Protein AF-A0A0G1BZ49-F1 (afdb_monomer_lite)

InterPro domains:
  IPR002105 Dockerin type I repeat [PF00404] (382-436)
  IPR002105 Dockerin type I repeat [PF00404] (451-505)
  IPR016134 Dockerin domain [PS51766] (378-446)
  IPR016134 Dockerin domain [PS51766] (446-514)
  IPR018466 Cell wall synthesis protein KRE9/Knh1-like, N-terminal [PF10342] (280-358)
  IPR036366 PGBD superfamily [G3DSA:1.10.101.10] (68-151)
  IPR036439 Dockerin domain superfamily [G3DSA:1.10.1330.10] (380-449)
  IPR036439 Dockerin domain superfamily [G3DSA:1.10.1330.10] (450-514)
  IPR036439 Dockerin domain superfamily [SSF63446] (379-447)
  IPR036439 Dockerin domain superfamily [SSF63446] (446-514)

Sequence (553 aa):
MRNNLAVSIVGFVMLAFVALPNLSSAATVDELQVQISALRAQIKSLQEQLAVAQQGTTQQWCHDFNVNLKIGDFDAVELEDIYALHEALVKEGFSFPSKVTLGGQRSFDEETASAVVGFQQKYKDEILTPLGLKYGTGFMGPSTRAKLNKLYGCGVPVKPTSITVLSPNGGGTWEMNKKYTITWKHNLAGNFEAWIDLLKGGTYYGSIVGGESVRLSNAQNLTSYSWQVGNMKGGVGEGSDYQVRITYRDLNNTAVILTDTSDNYFSIVSTVQPSITVLSPNGGEKWEAGKTHTITWNQNKIDKVTIYLMRMSSLTEDTIAYNSPVSPDSQTGSYAYVVPQNINLADTYKIWIIGYQTGVGQANDWSDASFSISLAPISLALGDVNKNGRVDIGDSLFIAQYVIGQRSLDSSQLIAADVNKDGKVSTNDAKIIAQYDVGKYTSLPVNVKVGDVNKNGRVDIGDSLFIAQYLAGQRTFDAIQEAAADVNNDNQITQADADTIASYLVDKIKELPTPYVVPATTSQNDNTSLTQMASALQSIQDIINKIAESLKR

pLDDT: mean 74.64, std 18.79, range [24.59, 98.62]

Secondary structure (DSSP, 8-state):
-------------------PPPPPS---HHHHHHHHHHHHHHHHHHHHHHHHHT------------S-B-TT-B--TT--HHHHHHHHHHHTT---S-S--STT--B--HHHHHHHHHHHHHTHHHHTGGGT-SS--S-B-HHHHHHHHHHH-TTS------EEEEES-SS-EEETTSEEEEEEEE---SEEEEEEEEEETTEEEEEEEEEEEEEEES--S-EEEEEETT-STT----EEEEEEEEEEEESS-TT-EEEEE-SS-EEEE-S---EEEEEES-SS-EEETTSEEEEEEEEES-SEEEEEEEETTTTEEEEEEEEEE--TT-SEEEEEEE--TTPPPEEEEEEEEEEEETTTEEEEEE-SS-EEEEPPP----TT--SSSS--SHHHHHHHHHHHTTS-PPPHHHHHHH-SS-SSS--HHHHHHHHHHHTTS-SSS-----TT-TT-SSS-SHHHHHHHHHHHTTS----HHHHHHH-TT-SS---HHHHHHHHHHHTTSSSS---------------TTHHHHHHHHHHHHHHHHHHHHHHTT-

Radius of gyration: 52.78 Å; chains: 1; bounding box: 102×51×145 Å

Foldseek 3Di:
DDDDDDDDDPPDPPPPDPDQDDDDPDDDPVSVVVVVVVVVVVVVVVVVVVVVVPPDDPPDAFDQQPDKDDAPDWDDPPRCNLVLLVVLLVQVVQDDDDDDDDPRIRGLHPSLLVSQQVVCVVVVVQQPVVVVHPTRPSICDPSVSVVRCCAGNPPHDHPDWDKAWDPPQDDAEAEAQDKDKTKMATDDGAWKFKWKFKDFLNHTDFTQDPPDTPTDPGDHTMDMDIGRQQPGVVGDEWDFGMKIKMWMADPVDRVDIYMDIRNGTHTYAYPFDKEKAWDPPQAAAEAAAQDKDKTKMFIAQFQFKWKWKAQPVVRDIDTQDDRHGDDNPDRMDMDIGGHHNPDDWDQRIKMKMWTDHRNYGIYIDIRNGTGTYDHDPLPQFQQNLVSPPDQELVSLVVLVCVQVVVDDGDPVSQRSQPFQPLSGRDNLSSVVSHCVRVPVDVDTNNHQDAQPLVPPPDRDLVLLVSLVCVVVVVDDGDSSSQRNQPLQPPSDRDNVSSVLSVCCRVVVDVDRDDHDDPDDDDDDDDPVVVVVVCVVVVVVVVVVVVVVVVVVD

Structure (mmCIF, N/CA/C/O backbone):
data_AF-A0A0G1BZ49-F1
#
_entry.id   AF-A0A0G1BZ49-F1
#
loop_
_atom_site.group_PDB
_atom_site.id
_atom_site.type_symbol
_atom_site.label_atom_id
_atom_site.label_alt_id
_atom_site.label_comp_id
_atom_site.label_asym_id
_atom_site.label_entity_id
_atom_site.label_seq_id
_atom_site.pdbx_PDB_ins_code
_atom_site.Cartn_x
_atom_site.Cartn_y
_atom_site.Cartn_z
_atom_site.occupancy
_atom_site.B_iso_or_equiv
_atom_site.auth_seq_id
_atom_site.auth_comp_id
_atom_site.auth_asym_id
_atom_site.auth_atom_id
_atom_site.pdbx_PDB_model_num
ATOM 1 N N . MET A 1 1 ? 27.491 27.084 -59.840 1.00 32.09 1 MET A N 1
ATOM 2 C CA . MET A 1 1 ? 26.767 27.373 -61.101 1.00 32.09 1 MET A CA 1
ATOM 3 C C . MET A 1 1 ? 25.266 27.372 -60.843 1.00 32.09 1 MET A C 1
ATOM 5 O O . MET A 1 1 ? 24.817 26.716 -59.917 1.00 32.09 1 MET A O 1
ATOM 9 N N . ARG A 1 2 ? 24.539 28.169 -61.632 1.00 26.80 2 ARG A N 1
ATOM 10 C CA . ARG A 1 2 ? 23.088 28.409 -61.616 1.00 26.80 2 ARG A CA 1
ATOM 11 C C . ARG A 1 2 ? 22.229 27.136 -61.614 1.00 26.80 2 ARG A C 1
ATOM 13 O O . ARG A 1 2 ? 22.591 26.157 -62.257 1.00 26.80 2 ARG A O 1
ATOM 20 N N . ASN A 1 3 ? 21.049 27.267 -60.994 1.00 36.97 3 ASN A N 1
ATOM 21 C CA . ASN A 1 3 ? 19.791 26.583 -61.317 1.00 36.97 3 ASN A CA 1
ATOM 22 C C . ASN A 1 3 ? 19.756 26.004 -62.733 1.00 36.97 3 ASN A C 1
ATOM 24 O O . ASN A 1 3 ? 19.965 26.764 -63.679 1.00 36.97 3 ASN A O 1
ATOM 28 N N . ASN A 1 4 ? 19.364 24.732 -62.866 1.00 27.52 4 ASN A N 1
ATOM 29 C CA . ASN A 1 4 ? 18.557 24.279 -63.995 1.00 27.52 4 ASN A CA 1
ATOM 30 C C . ASN A 1 4 ? 17.934 22.887 -63.773 1.00 27.52 4 ASN A C 1
ATOM 32 O O . ASN A 1 4 ? 18.640 21.923 -63.507 1.00 27.52 4 ASN A O 1
ATOM 36 N N . LEU A 1 5 ? 16.610 22.854 -63.984 1.00 26.92 5 LEU A N 1
ATOM 37 C CA . LEU A 1 5 ? 15.718 21.729 -64.309 1.00 26.92 5 LEU A CA 1
ATOM 38 C C . LEU A 1 5 ? 15.567 20.619 -63.248 1.00 26.92 5 LEU A C 1
ATOM 40 O O . LEU A 1 5 ? 16.449 19.801 -63.049 1.00 26.92 5 LEU A O 1
ATOM 44 N N . ALA A 1 6 ? 14.449 20.503 -62.525 1.00 32.19 6 ALA A N 1
ATOM 45 C CA . ALA A 1 6 ? 13.106 20.209 -63.047 1.00 32.19 6 ALA A CA 1
ATOM 46 C C . ALA A 1 6 ? 13.118 19.115 -64.134 1.00 32.19 6 ALA A C 1
ATOM 48 O O . ALA A 1 6 ? 12.837 19.385 -65.298 1.00 32.19 6 ALA A O 1
ATOM 49 N N . VAL A 1 7 ? 13.432 17.874 -63.745 1.00 28.41 7 VAL A N 1
ATOM 50 C CA . VAL A 1 7 ? 13.105 16.673 -64.528 1.00 28.41 7 VAL A CA 1
ATOM 51 C C . VAL A 1 7 ? 12.420 15.654 -63.616 1.00 28.41 7 VAL A C 1
ATOM 53 O O . VAL A 1 7 ? 13.050 14.936 -62.851 1.00 28.41 7 VAL A O 1
ATOM 56 N N . SER A 1 8 ? 11.090 15.685 -63.678 1.00 34.94 8 SER A N 1
ATOM 57 C CA . SER A 1 8 ? 10.154 14.557 -63.636 1.00 34.94 8 SER A CA 1
ATOM 58 C C . SER A 1 8 ? 10.687 13.197 -63.149 1.00 34.94 8 SER A C 1
ATOM 60 O O . SER A 1 8 ? 11.236 12.447 -63.949 1.00 34.94 8 SER A O 1
ATOM 62 N N . ILE A 1 9 ? 10.395 12.825 -61.895 1.00 33.19 9 ILE A N 1
ATOM 63 C CA . ILE A 1 9 ? 10.047 11.441 -61.521 1.00 33.19 9 ILE A CA 1
ATOM 64 C C . ILE A 1 9 ? 8.919 11.511 -60.479 1.00 33.19 9 ILE A C 1
ATOM 66 O O . ILE A 1 9 ? 9.137 11.445 -59.273 1.00 33.19 9 ILE A O 1
ATOM 70 N N . VAL A 1 10 ? 7.680 11.651 -60.960 1.00 36.81 10 VAL A N 1
ATOM 71 C CA . VAL A 1 10 ? 6.505 11.139 -60.239 1.00 36.81 10 VAL A CA 1
ATOM 72 C C . VAL A 1 10 ? 6.606 9.615 -60.333 1.00 36.81 10 VAL A C 1
ATOM 74 O O . VAL A 1 10 ? 6.138 8.998 -61.287 1.00 36.81 10 VAL A O 1
ATOM 77 N N . GLY A 1 11 ? 7.341 9.017 -59.398 1.00 34.72 11 GLY A N 1
ATOM 78 C CA . GLY A 1 11 ? 7.488 7.573 -59.282 1.00 34.72 11 GLY A CA 1
ATOM 79 C C . GLY A 1 11 ? 6.257 7.004 -58.595 1.00 34.72 11 GLY A C 1
ATOM 80 O O . GLY A 1 11 ? 6.110 7.154 -57.389 1.00 34.72 11 GLY A O 1
ATOM 81 N N . PHE A 1 12 ? 5.367 6.413 -59.392 1.00 40.88 12 PHE A N 1
ATOM 82 C CA . PHE A 1 12 ? 4.219 5.588 -59.006 1.00 40.88 12 PHE A CA 1
ATOM 83 C C . PHE A 1 12 ? 4.290 5.030 -57.570 1.00 40.88 12 PHE A C 1
ATOM 85 O O . PHE A 1 12 ? 5.017 4.074 -57.299 1.00 40.88 12 PHE A O 1
ATOM 92 N N . VAL A 1 13 ? 3.455 5.556 -56.669 1.00 42.25 13 VAL A N 1
ATOM 93 C CA . VAL A 1 13 ? 3.042 4.807 -55.477 1.00 42.25 13 VAL A CA 1
ATOM 94 C C . VAL A 1 13 ? 2.156 3.668 -55.983 1.00 42.25 13 VAL A C 1
ATOM 96 O O . VAL A 1 13 ? 0.980 3.865 -56.286 1.00 42.25 13 VAL A O 1
ATOM 99 N N . MET A 1 14 ? 2.736 2.481 -56.159 1.00 45.06 14 MET A N 1
ATOM 100 C CA . MET A 1 14 ? 1.977 1.253 -56.400 1.00 45.06 14 MET A CA 1
ATOM 101 C C . MET A 1 14 ? 1.162 0.949 -55.139 1.00 45.06 14 MET A C 1
ATOM 103 O O . MET A 1 14 ? 1.667 0.374 -54.177 1.00 45.06 14 MET A O 1
ATOM 107 N N . LEU A 1 15 ? -0.108 1.356 -55.139 1.00 45.03 15 LEU A N 1
ATOM 108 C CA . LEU A 1 15 ? -1.107 0.882 -54.186 1.00 45.03 15 LEU A CA 1
ATOM 109 C C . LEU A 1 15 ? -1.311 -0.619 -54.418 1.00 45.03 15 LEU A C 1
ATOM 111 O O . LEU A 1 15 ? -2.111 -1.031 -55.257 1.00 45.03 15 LEU A O 1
ATOM 115 N N . ALA A 1 16 ? -0.579 -1.448 -53.677 1.00 45.66 16 ALA A N 1
ATOM 116 C CA . ALA A 1 16 ? -0.888 -2.864 -53.556 1.00 45.66 16 ALA A CA 1
ATOM 117 C C . ALA A 1 16 ? -2.181 -3.006 -52.733 1.00 45.66 16 ALA A C 1
ATOM 119 O O . ALA A 1 16 ? -2.153 -3.120 -51.509 1.00 45.66 16 ALA A O 1
ATOM 120 N N . PHE A 1 17 ? -3.333 -2.948 -53.403 1.00 48.34 17 PHE A N 1
ATOM 121 C CA . PHE A 1 17 ? -4.604 -3.341 -52.803 1.00 48.34 17 PHE A CA 1
ATOM 122 C C . PHE A 1 17 ? -4.630 -4.865 -52.678 1.00 48.34 17 PHE A C 1
ATOM 124 O O . PHE A 1 17 ? -4.815 -5.578 -53.664 1.00 48.34 17 PHE A O 1
ATOM 131 N N . VAL A 1 18 ? -4.464 -5.374 -51.459 1.00 50.62 18 VAL A N 1
ATOM 132 C CA . VAL A 1 18 ? -4.880 -6.742 -51.143 1.00 50.62 18 VAL A CA 1
ATOM 133 C C . VAL A 1 18 ? -6.407 -6.722 -51.080 1.00 50.62 18 VAL A C 1
ATOM 135 O O . VAL A 1 18 ? -6.984 -6.016 -50.254 1.00 50.62 18 VAL A O 1
ATOM 138 N N . ALA A 1 19 ? -7.071 -7.437 -51.990 1.00 51.75 19 ALA A N 1
ATOM 139 C CA . ALA A 1 19 ? -8.524 -7.561 -51.978 1.00 51.75 19 ALA A CA 1
ATOM 140 C C . ALA A 1 19 ? -8.959 -8.246 -50.674 1.00 51.75 19 ALA A C 1
ATOM 142 O O . ALA A 1 19 ? -8.638 -9.411 -50.441 1.00 51.75 19 ALA A O 1
ATOM 143 N N . LEU A 1 20 ? -9.668 -7.515 -49.811 1.00 54.03 20 LEU A N 1
ATOM 144 C CA . LEU A 1 20 ? -10.273 -8.096 -48.617 1.00 54.03 20 LEU A CA 1
ATOM 145 C C . LEU A 1 20 ? -11.420 -9.024 -49.057 1.00 54.03 20 LEU A C 1
ATOM 147 O O . LEU A 1 20 ? -12.247 -8.608 -49.873 1.00 54.03 20 LEU A O 1
ATOM 151 N N . PRO A 1 21 ? -11.499 -10.269 -48.557 1.00 56.31 21 PRO A N 1
ATOM 152 C CA . PRO A 1 21 ? -12.626 -11.141 -48.863 1.00 56.31 21 PRO A CA 1
ATOM 153 C C . PRO A 1 21 ? -13.927 -10.527 -48.320 1.00 56.31 21 PRO A C 1
ATOM 155 O O . PRO A 1 21 ? -13.982 -10.105 -47.163 1.00 56.31 21 PRO A O 1
ATOM 158 N N . ASN A 1 22 ? -14.969 -10.466 -49.158 1.00 54.47 22 ASN A N 1
ATOM 159 C CA . ASN A 1 22 ? -16.294 -9.983 -48.760 1.00 54.47 22 ASN A CA 1
ATOM 160 C C . ASN A 1 22 ? -16.890 -10.911 -47.692 1.00 54.47 22 ASN A C 1
ATOM 162 O O . ASN A 1 22 ? -17.027 -12.113 -47.919 1.00 54.47 22 ASN A O 1
ATOM 166 N N . LEU A 1 23 ? -17.266 -10.347 -46.544 1.00 50.56 23 LEU A N 1
ATOM 167 C CA . LEU A 1 23 ? -17.908 -11.088 -45.460 1.00 50.56 23 LEU A CA 1
ATOM 168 C C . LEU A 1 23 ? -19.360 -11.405 -45.832 1.00 50.56 23 LEU A C 1
ATOM 170 O O . LEU A 1 23 ? -20.136 -10.505 -46.154 1.00 50.56 23 LEU A O 1
ATOM 174 N N . SER A 1 24 ? -19.747 -12.676 -45.739 1.00 55.09 24 SER A N 1
ATOM 175 C CA . SER A 1 24 ? -21.162 -13.034 -45.608 1.00 55.09 24 SER A CA 1
ATOM 176 C C . SER A 1 24 ? -21.622 -12.770 -44.166 1.00 55.09 24 SER A C 1
ATOM 178 O O . SER A 1 24 ? -20.795 -12.702 -43.258 1.00 55.09 24 SER A O 1
ATOM 180 N N . SER A 1 25 ? -22.927 -12.602 -43.931 1.00 53.06 25 SER A N 1
ATOM 181 C CA . SER A 1 25 ? -23.510 -12.165 -42.645 1.00 53.06 25 SER A CA 1
ATOM 182 C C . SER A 1 25 ? -23.322 -13.118 -41.441 1.00 53.06 25 SER A C 1
ATOM 184 O O . SER A 1 25 ? -24.001 -12.945 -40.433 1.00 53.06 25 SER A O 1
ATOM 186 N N . ALA A 1 26 ? -22.416 -14.098 -41.510 1.00 53.81 26 ALA A N 1
ATOM 187 C CA . ALA A 1 26 ? -22.113 -15.054 -40.443 1.00 53.81 26 ALA A CA 1
ATOM 188 C C . ALA A 1 26 ? -20.597 -15.319 -40.310 1.00 53.81 26 ALA A C 1
ATOM 190 O O . ALA A 1 26 ? -20.156 -16.461 -40.397 1.00 53.81 26 ALA A O 1
ATOM 191 N N . ALA A 1 27 ? -19.793 -14.269 -40.128 1.00 58.50 27 ALA A N 1
ATOM 192 C CA . ALA A 1 27 ? -18.350 -14.412 -39.941 1.00 58.50 27 ALA A CA 1
ATOM 193 C C . ALA A 1 27 ? -17.991 -14.890 -38.523 1.00 58.50 27 ALA A C 1
ATOM 195 O O . ALA A 1 27 ? -18.488 -14.361 -37.526 1.00 58.50 27 ALA A O 1
ATOM 196 N N . THR A 1 28 ? -17.118 -15.889 -38.436 1.00 66.69 28 THR A N 1
ATOM 197 C CA . THR A 1 28 ? -16.601 -16.471 -37.189 1.00 66.69 28 THR A CA 1
ATOM 198 C C . THR A 1 28 ? -15.499 -15.602 -36.562 1.00 66.69 28 THR A C 1
ATOM 200 O O . THR A 1 28 ? -14.910 -14.740 -37.219 1.00 66.69 28 THR A O 1
ATOM 203 N N . VAL A 1 29 ? -15.198 -15.814 -35.272 1.00 61.06 29 VAL A N 1
ATOM 204 C CA . VAL A 1 29 ? -14.139 -15.071 -34.551 1.00 61.06 29 VAL A CA 1
ATOM 205 C C . VAL A 1 29 ? -12.779 -15.213 -35.248 1.00 61.06 29 VAL A C 1
ATOM 207 O O . VAL A 1 29 ? -12.040 -14.234 -35.346 1.00 61.06 29 VAL A O 1
ATOM 210 N N . ASP A 1 30 ? -12.485 -16.390 -35.797 1.00 60.94 30 ASP A N 1
ATOM 211 C CA . ASP A 1 30 ? -11.227 -16.665 -36.496 1.00 60.94 30 ASP A CA 1
ATOM 212 C C . ASP A 1 30 ? -11.128 -15.893 -37.825 1.00 60.94 30 ASP A C 1
ATOM 214 O O . ASP A 1 30 ? -10.076 -15.341 -38.152 1.00 60.94 30 ASP A O 1
ATOM 218 N N . GLU A 1 31 ? -12.234 -15.748 -38.563 1.00 63.69 31 GLU A N 1
ATOM 219 C CA . GLU A 1 31 ? -12.280 -14.960 -39.806 1.00 63.69 31 GLU A CA 1
ATOM 220 C C . GLU A 1 31 ? -12.078 -13.459 -39.546 1.00 63.69 31 GLU A C 1
ATOM 222 O O . GLU A 1 31 ? -11.357 -12.783 -40.291 1.00 63.69 31 GLU A O 1
ATOM 227 N N . LEU A 1 32 ? -12.644 -12.938 -38.452 1.00 59.44 32 LEU A N 1
ATOM 228 C CA . LEU A 1 32 ? -12.421 -11.554 -38.023 1.00 59.44 32 LEU A CA 1
ATOM 229 C C . LEU A 1 32 ? -10.964 -11.319 -37.593 1.00 59.44 32 LEU A C 1
ATOM 231 O O . LEU A 1 32 ? -10.394 -10.272 -37.909 1.00 59.44 32 LEU A O 1
ATOM 235 N N . GLN A 1 33 ? -10.323 -12.288 -36.929 1.00 55.19 33 GLN A N 1
ATOM 236 C CA . GLN A 1 33 ? -8.904 -12.189 -36.567 1.00 55.19 33 GLN A CA 1
ATOM 237 C C . GLN A 1 33 ? -7.985 -12.150 -37.796 1.00 55.19 33 GLN A C 1
ATOM 239 O O . GLN A 1 33 ? -7.043 -11.350 -37.830 1.00 55.19 33 GLN A O 1
ATOM 244 N N . VAL A 1 34 ? -8.282 -12.938 -38.835 1.00 65.88 34 VAL A N 1
ATOM 245 C CA . VAL A 1 34 ? -7.532 -12.907 -40.101 1.00 65.88 34 VAL A CA 1
ATOM 246 C C . VAL A 1 34 ? -7.653 -11.537 -40.774 1.00 65.88 34 VAL A C 1
ATOM 248 O O . VAL A 1 34 ? -6.640 -10.966 -41.184 1.00 65.88 34 VAL A O 1
ATOM 251 N N . GLN A 1 35 ? -8.845 -10.938 -40.817 1.00 58.91 35 GLN A N 1
ATOM 252 C CA . GLN A 1 35 ? -9.017 -9.598 -41.390 1.00 58.91 35 GLN A CA 1
ATOM 253 C C . GLN A 1 35 ? -8.330 -8.497 -40.576 1.00 58.91 35 GLN A C 1
ATOM 255 O O . GLN A 1 35 ? -7.705 -7.610 -41.158 1.00 58.91 35 GLN A O 1
ATOM 260 N N . ILE A 1 36 ? -8.371 -8.570 -39.241 1.00 60.34 36 ILE A N 1
ATOM 261 C CA . ILE A 1 36 ? -7.636 -7.640 -38.371 1.00 60.34 36 ILE A CA 1
ATOM 262 C C . ILE A 1 36 ? -6.129 -7.740 -38.637 1.00 60.34 36 ILE A C 1
ATOM 264 O O . ILE A 1 36 ? -5.447 -6.716 -38.697 1.00 60.34 36 ILE A O 1
ATOM 268 N N . SER A 1 37 ? -5.601 -8.952 -38.836 1.00 53.69 37 SER A N 1
ATOM 269 C CA . SER A 1 37 ? -4.184 -9.150 -39.155 1.00 53.69 37 SER A CA 1
ATOM 270 C C . SER A 1 37 ? -3.798 -8.545 -40.516 1.00 53.69 37 SER A C 1
ATOM 272 O O . SER A 1 37 ? -2.767 -7.876 -40.616 1.00 53.69 37 SER A O 1
ATOM 274 N N . ALA A 1 38 ? -4.663 -8.671 -41.529 1.00 59.44 38 ALA A N 1
ATOM 275 C CA . ALA A 1 38 ? -4.460 -8.083 -42.853 1.00 59.44 38 ALA A CA 1
ATOM 276 C C . ALA A 1 38 ? -4.508 -6.543 -42.825 1.00 59.44 38 ALA A C 1
ATOM 278 O O . ALA A 1 38 ? -3.627 -5.884 -43.377 1.00 59.44 38 ALA A O 1
ATOM 279 N N . LEU A 1 39 ? -5.480 -5.961 -42.114 1.00 57.22 39 LEU A N 1
ATOM 280 C CA . LEU A 1 39 ? -5.584 -4.511 -41.911 1.00 57.22 39 LEU A CA 1
ATOM 281 C C . LEU A 1 39 ? -4.377 -3.950 -41.144 1.00 57.22 39 LEU A C 1
ATOM 283 O O . LEU A 1 39 ? -3.854 -2.898 -41.509 1.00 57.22 39 LEU A O 1
ATOM 287 N N . ARG A 1 40 ? -3.876 -4.663 -40.126 1.00 50.75 40 ARG A N 1
ATOM 288 C CA . ARG A 1 40 ? -2.652 -4.281 -39.395 1.00 50.75 40 ARG A CA 1
ATOM 289 C C . ARG A 1 40 ? -1.416 -4.273 -40.295 1.00 50.75 40 ARG A C 1
ATOM 291 O O . ARG A 1 40 ? -0.624 -3.336 -40.217 1.00 50.75 40 ARG A O 1
ATOM 298 N N . ALA A 1 41 ? -1.266 -5.269 -41.168 1.00 55.06 41 ALA A N 1
ATOM 299 C CA . ALA A 1 41 ? -0.171 -5.306 -42.138 1.00 55.06 41 ALA A CA 1
ATOM 300 C C . ALA A 1 41 ? -0.247 -4.134 -43.135 1.00 55.06 41 ALA A C 1
ATOM 302 O O . ALA A 1 41 ? 0.773 -3.525 -43.460 1.00 55.06 41 ALA A O 1
ATOM 303 N N . GLN A 1 42 ? -1.456 -3.765 -43.566 1.00 56.41 42 GLN A N 1
ATOM 304 C CA . GLN A 1 42 ? -1.673 -2.637 -44.471 1.00 56.41 42 GLN A CA 1
ATOM 305 C C . GLN A 1 42 ? -1.386 -1.283 -43.802 1.00 56.41 42 GLN A C 1
ATOM 307 O O . GLN A 1 42 ? -0.754 -0.423 -44.412 1.00 56.41 42 GLN A O 1
ATOM 312 N N . ILE A 1 43 ? -1.777 -1.107 -42.533 1.00 56.25 43 ILE A N 1
ATOM 313 C CA . ILE A 1 43 ? -1.436 0.085 -41.739 1.00 56.25 43 ILE A CA 1
ATOM 314 C C . ILE A 1 43 ? 0.082 0.210 -41.587 1.00 56.25 43 ILE A C 1
ATOM 316 O O . ILE A 1 43 ? 0.614 1.293 -41.812 1.00 56.25 43 ILE A O 1
ATOM 320 N N . LYS A 1 44 ? 0.786 -0.889 -41.284 1.00 54.66 44 LYS A N 1
ATOM 321 C CA . LYS A 1 44 ? 2.253 -0.900 -41.192 1.00 54.66 44 LYS A CA 1
ATOM 322 C C . LYS A 1 44 ? 2.907 -0.475 -42.512 1.00 54.66 44 LYS A C 1
ATOM 324 O O . LYS A 1 44 ? 3.770 0.395 -42.509 1.00 54.66 44 LYS A O 1
ATOM 329 N N . SER A 1 45 ? 2.442 -1.012 -43.641 1.00 52.09 45 SER A N 1
ATOM 330 C CA . SER A 1 45 ? 2.945 -0.636 -44.969 1.00 52.09 45 SER A CA 1
ATOM 331 C C . SER A 1 45 ? 2.698 0.843 -45.299 1.00 52.09 45 SER A C 1
ATOM 333 O O . SER A 1 45 ? 3.589 1.521 -45.806 1.00 52.09 45 SER A O 1
ATOM 335 N N . LEU A 1 46 ? 1.517 1.376 -44.973 1.00 52.78 46 LEU A N 1
ATOM 336 C CA . LEU A 1 46 ? 1.206 2.796 -45.167 1.00 52.78 46 LEU A CA 1
ATOM 337 C C . LEU A 1 46 ? 2.021 3.702 -44.234 1.00 52.78 46 LEU A C 1
ATOM 339 O O . LEU A 1 46 ? 2.413 4.790 -44.644 1.00 52.78 46 LEU A O 1
ATOM 343 N N . GLN A 1 47 ? 2.314 3.261 -43.009 1.00 48.19 47 GLN A N 1
ATOM 344 C CA . GLN A 1 47 ? 3.190 3.975 -42.076 1.00 48.19 47 GLN A CA 1
ATOM 345 C C . GLN A 1 47 ? 4.645 3.997 -42.563 1.00 48.19 47 GLN A C 1
ATOM 347 O O . GLN A 1 47 ? 5.282 5.045 -42.502 1.00 48.19 47 GLN A O 1
ATOM 352 N N . GLU A 1 48 ? 5.148 2.889 -43.112 1.00 51.72 48 GLU A N 1
ATOM 353 C CA . GLU A 1 48 ? 6.468 2.822 -43.755 1.00 51.72 48 GLU A CA 1
ATOM 354 C C . GLU A 1 48 ? 6.541 3.751 -44.982 1.00 51.72 48 GLU A C 1
ATOM 356 O O . GLU A 1 48 ? 7.507 4.497 -45.139 1.00 51.72 48 GLU A O 1
ATOM 361 N N . GLN A 1 49 ? 5.492 3.793 -45.813 1.00 48.41 49 GLN A N 1
ATOM 362 C CA . GLN A 1 49 ? 5.408 4.714 -46.956 1.00 48.41 49 GLN A CA 1
ATOM 363 C C . GLN A 1 49 ? 5.308 6.185 -46.523 1.00 48.41 49 GLN A C 1
ATOM 365 O O . GLN A 1 49 ? 5.933 7.052 -47.135 1.00 48.41 49 GLN A O 1
ATOM 370 N N . LEU A 1 50 ? 4.566 6.482 -45.452 1.00 44.75 50 LEU A N 1
ATOM 371 C CA . LEU A 1 50 ? 4.441 7.833 -44.904 1.00 44.75 50 LEU A CA 1
ATOM 372 C C . LEU A 1 50 ? 5.756 8.310 -44.264 1.00 44.75 50 LEU A C 1
ATOM 374 O O . LEU A 1 50 ? 6.107 9.478 -44.415 1.00 44.75 50 LEU A O 1
ATOM 378 N N . ALA A 1 51 ? 6.519 7.414 -43.629 1.00 49.38 51 ALA A N 1
ATOM 379 C CA . ALA A 1 51 ? 7.848 7.710 -43.091 1.00 49.38 51 ALA A CA 1
ATOM 380 C C . ALA A 1 51 ? 8.855 8.080 -44.194 1.00 49.38 51 ALA A C 1
ATOM 382 O O . ALA A 1 51 ? 9.691 8.960 -43.995 1.00 49.38 51 ALA A O 1
ATOM 383 N N . VAL A 1 52 ? 8.742 7.462 -45.375 1.00 46.41 52 VAL A N 1
ATOM 384 C CA . VAL A 1 52 ? 9.529 7.831 -46.564 1.00 46.41 52 VAL A CA 1
ATOM 385 C C . VAL A 1 52 ? 9.046 9.161 -47.162 1.00 46.41 52 VAL A C 1
ATOM 387 O O . VAL A 1 52 ? 9.866 9.983 -47.559 1.00 46.41 52 VAL A O 1
ATOM 390 N N . ALA A 1 53 ? 7.733 9.418 -47.181 1.00 39.81 53 ALA A N 1
ATOM 391 C CA . ALA A 1 53 ? 7.148 10.645 -47.738 1.00 39.81 53 ALA A CA 1
ATOM 392 C C . ALA A 1 53 ? 7.347 11.904 -46.864 1.00 39.81 53 ALA A C 1
ATOM 394 O O . ALA A 1 53 ? 7.284 13.020 -47.377 1.00 39.81 53 ALA A O 1
ATOM 395 N N . GLN A 1 54 ? 7.579 11.746 -45.555 1.00 37.34 54 GLN A N 1
ATOM 396 C CA . GLN A 1 54 ? 7.787 12.848 -44.602 1.00 37.34 54 GLN A CA 1
ATOM 397 C C . GLN A 1 54 ? 9.250 13.304 -44.473 1.00 37.34 54 GLN A C 1
ATOM 399 O O . GLN A 1 54 ? 9.521 14.291 -43.786 1.00 37.34 54 GLN A O 1
ATOM 404 N N . GLN A 1 55 ? 10.198 12.647 -45.149 1.00 41.88 55 GLN A N 1
ATOM 405 C CA . GLN A 1 55 ? 11.567 13.150 -45.246 1.00 41.88 55 GLN A CA 1
ATOM 406 C C . GLN A 1 55 ? 11.616 14.326 -46.231 1.00 41.88 55 GLN A C 1
ATOM 408 O O . GLN A 1 55 ? 11.823 14.161 -47.431 1.00 41.88 55 GLN A O 1
ATOM 413 N N . GLY A 1 56 ? 11.419 15.541 -45.713 1.00 37.19 56 GLY A N 1
ATOM 414 C CA . GLY A 1 56 ? 11.800 16.759 -46.421 1.00 37.19 56 GLY A CA 1
ATOM 415 C C . GLY A 1 56 ? 13.276 16.672 -46.811 1.00 37.19 56 GLY A C 1
ATOM 416 O O . GLY A 1 56 ? 14.123 16.359 -45.978 1.00 37.19 56 GLY A O 1
ATOM 417 N N . THR A 1 57 ? 13.583 16.907 -48.084 1.00 34.09 57 THR A N 1
ATOM 418 C CA . THR A 1 57 ? 14.934 16.799 -48.640 1.00 34.09 57 THR A CA 1
ATOM 419 C C . THR A 1 57 ? 15.851 17.879 -48.061 1.00 34.09 57 THR A C 1
ATOM 421 O O . THR A 1 57 ? 16.035 18.941 -48.655 1.00 34.09 57 THR A O 1
ATOM 424 N N . THR A 1 58 ? 16.463 17.618 -46.909 1.00 38.56 58 THR A N 1
ATOM 425 C CA . THR A 1 58 ? 17.760 18.204 -46.577 1.00 38.56 58 THR A CA 1
ATOM 426 C C . THR A 1 58 ? 18.774 17.540 -47.499 1.00 38.56 58 THR A C 1
ATOM 428 O O . THR A 1 58 ? 19.091 16.363 -47.355 1.00 38.56 58 THR A O 1
ATOM 431 N N . GLN A 1 59 ? 19.235 18.263 -48.519 1.00 45.69 59 GLN A N 1
ATOM 432 C CA . GLN A 1 59 ? 20.247 17.741 -49.430 1.00 45.69 59 GLN A CA 1
ATOM 433 C C . GLN A 1 59 ? 21.532 17.490 -48.621 1.00 45.69 59 GLN A C 1
ATOM 435 O O . GLN A 1 59 ? 22.192 18.426 -48.171 1.00 45.69 59 GLN A O 1
ATOM 440 N N . GLN A 1 60 ? 21.822 16.219 -48.343 1.00 62.25 60 GLN A N 1
ATOM 441 C CA . GLN A 1 60 ? 22.974 15.798 -47.555 1.00 62.25 60 GLN A CA 1
ATOM 442 C C . GLN A 1 60 ? 24.273 16.113 -48.306 1.00 62.25 60 GLN A C 1
ATOM 444 O O . GLN A 1 60 ? 24.376 15.855 -49.503 1.00 62.25 60 GLN A O 1
ATOM 449 N N . TRP A 1 61 ? 25.259 16.667 -47.592 1.00 76.50 61 TRP A N 1
ATOM 450 C CA . TRP A 1 61 ? 26.577 16.976 -48.148 1.00 76.50 61 TRP A CA 1
ATOM 451 C C . TRP A 1 61 ? 27.245 15.714 -48.713 1.00 76.50 61 TRP A C 1
ATOM 453 O O . TRP A 1 61 ? 27.292 14.682 -48.037 1.00 76.50 61 TRP A O 1
ATOM 463 N N . CYS A 1 62 ? 27.769 15.824 -49.930 1.00 81.44 62 CYS A N 1
ATOM 464 C CA . CYS A 1 62 ? 28.489 14.778 -50.644 1.00 81.44 62 CYS A CA 1
ATOM 465 C C . CYS A 1 62 ? 29.647 15.395 -51.439 1.00 81.44 62 CYS A C 1
ATOM 467 O O . CYS A 1 62 ? 29.602 16.583 -51.767 1.00 81.44 62 CYS A O 1
ATOM 469 N N . HIS A 1 63 ? 30.662 14.592 -51.763 1.00 84.88 63 HIS A N 1
ATOM 470 C CA . HIS A 1 63 ? 31.782 14.991 -52.616 1.00 84.88 63 HIS A CA 1
ATOM 471 C C . HIS A 1 63 ? 32.420 13.787 -53.313 1.00 84.88 63 HIS A C 1
ATOM 473 O O . HIS A 1 63 ? 32.692 12.770 -52.674 1.00 84.88 63 HIS A O 1
ATOM 479 N N . ASP A 1 64 ? 32.714 13.922 -54.608 1.00 88.81 64 ASP A N 1
ATOM 480 C CA . ASP A 1 64 ? 33.437 12.908 -55.380 1.00 88.81 64 ASP A CA 1
ATOM 481 C C . ASP A 1 64 ? 34.948 13.199 -55.362 1.00 88.81 64 ASP A C 1
ATOM 483 O O . ASP A 1 64 ? 35.477 14.028 -56.103 1.00 88.81 64 ASP A O 1
ATOM 487 N N . PHE A 1 65 ? 35.661 12.473 -54.509 1.00 89.69 65 PHE A N 1
ATOM 488 C CA . PHE A 1 65 ? 37.100 12.552 -54.299 1.00 89.69 65 PHE A CA 1
ATOM 489 C C . PHE A 1 65 ? 37.883 11.935 -55.461 1.00 89.69 65 PHE A C 1
ATOM 491 O O . PHE A 1 65 ? 38.182 10.735 -55.479 1.00 89.69 65 PHE A O 1
ATOM 498 N N . ASN A 1 66 ? 38.255 12.769 -56.428 1.00 88.31 66 ASN A N 1
ATOM 499 C CA . ASN A 1 66 ? 38.949 12.341 -57.647 1.00 88.31 66 ASN A CA 1
ATOM 500 C C . ASN A 1 66 ? 40.454 12.664 -57.651 1.00 88.31 66 ASN A C 1
ATOM 502 O O . ASN A 1 66 ? 41.215 12.094 -58.442 1.00 88.31 66 ASN A O 1
ATOM 506 N N . VAL A 1 67 ? 40.915 13.513 -56.729 1.00 88.62 67 VAL A N 1
ATOM 507 C CA . VAL A 1 67 ? 42.294 14.024 -56.668 1.00 88.62 67 VAL A CA 1
ATOM 508 C C . VAL A 1 67 ? 43.062 13.391 -55.508 1.00 88.62 67 VAL A C 1
ATOM 510 O O . VAL A 1 67 ? 42.505 13.135 -54.446 1.00 88.62 67 VAL A O 1
ATOM 513 N N . ASN A 1 68 ? 44.325 13.018 -55.747 1.00 92.00 68 ASN A N 1
ATOM 514 C CA . ASN A 1 68 ? 45.205 12.516 -54.688 1.00 92.00 68 ASN A CA 1
ATOM 515 C C . ASN A 1 68 ? 45.766 13.711 -53.918 1.00 92.00 68 ASN A C 1
ATOM 517 O O . ASN A 1 68 ? 46.250 14.634 -54.567 1.00 92.00 68 ASN A O 1
ATOM 521 N N . LEU A 1 69 ? 45.765 13.653 -52.585 1.00 90.81 69 LEU A N 1
ATOM 522 C CA . LEU A 1 69 ? 46.249 14.744 -51.732 1.00 90.81 69 LEU A CA 1
ATOM 523 C C . LEU A 1 69 ? 47.373 14.287 -50.794 1.00 90.81 69 LEU A C 1
ATOM 525 O O . LEU A 1 69 ? 47.336 13.171 -50.262 1.00 90.81 69 LEU A O 1
ATOM 529 N N . LYS A 1 70 ? 48.367 15.152 -50.588 1.00 91.50 70 LYS A N 1
ATOM 530 C CA . LYS A 1 70 ? 49.539 14.954 -49.720 1.00 91.50 70 LYS A CA 1
ATOM 531 C C . LYS A 1 70 ? 49.926 16.249 -49.000 1.00 91.50 70 LYS A C 1
ATOM 533 O O . LYS A 1 70 ? 49.488 17.332 -49.371 1.00 91.50 70 LYS A O 1
ATOM 538 N N . ILE A 1 71 ? 50.819 16.126 -48.014 1.00 86.94 71 ILE A N 1
ATOM 539 C CA . ILE A 1 71 ? 51.397 17.277 -47.307 1.00 86.94 71 ILE A CA 1
ATOM 540 C C . ILE A 1 71 ? 51.978 18.284 -48.307 1.00 86.94 71 ILE A C 1
ATOM 542 O O . ILE A 1 71 ? 52.793 17.918 -49.159 1.00 86.94 71 ILE A O 1
ATOM 546 N N . GLY A 1 72 ? 51.565 19.544 -48.165 1.00 82.81 72 GLY A N 1
ATOM 547 C CA . GLY A 1 72 ? 51.988 20.664 -49.004 1.00 82.81 72 GLY A CA 1
ATOM 548 C C . GLY A 1 72 ? 51.058 20.982 -50.177 1.00 82.81 72 GLY A C 1
ATOM 549 O O . GLY A 1 72 ? 51.332 21.939 -50.897 1.00 82.81 72 GLY A O 1
ATOM 550 N N . ASP A 1 73 ? 49.975 20.225 -50.373 1.00 86.62 73 ASP A N 1
ATOM 551 C CA . ASP A 1 73 ? 48.924 20.590 -51.327 1.00 86.62 73 ASP A CA 1
ATOM 552 C C . ASP A 1 73 ? 48.022 21.703 -50.752 1.00 86.62 73 ASP A C 1
ATOM 554 O O . ASP A 1 73 ? 47.814 21.797 -49.538 1.00 86.62 73 ASP A O 1
ATOM 558 N N . PHE A 1 74 ? 47.460 22.539 -51.630 1.00 81.00 74 PHE A N 1
ATOM 559 C CA . PHE A 1 74 ? 46.554 23.642 -51.284 1.00 81.00 74 PHE A CA 1
ATOM 560 C C . PHE A 1 74 ? 45.326 23.627 -52.199 1.00 81.00 74 PHE A C 1
ATOM 562 O O . PHE A 1 74 ? 45.441 23.265 -53.372 1.00 81.00 74 PHE A O 1
ATOM 569 N N . ASP A 1 75 ? 44.170 24.059 -51.687 1.00 74.44 75 ASP A N 1
ATOM 570 C CA . ASP A 1 75 ? 42.960 24.202 -52.504 1.00 74.44 75 ASP A CA 1
ATOM 571 C C . ASP A 1 75 ? 43.204 25.268 -53.592 1.00 74.44 75 ASP A C 1
ATOM 573 O O . ASP A 1 75 ? 43.588 26.413 -53.307 1.00 74.44 75 ASP A O 1
ATOM 577 N N . ALA A 1 76 ? 42.949 24.908 -54.852 1.00 61.38 76 ALA A N 1
ATOM 578 C CA . ALA A 1 76 ? 42.781 25.890 -55.918 1.00 61.38 76 ALA A CA 1
ATOM 579 C C . ALA A 1 76 ? 41.419 26.584 -55.745 1.00 61.38 76 ALA A C 1
ATOM 581 O O . ALA A 1 76 ? 40.481 25.989 -55.226 1.00 61.38 76 ALA A O 1
ATOM 582 N N . VAL A 1 77 ? 41.274 27.825 -56.224 1.00 53.44 77 VAL A N 1
ATOM 583 C CA . VAL A 1 77 ? 40.048 28.643 -56.051 1.00 53.44 77 VAL A CA 1
ATOM 584 C C . VAL A 1 77 ? 38.766 27.942 -56.553 1.00 53.44 77 VAL A C 1
ATOM 586 O O . VAL A 1 77 ? 37.673 28.288 -56.116 1.00 53.44 77 VAL A O 1
ATOM 589 N N . GLU A 1 78 ? 38.889 26.934 -57.424 1.00 55.56 78 GLU A N 1
ATOM 590 C CA . GLU A 1 78 ? 37.768 26.176 -58.004 1.00 55.56 78 GLU A CA 1
ATOM 591 C C . GLU A 1 78 ? 37.675 24.701 -57.558 1.00 55.56 78 GLU A C 1
ATOM 593 O O . GLU A 1 78 ? 36.751 24.004 -57.977 1.00 55.56 78 GLU A O 1
ATOM 598 N N . LEU A 1 79 ? 38.596 24.206 -56.721 1.00 57.88 79 LEU A N 1
ATOM 599 C CA . LEU A 1 79 ? 38.628 22.809 -56.265 1.00 57.88 79 LEU A CA 1
ATOM 600 C C . LEU A 1 79 ? 38.692 22.769 -54.735 1.00 57.88 79 LEU A C 1
ATOM 602 O O . LEU A 1 79 ? 39.723 23.069 -54.144 1.00 57.88 79 LEU A O 1
ATOM 606 N N . GLU A 1 80 ? 37.578 22.399 -54.102 1.00 72.00 80 GLU A N 1
ATOM 607 C CA . GLU A 1 80 ? 37.425 22.310 -52.641 1.00 72.00 80 GLU A CA 1
ATOM 608 C C . GLU A 1 80 ? 37.706 20.886 -52.105 1.00 72.00 80 GLU A C 1
ATOM 610 O O . GLU A 1 80 ? 37.017 20.406 -51.205 1.00 72.00 80 GLU A O 1
ATOM 615 N N . ASP A 1 81 ? 38.692 20.173 -52.665 1.00 81.69 81 ASP A N 1
ATOM 616 C CA . ASP A 1 81 ? 38.993 18.777 -52.297 1.00 81.69 81 ASP A CA 1
ATOM 617 C C . ASP A 1 81 ? 39.554 18.646 -50.869 1.00 81.69 81 ASP A C 1
ATOM 619 O O . ASP A 1 81 ? 39.220 17.689 -50.164 1.00 81.69 81 ASP A O 1
ATOM 623 N N . ILE A 1 82 ? 40.374 19.601 -50.404 1.00 84.56 82 ILE A N 1
ATOM 624 C CA . ILE A 1 82 ? 40.907 19.588 -49.031 1.00 84.56 82 ILE A CA 1
ATOM 625 C C . ILE A 1 82 ? 39.794 19.942 -48.046 1.00 84.56 82 ILE A C 1
ATOM 627 O O . ILE A 1 82 ? 39.655 19.290 -47.012 1.00 84.56 82 ILE A O 1
ATOM 631 N N . TYR A 1 83 ? 38.947 20.917 -48.388 1.00 79.62 83 TYR A N 1
ATOM 632 C CA . TYR A 1 83 ? 37.758 21.231 -47.595 1.00 79.62 83 TYR A CA 1
ATOM 633 C C . TYR A 1 83 ? 36.830 20.020 -47.450 1.00 79.62 83 TYR A C 1
ATOM 635 O O . TYR A 1 83 ? 36.426 19.675 -46.338 1.00 79.62 83 TYR A O 1
ATOM 643 N N . ALA A 1 84 ? 36.536 19.339 -48.557 1.00 82.31 84 ALA A N 1
ATOM 644 C CA . ALA A 1 84 ? 35.713 18.143 -48.546 1.00 82.31 84 ALA A CA 1
ATOM 645 C C . ALA A 1 84 ? 36.344 17.009 -47.732 1.00 82.31 84 ALA A C 1
ATOM 647 O O . ALA A 1 84 ? 35.648 16.287 -47.014 1.00 82.31 84 ALA A O 1
ATOM 648 N N . LEU A 1 85 ? 37.669 16.866 -47.799 1.00 87.00 85 LEU A N 1
ATOM 649 C CA . LEU A 1 85 ? 38.394 15.899 -46.987 1.00 87.00 85 LEU A CA 1
ATOM 650 C C . LEU A 1 85 ? 38.258 16.223 -45.495 1.00 87.00 85 LEU A C 1
ATOM 652 O O . LEU A 1 85 ? 37.982 15.321 -44.707 1.00 87.00 85 LEU A O 1
ATOM 656 N N . HIS A 1 86 ? 38.403 17.489 -45.097 1.00 84.06 86 HIS A N 1
ATOM 657 C CA . HIS A 1 86 ? 38.202 17.910 -43.708 1.00 84.06 86 HIS A CA 1
ATOM 658 C C . HIS A 1 86 ? 36.777 17.621 -43.230 1.00 84.06 86 HIS A C 1
ATOM 660 O O . HIS A 1 86 ? 36.615 17.035 -42.162 1.00 84.06 86 HIS A O 1
ATOM 666 N N . GLU A 1 87 ? 35.755 17.945 -44.025 1.00 78.25 87 GLU A N 1
ATOM 667 C CA . GLU A 1 87 ? 34.353 17.629 -43.707 1.00 78.25 87 GLU A CA 1
ATOM 668 C C . GLU A 1 87 ? 34.129 16.118 -43.527 1.00 78.25 87 GLU A C 1
ATOM 670 O O . GLU A 1 87 ? 33.521 15.687 -42.543 1.00 78.25 87 GLU A O 1
ATOM 675 N N . ALA A 1 88 ? 34.665 15.290 -44.429 1.00 82.25 88 ALA A N 1
ATOM 676 C CA . ALA A 1 88 ? 34.576 13.836 -44.326 1.00 82.25 88 ALA A CA 1
ATOM 677 C C . ALA A 1 88 ? 35.294 13.296 -43.077 1.00 82.25 88 ALA A C 1
ATOM 679 O O . ALA A 1 88 ? 34.752 12.454 -42.366 1.00 82.25 88 ALA A O 1
ATOM 680 N N . LEU A 1 89 ? 36.489 13.798 -42.757 1.00 82.00 89 LEU A N 1
ATOM 681 C CA . LEU A 1 89 ? 37.248 13.366 -41.580 1.00 82.00 89 LEU A CA 1
ATOM 682 C C . LEU A 1 89 ? 36.572 13.795 -40.268 1.00 82.00 89 LEU A C 1
ATOM 684 O O . LEU A 1 89 ? 36.519 13.006 -39.323 1.00 82.00 89 LEU A O 1
ATOM 688 N N . VAL A 1 90 ? 35.973 14.988 -40.217 1.00 75.25 90 VAL A N 1
ATOM 689 C CA . VAL A 1 90 ? 35.149 15.410 -39.072 1.00 75.25 90 VAL A CA 1
ATOM 690 C C . VAL A 1 90 ? 33.960 14.467 -38.876 1.00 75.25 90 VAL A C 1
ATOM 692 O O . VAL A 1 90 ? 33.707 14.032 -37.751 1.00 75.25 90 VAL A O 1
ATOM 695 N N . LYS A 1 91 ? 33.266 14.076 -39.956 1.00 72.12 91 LYS A N 1
ATOM 696 C CA . LYS A 1 91 ? 32.165 13.091 -39.897 1.00 72.12 91 LYS A CA 1
ATOM 697 C C . LYS A 1 91 ? 32.617 11.716 -39.403 1.00 72.12 91 LYS A C 1
ATOM 699 O O . LYS A 1 91 ? 31.837 11.001 -38.777 1.00 72.12 91 LYS A O 1
ATOM 704 N N . GLU A 1 92 ? 33.882 11.371 -39.614 1.00 81.12 92 GLU A N 1
ATOM 705 C CA . GLU A 1 92 ? 34.494 10.140 -39.111 1.00 81.12 92 GLU A CA 1
ATOM 706 C C . GLU A 1 92 ? 34.994 10.218 -37.662 1.00 81.12 92 GLU A C 1
ATOM 708 O O . GLU A 1 92 ? 35.445 9.198 -37.123 1.00 81.12 92 GLU A O 1
ATOM 713 N N . GLY A 1 93 ? 34.860 11.386 -37.022 1.00 72.38 93 GLY A N 1
ATOM 714 C CA . GLY A 1 93 ? 35.196 11.623 -35.620 1.00 72.38 93 GLY A CA 1
ATOM 715 C C . GLY A 1 93 ? 36.587 12.212 -35.378 1.00 72.38 93 GLY A C 1
ATOM 716 O O . GLY A 1 93 ? 37.040 12.196 -34.235 1.00 72.38 93 GLY A O 1
ATOM 717 N N . PHE A 1 94 ? 37.270 12.719 -36.408 1.00 79.00 94 PHE A N 1
ATOM 718 C CA . PHE A 1 94 ? 38.577 13.371 -36.270 1.00 79.00 94 PHE A CA 1
ATOM 719 C C . PHE A 1 94 ? 38.415 14.886 -36.053 1.00 79.00 94 PHE A C 1
ATOM 721 O O . PHE A 1 94 ? 37.588 15.528 -36.694 1.00 79.00 94 PHE A O 1
ATOM 728 N N . SER A 1 95 ? 39.192 15.472 -35.139 1.00 67.31 95 SER A N 1
ATOM 729 C CA . SER A 1 95 ? 39.138 16.903 -34.805 1.00 67.31 95 SER A CA 1
ATOM 730 C C . SER A 1 95 ? 40.400 17.640 -35.248 1.00 67.31 95 SER A C 1
ATOM 732 O O . SER A 1 95 ? 41.496 17.114 -35.067 1.00 67.31 95 SER A O 1
ATOM 734 N N . PHE A 1 96 ? 40.240 18.879 -35.716 1.00 67.00 96 PHE A N 1
ATOM 735 C CA . PHE A 1 96 ? 41.328 19.770 -36.132 1.00 67.00 96 PHE A CA 1
ATOM 736 C C . PHE A 1 96 ? 41.309 21.057 -35.282 1.00 67.00 96 PHE A C 1
ATOM 738 O O . PHE A 1 96 ? 40.236 21.655 -35.132 1.00 67.00 96 PHE A O 1
ATOM 745 N N . PRO A 1 97 ? 42.433 21.509 -34.705 1.00 48.88 97 PRO A N 1
ATOM 746 C CA . PRO A 1 97 ? 42.521 22.795 -34.021 1.00 48.88 97 PRO A CA 1
ATOM 747 C C . PRO A 1 97 ? 42.511 23.959 -35.028 1.00 48.88 97 PRO A C 1
ATOM 749 O O . PRO A 1 97 ? 43.537 24.363 -35.540 1.00 48.88 97 PRO A O 1
ATOM 752 N N . SER A 1 98 ? 41.333 24.544 -35.252 1.00 46.06 98 SER A N 1
ATOM 753 C CA . SER A 1 98 ? 41.106 25.853 -35.890 1.00 46.06 98 SER A CA 1
ATOM 754 C C . SER A 1 98 ? 41.678 26.112 -37.294 1.00 46.06 98 SER A C 1
ATOM 756 O O . SER A 1 98 ? 42.870 26.193 -37.558 1.00 46.06 98 SER A O 1
ATOM 758 N N . LYS A 1 99 ? 40.731 26.423 -38.183 1.00 52.59 99 LYS A N 1
ATOM 759 C CA . LYS A 1 99 ? 40.919 26.962 -39.529 1.00 52.59 99 LYS A CA 1
ATOM 760 C C . LYS A 1 99 ? 41.878 28.169 -39.539 1.00 52.59 99 LYS A C 1
ATOM 762 O O . LYS A 1 99 ? 41.657 29.126 -38.800 1.00 52.59 99 LYS A O 1
ATOM 767 N N . VAL A 1 100 ? 42.781 28.157 -40.526 1.00 49.91 100 VAL A N 1
ATOM 768 C CA . VAL A 1 100 ? 43.597 29.259 -41.086 1.00 49.91 100 VAL A CA 1
ATOM 769 C C . VAL A 1 100 ? 45.032 29.364 -40.565 1.00 49.91 100 VAL A C 1
ATOM 771 O O . VAL A 1 100 ? 45.255 29.825 -39.452 1.00 49.91 100 VAL A O 1
ATOM 774 N N . THR A 1 101 ? 46.011 29.117 -41.448 1.00 48.19 101 THR A N 1
ATOM 775 C CA . THR A 1 101 ? 47.215 29.960 -41.689 1.00 48.19 101 THR A CA 1
ATOM 776 C C . THR A 1 101 ? 48.041 29.343 -42.836 1.00 48.19 101 THR A C 1
ATOM 778 O O . THR A 1 101 ? 48.128 28.133 -42.916 1.00 48.19 101 THR A O 1
ATOM 781 N N . LEU A 1 102 ? 48.650 30.033 -43.808 1.00 38.84 102 LEU A N 1
ATOM 782 C CA . LEU A 1 102 ? 48.990 31.437 -44.056 1.00 38.84 102 LEU A CA 1
ATOM 783 C C . LEU A 1 102 ? 48.302 31.943 -45.344 1.00 38.84 102 LEU A C 1
ATOM 785 O O . LEU A 1 102 ? 48.295 31.252 -46.355 1.00 38.84 102 LEU A O 1
ATOM 789 N N . GLY A 1 103 ? 47.754 33.163 -45.338 1.00 47.34 103 GLY A N 1
ATOM 790 C CA . GLY A 1 103 ? 47.211 33.805 -46.552 1.00 47.34 103 GLY A CA 1
ATOM 791 C C . GLY A 1 103 ? 45.761 33.457 -46.927 1.00 47.34 103 GLY A C 1
ATOM 792 O O . GLY A 1 103 ? 45.286 33.909 -47.962 1.00 47.34 103 GLY A O 1
ATOM 793 N N . GLY A 1 104 ? 45.035 32.701 -46.094 1.00 54.75 104 GLY A N 1
ATOM 794 C CA . GLY A 1 104 ? 43.606 32.407 -46.293 1.00 54.75 104 GLY A CA 1
ATOM 795 C C . GLY A 1 104 ? 43.293 31.205 -47.196 1.00 54.75 104 GLY A C 1
ATOM 796 O O . GLY A 1 104 ? 42.119 30.923 -47.420 1.00 54.75 104 GLY A O 1
ATOM 797 N N . GLN A 1 105 ? 44.305 30.477 -47.679 1.00 60.09 105 GLN A N 1
ATOM 798 C CA . GLN A 1 105 ? 44.122 29.224 -48.423 1.00 60.09 105 GLN A CA 1
ATOM 799 C C . GLN A 1 105 ? 44.103 28.008 -47.484 1.00 60.09 105 GLN A C 1
ATOM 801 O O . GLN A 1 105 ? 44.832 27.965 -46.493 1.00 60.09 105 GLN A O 1
ATOM 806 N N . ARG A 1 106 ? 43.252 27.023 -47.797 1.00 72.75 106 ARG A N 1
ATOM 807 C CA . ARG A 1 106 ? 43.167 25.733 -47.095 1.00 72.75 106 ARG A CA 1
ATOM 808 C C . ARG A 1 106 ? 44.292 24.815 -47.579 1.00 72.75 106 ARG A C 1
ATOM 810 O O . ARG A 1 106 ? 44.474 24.673 -48.787 1.00 72.75 106 ARG A O 1
ATOM 817 N N . SER A 1 107 ? 45.037 24.220 -46.651 1.00 79.50 107 SER A N 1
ATOM 818 C CA . SER A 1 107 ? 46.211 23.385 -46.928 1.00 79.50 107 SER A CA 1
ATOM 819 C C . SER A 1 107 ? 46.060 21.977 -46.373 1.00 79.50 107 SER A C 1
ATOM 821 O O . SER A 1 107 ? 45.445 21.777 -45.327 1.00 79.50 107 SER A O 1
ATOM 823 N N . PHE A 1 108 ? 46.681 21.011 -47.042 1.00 86.69 108 PHE A N 1
ATOM 824 C CA . PHE A 1 108 ? 46.906 19.677 -46.509 1.00 86.69 108 PHE A CA 1
ATOM 825 C C . PHE A 1 108 ? 48.224 19.712 -45.728 1.00 86.69 108 PHE A C 1
ATOM 827 O O . PHE A 1 108 ? 49.314 19.670 -46.301 1.00 86.69 108 PHE A O 1
ATOM 834 N N . ASP A 1 109 ? 48.121 19.845 -44.414 1.00 84.88 109 ASP A N 1
ATOM 835 C CA . ASP A 1 109 ? 49.238 19.944 -43.474 1.00 84.88 109 ASP A CA 1
ATOM 836 C C . ASP A 1 109 ? 49.490 18.620 -42.725 1.00 84.88 109 ASP A C 1
ATOM 838 O O . ASP A 1 109 ? 48.884 17.582 -43.010 1.00 84.88 109 ASP A O 1
ATOM 842 N N . GLU A 1 110 ? 50.429 18.638 -41.778 1.00 86.62 110 GLU A N 1
ATOM 843 C CA . GLU A 1 110 ? 50.783 17.470 -40.962 1.00 86.62 110 GLU A CA 1
ATOM 844 C C . GLU A 1 110 ? 49.607 16.975 -40.103 1.00 86.62 110 GLU A C 1
ATOM 846 O O . GLU A 1 110 ? 49.465 15.771 -39.878 1.00 86.62 110 GLU A O 1
ATOM 851 N N . GLU A 1 111 ? 48.720 17.874 -39.673 1.00 85.38 111 GLU A N 1
ATOM 852 C CA . GLU A 1 111 ? 47.524 17.524 -38.904 1.00 85.38 111 GLU A CA 1
ATOM 853 C C . GLU A 1 111 ? 46.494 16.802 -39.775 1.00 85.38 111 GLU A C 1
ATOM 855 O O . GLU A 1 111 ? 45.968 15.752 -39.393 1.00 85.38 111 GLU A O 1
ATOM 860 N N . THR A 1 112 ? 46.269 17.309 -40.989 1.00 87.19 112 THR A N 1
ATOM 861 C CA . THR A 1 112 ? 45.436 16.655 -42.002 1.00 87.19 112 THR A CA 1
ATOM 862 C C . THR A 1 112 ? 45.989 15.273 -42.339 1.00 87.19 112 THR A C 1
ATOM 864 O O . THR A 1 112 ? 45.242 14.292 -42.348 1.00 87.19 112 THR A O 1
ATOM 867 N N . ALA A 1 113 ? 47.307 15.157 -42.530 1.00 89.94 113 ALA A N 1
ATOM 868 C CA . ALA A 1 113 ? 47.966 13.875 -42.761 1.00 89.94 113 ALA A CA 1
ATOM 869 C C . ALA A 1 113 ? 47.766 12.904 -41.587 1.00 89.94 113 ALA A C 1
ATOM 871 O O . ALA A 1 113 ? 47.458 11.732 -41.803 1.00 89.94 113 ALA A O 1
ATOM 872 N N . SER A 1 114 ? 47.884 13.384 -40.347 1.00 88.56 114 SER A N 1
ATOM 873 C CA . SER A 1 114 ? 47.656 12.589 -39.135 1.00 88.56 114 SER A CA 1
ATOM 874 C C . SER A 1 114 ? 46.213 12.075 -39.043 1.00 88.56 114 SER A C 1
ATOM 876 O O . SER A 1 114 ? 45.981 10.888 -38.797 1.00 88.56 114 SER A O 1
ATOM 878 N N . ALA A 1 115 ? 45.225 12.921 -39.342 1.00 86.69 115 ALA A N 1
ATOM 879 C CA . ALA A 1 115 ? 43.827 12.499 -39.413 1.00 86.69 115 ALA A CA 1
ATOM 880 C C . ALA A 1 115 ? 43.591 11.471 -40.534 1.00 86.69 115 ALA A C 1
ATOM 882 O O . ALA A 1 115 ? 42.870 10.491 -40.335 1.00 86.69 115 ALA A O 1
ATOM 883 N N . VAL A 1 116 ? 44.259 11.623 -41.685 1.00 92.00 116 VAL A N 1
ATOM 884 C CA . VAL A 1 116 ? 44.238 10.621 -42.761 1.00 92.00 116 VAL A CA 1
ATOM 885 C C . VAL A 1 116 ? 44.868 9.301 -42.304 1.00 92.00 116 VAL A C 1
ATOM 887 O O . VAL A 1 116 ? 44.307 8.248 -42.604 1.00 92.00 116 VAL A O 1
ATOM 890 N N . VAL A 1 117 ? 45.961 9.310 -41.528 1.00 93.50 117 VAL A N 1
ATOM 891 C CA . VAL A 1 117 ? 46.515 8.086 -40.908 1.00 93.50 117 VAL A CA 1
ATOM 892 C C . VAL A 1 117 ? 45.464 7.415 -40.023 1.00 93.50 117 VAL A C 1
ATOM 894 O O . VAL A 1 117 ? 45.239 6.209 -40.151 1.00 93.50 117 VAL A O 1
ATOM 897 N N . GLY A 1 118 ? 44.784 8.183 -39.167 1.00 87.31 118 GLY A N 1
ATOM 898 C CA . GLY A 1 118 ? 43.706 7.682 -38.312 1.00 87.31 118 GLY A CA 1
ATOM 899 C C . GLY A 1 118 ? 42.564 7.049 -39.111 1.00 87.31 118 GLY A C 1
ATOM 900 O O . GLY A 1 118 ? 42.133 5.934 -38.810 1.00 87.31 118 GLY A O 1
ATOM 901 N N . PHE A 1 119 ? 42.120 7.709 -40.181 1.00 91.12 119 PHE A N 1
ATOM 902 C CA . PHE A 1 119 ? 41.091 7.196 -41.087 1.00 91.12 119 PHE A CA 1
ATOM 903 C C . PHE A 1 119 ? 41.531 5.907 -41.796 1.00 91.12 119 PHE A C 1
ATOM 905 O O . PHE A 1 119 ? 40.787 4.926 -41.841 1.00 91.12 119 PHE A O 1
ATOM 912 N N . GLN A 1 120 ? 42.761 5.866 -42.308 1.00 94.81 120 GLN A N 1
ATOM 913 C CA . GLN A 1 120 ? 43.321 4.679 -42.955 1.00 94.81 120 GLN A CA 1
ATOM 914 C C . GLN A 1 120 ? 43.437 3.500 -41.991 1.00 94.81 120 GLN A C 1
ATOM 916 O O . GLN A 1 120 ? 43.172 2.363 -42.375 1.00 94.81 120 GLN A O 1
ATOM 921 N N . GLN A 1 121 ? 43.788 3.767 -40.734 1.00 92.00 121 GLN A N 1
ATOM 922 C CA . GLN A 1 121 ? 43.853 2.751 -39.693 1.00 92.00 121 GLN A CA 1
ATOM 923 C C . GLN A 1 121 ? 42.456 2.242 -39.303 1.00 92.00 121 GLN A C 1
ATOM 925 O O . GLN A 1 121 ? 42.287 1.040 -39.099 1.00 92.00 121 GLN A O 1
ATOM 930 N N . LYS A 1 122 ? 41.448 3.128 -39.257 1.00 87.25 122 LYS A N 1
ATOM 931 C CA . LYS A 1 122 ? 40.035 2.781 -39.017 1.00 87.25 122 LYS A CA 1
ATOM 932 C C . LYS A 1 122 ? 39.479 1.850 -40.099 1.00 87.25 122 LYS A C 1
ATOM 934 O O . LYS A 1 122 ? 38.738 0.924 -39.784 1.00 87.25 122 LYS A O 1
ATOM 939 N N . TYR A 1 123 ? 39.875 2.057 -41.355 1.00 89.56 123 TYR A N 1
ATOM 940 C CA . TYR A 1 123 ? 39.455 1.252 -42.510 1.00 89.56 123 TYR A CA 1
ATOM 941 C C . TYR A 1 123 ? 40.592 0.402 -43.089 1.00 89.56 123 TYR A C 1
ATOM 943 O O . TYR A 1 123 ? 40.683 0.209 -44.305 1.00 89.56 123 TYR A O 1
ATOM 951 N N . LYS A 1 124 ? 41.461 -0.119 -42.213 1.00 89.12 124 LYS A N 1
ATOM 952 C CA . LYS A 1 124 ? 42.682 -0.850 -42.581 1.00 89.12 124 LYS A CA 1
ATOM 953 C C . LYS A 1 124 ? 42.434 -1.957 -43.605 1.00 89.12 124 LYS A C 1
ATOM 955 O O . LYS A 1 124 ? 43.194 -2.063 -44.564 1.00 89.12 124 LYS A O 1
ATOM 960 N N . ASP A 1 125 ? 41.375 -2.741 -43.433 1.00 86.81 125 ASP A N 1
ATOM 961 C CA . ASP A 1 125 ? 41.088 -3.894 -44.295 1.00 86.81 125 ASP A CA 1
ATOM 962 C C . ASP A 1 125 ? 40.720 -3.501 -45.728 1.00 86.81 125 ASP A C 1
ATOM 964 O O . ASP A 1 125 ? 41.015 -4.238 -46.665 1.00 86.81 125 ASP A O 1
ATOM 968 N N . GLU A 1 126 ? 40.121 -2.324 -45.912 1.00 89.25 126 GLU A N 1
ATOM 969 C CA . GLU A 1 126 ? 39.710 -1.818 -47.224 1.00 89.25 126 GLU A CA 1
ATOM 970 C C . GLU A 1 126 ? 40.777 -0.914 -47.863 1.00 89.25 126 GLU A C 1
ATOM 972 O O . GLU A 1 126 ? 40.826 -0.811 -49.087 1.00 89.25 126 GLU A O 1
ATOM 977 N N . ILE A 1 127 ? 41.634 -0.263 -47.064 1.00 91.94 127 ILE A N 1
ATOM 978 C CA . ILE A 1 127 ? 42.605 0.725 -47.564 1.00 91.94 127 ILE A CA 1
ATOM 979 C C . ILE A 1 127 ? 44.048 0.205 -47.563 1.00 91.94 127 ILE A C 1
ATOM 981 O O . ILE A 1 127 ? 44.761 0.387 -48.549 1.00 91.94 127 ILE A O 1
ATOM 985 N N . LEU A 1 128 ? 44.498 -0.404 -46.463 1.00 88.69 128 LEU A N 1
ATOM 986 C CA . LEU A 1 128 ? 45.911 -0.714 -46.216 1.00 88.69 128 LEU A CA 1
ATOM 987 C C . LEU A 1 128 ? 46.259 -2.168 -46.542 1.00 88.69 128 LEU A C 1
ATOM 989 O O . LEU A 1 128 ? 47.243 -2.423 -47.236 1.00 88.69 128 LEU A O 1
ATOM 993 N N . THR A 1 129 ? 45.434 -3.114 -46.087 1.00 88.56 129 THR A N 1
ATOM 994 C CA . THR A 1 129 ? 45.638 -4.556 -46.288 1.00 88.56 129 THR A CA 1
ATOM 995 C C . THR A 1 129 ? 45.771 -4.939 -47.771 1.00 88.56 129 THR A C 1
ATOM 997 O O . THR A 1 129 ? 46.715 -5.664 -48.089 1.00 88.56 129 THR A O 1
ATOM 1000 N N . PRO A 1 130 ? 44.947 -4.416 -48.709 1.00 92.00 130 PRO A N 1
ATOM 1001 C CA . PRO A 1 130 ? 45.078 -4.740 -50.134 1.00 92.00 130 PRO A CA 1
ATOM 1002 C C . PRO A 1 130 ? 46.387 -4.245 -50.761 1.00 92.00 130 PRO A C 1
ATOM 1004 O O . PRO A 1 130 ? 46.813 -4.759 -51.791 1.00 92.00 130 PRO A O 1
ATOM 1007 N N . LEU A 1 131 ? 47.026 -3.249 -50.144 1.00 89.94 131 LEU A N 1
ATOM 1008 C CA . LEU A 1 131 ? 48.293 -2.671 -50.590 1.00 89.94 131 LEU A CA 1
ATOM 1009 C C . LEU A 1 131 ? 49.506 -3.240 -49.834 1.00 89.94 131 LEU A C 1
ATOM 1011 O O . LEU A 1 131 ? 50.626 -2.787 -50.054 1.00 89.94 131 LEU A O 1
ATOM 1015 N N . GLY A 1 132 ? 49.303 -4.193 -48.915 1.00 91.81 132 GLY A N 1
ATOM 1016 C CA . GLY A 1 132 ? 50.370 -4.729 -48.063 1.00 91.81 132 GLY A CA 1
ATOM 1017 C C . GLY A 1 132 ? 50.932 -3.718 -47.055 1.00 91.81 132 GLY A C 1
ATOM 1018 O O . GLY A 1 132 ? 52.025 -3.915 -46.525 1.00 91.81 132 GLY A O 1
ATOM 1019 N N . LEU A 1 133 ? 50.210 -2.628 -46.780 1.00 92.06 133 LEU A N 1
ATOM 1020 C CA . LEU A 1 133 ? 50.652 -1.579 -45.866 1.00 92.06 133 LEU A CA 1
ATOM 1021 C C . LEU A 1 133 ? 50.276 -1.926 -44.424 1.00 92.06 133 LEU A C 1
ATOM 1023 O O . LEU A 1 133 ? 49.140 -2.287 -44.117 1.00 92.06 133 LEU A O 1
ATOM 1027 N N . LYS A 1 134 ? 51.244 -1.799 -43.514 1.00 90.56 134 LYS A N 1
ATOM 1028 C CA . LYS A 1 134 ? 51.041 -2.114 -42.092 1.00 90.56 134 LYS A CA 1
ATOM 1029 C C . LYS A 1 134 ? 50.435 -0.951 -41.300 1.00 90.56 134 LYS A C 1
ATOM 1031 O O . LYS A 1 134 ? 49.717 -1.200 -40.332 1.00 90.56 134 LYS A O 1
ATOM 1036 N N . TYR A 1 135 ? 50.718 0.279 -41.722 1.00 92.75 135 TYR A N 1
ATOM 1037 C CA . TYR A 1 135 ? 50.334 1.522 -41.055 1.00 92.75 135 TYR A CA 1
ATOM 1038 C C . TYR A 1 135 ? 49.801 2.530 -42.074 1.00 92.75 135 TYR A C 1
ATOM 1040 O O . TYR A 1 135 ? 50.137 2.447 -43.259 1.00 92.75 135 TYR A O 1
ATOM 1048 N N . GLY A 1 136 ? 48.976 3.471 -41.608 1.00 91.19 136 GLY A N 1
ATOM 1049 C CA . GLY A 1 136 ? 48.520 4.594 -42.424 1.00 91.19 136 GLY A CA 1
ATOM 1050 C C . GLY A 1 136 ? 49.694 5.426 -42.944 1.00 91.19 136 GLY A C 1
ATOM 1051 O O . GLY A 1 136 ? 50.700 5.602 -42.262 1.00 91.19 136 GLY A O 1
ATOM 1052 N N . THR A 1 137 ? 49.565 5.916 -44.171 1.00 93.69 137 THR A N 1
ATOM 1053 C CA . THR A 1 137 ? 50.586 6.692 -44.882 1.00 93.69 137 THR A CA 1
ATOM 1054 C C . THR A 1 137 ? 50.389 8.197 -44.742 1.00 93.69 137 THR A C 1
ATOM 1056 O O . THR A 1 137 ? 51.281 8.953 -45.110 1.00 93.69 137 THR A O 1
ATOM 1059 N N . GLY A 1 138 ? 49.208 8.640 -44.292 1.00 90.62 138 GLY A N 1
ATOM 1060 C CA . GLY A 1 138 ? 48.835 10.058 -44.273 1.00 90.62 138 GLY A CA 1
ATOM 1061 C C . GLY A 1 138 ? 48.646 10.654 -45.669 1.00 90.62 138 GLY A C 1
ATOM 1062 O O . GLY A 1 138 ? 48.408 11.847 -45.807 1.00 90.62 138 GLY A O 1
ATOM 1063 N N . PHE A 1 139 ? 48.726 9.818 -46.708 1.00 93.50 139 PHE A N 1
ATOM 1064 C CA . PHE A 1 139 ? 48.521 10.177 -48.102 1.00 93.50 139 PHE A CA 1
ATOM 1065 C C . PHE A 1 139 ? 47.120 9.762 -48.550 1.00 93.50 139 PHE A C 1
ATOM 1067 O O . PHE A 1 139 ? 46.734 8.589 -48.450 1.00 93.50 139 PHE A O 1
ATOM 1074 N N . MET A 1 140 ? 46.363 10.700 -49.112 1.00 93.50 140 MET A N 1
ATOM 1075 C CA . MET A 1 140 ? 45.072 10.412 -49.721 1.00 93.50 140 MET A CA 1
ATOM 1076 C C . MET A 1 140 ? 45.269 9.873 -51.140 1.00 93.50 140 MET A C 1
ATOM 1078 O O . MET A 1 140 ? 45.086 10.570 -52.133 1.00 93.50 140 MET A O 1
ATOM 1082 N N . GLY A 1 141 ? 45.674 8.607 -51.220 1.00 90.50 141 GLY A N 1
ATOM 1083 C CA . GLY A 1 141 ? 45.850 7.881 -52.475 1.00 90.50 141 GLY A CA 1
ATOM 1084 C C . GLY A 1 141 ? 44.571 7.213 -52.999 1.00 90.50 141 GLY A C 1
ATOM 1085 O O . GLY A 1 141 ? 43.512 7.302 -52.369 1.00 90.50 141 GLY A O 1
ATOM 1086 N N . PRO A 1 142 ? 44.663 6.450 -54.108 1.00 91.88 142 PRO A N 1
ATOM 1087 C CA . PRO A 1 142 ? 43.517 5.803 -54.749 1.00 91.88 142 PRO A CA 1
ATOM 1088 C C . PRO A 1 142 ? 42.649 4.954 -53.811 1.00 91.88 142 PRO A C 1
ATOM 1090 O O . PRO A 1 142 ? 41.429 5.078 -53.861 1.00 91.88 142 PRO A O 1
ATOM 1093 N N . SER A 1 143 ? 43.245 4.156 -52.917 1.00 89.44 143 SER A N 1
ATOM 1094 C CA . SER A 1 143 ? 42.487 3.330 -51.962 1.00 89.44 143 SER A CA 1
ATOM 1095 C C . SER A 1 143 ? 41.770 4.163 -50.894 1.00 89.44 143 SER A C 1
ATOM 1097 O O . SER A 1 143 ? 40.621 3.875 -50.560 1.00 89.44 143 SER A O 1
ATOM 1099 N N . THR A 1 144 ? 42.398 5.238 -50.401 1.00 94.75 144 THR A N 1
ATOM 1100 C CA . THR A 1 144 ? 41.759 6.181 -49.467 1.00 94.75 144 THR A CA 1
ATOM 1101 C C . THR A 1 144 ? 40.571 6.873 -50.136 1.00 94.75 144 THR A C 1
ATOM 1103 O O . THR A 1 144 ? 39.484 6.913 -49.565 1.00 94.75 144 THR A O 1
ATOM 1106 N N . ARG A 1 145 ? 40.742 7.346 -51.379 1.00 93.62 145 ARG A N 1
ATOM 1107 C CA . ARG A 1 145 ? 39.666 7.959 -52.176 1.00 93.62 145 ARG A CA 1
ATOM 1108 C C . ARG A 1 145 ? 38.537 6.989 -52.468 1.00 93.62 145 ARG A C 1
ATOM 1110 O O . ARG A 1 145 ? 37.385 7.360 -52.322 1.00 93.62 145 ARG A O 1
ATOM 1117 N N . ALA A 1 146 ? 38.844 5.748 -52.840 1.00 88.50 146 ALA A N 1
ATOM 1118 C CA . ALA A 1 146 ? 37.826 4.733 -53.091 1.00 88.50 146 ALA A CA 1
ATOM 1119 C C . ALA A 1 146 ? 36.948 4.515 -51.852 1.00 88.50 146 ALA A C 1
ATOM 1121 O O . ALA A 1 146 ? 35.725 4.437 -51.964 1.00 88.50 146 ALA A O 1
ATOM 1122 N N . LYS A 1 147 ? 37.556 4.487 -50.659 1.00 90.31 147 LYS A N 1
ATOM 1123 C CA . LYS A 1 147 ? 36.805 4.394 -49.408 1.00 90.31 147 LYS A CA 1
ATOM 1124 C C . LYS A 1 147 ? 36.006 5.664 -49.108 1.00 90.31 147 LYS A C 1
ATOM 1126 O O . LYS A 1 147 ? 34.840 5.545 -48.747 1.00 90.31 147 LYS A O 1
ATOM 1131 N N . LEU A 1 148 ? 36.591 6.849 -49.286 1.00 88.31 148 LEU A N 1
ATOM 1132 C CA . LEU A 1 148 ? 35.894 8.126 -49.099 1.00 88.31 148 LEU A CA 1
ATOM 1133 C C . LEU A 1 148 ? 34.712 8.276 -50.062 1.00 88.31 148 LEU A C 1
ATOM 1135 O O . LEU A 1 148 ? 33.618 8.578 -49.613 1.00 88.31 148 LEU A O 1
ATOM 1139 N N . ASN A 1 149 ? 34.876 7.948 -51.343 1.00 87.88 149 ASN A N 1
ATOM 1140 C CA . ASN A 1 149 ? 33.795 7.936 -52.331 1.00 87.88 149 ASN A CA 1
ATOM 1141 C C . ASN A 1 149 ? 32.721 6.911 -51.992 1.00 87.88 149 ASN A C 1
ATOM 1143 O O . ASN A 1 149 ? 31.547 7.203 -52.153 1.00 87.88 149 ASN A O 1
ATOM 1147 N N . LYS A 1 150 ? 33.087 5.738 -51.462 1.00 85.00 150 LYS A N 1
ATOM 1148 C CA . LYS A 1 150 ? 32.119 4.742 -50.976 1.00 85.00 150 LYS A CA 1
ATOM 1149 C C . LYS A 1 150 ? 31.308 5.234 -49.768 1.00 85.00 150 LYS A C 1
ATOM 1151 O O . LYS A 1 150 ? 30.241 4.687 -49.516 1.00 85.00 150 LYS A O 1
ATOM 1156 N N . LEU A 1 151 ? 31.809 6.202 -49.003 1.00 78.94 151 LEU A N 1
ATOM 1157 C CA . LEU A 1 151 ? 31.127 6.751 -47.826 1.00 78.94 151 LEU A CA 1
ATOM 1158 C C . LEU A 1 151 ? 30.384 8.064 -48.119 1.00 78.94 151 LEU A C 1
ATOM 1160 O O . LEU A 1 151 ? 29.301 8.278 -47.583 1.00 78.94 151 LEU A O 1
ATOM 1164 N N . TYR A 1 152 ? 30.962 8.921 -48.959 1.00 85.50 152 TYR A N 1
ATOM 1165 C CA . TYR A 1 152 ? 30.586 10.327 -49.123 1.00 85.50 152 TYR A CA 1
ATOM 1166 C C . TYR A 1 152 ? 30.462 10.775 -50.589 1.00 85.50 152 TYR A C 1
ATOM 1168 O O . TYR A 1 152 ? 30.176 11.945 -50.829 1.00 85.50 152 TYR A O 1
ATOM 1176 N N . GLY A 1 153 ? 30.650 9.876 -51.561 1.00 85.19 153 GLY A N 1
ATOM 1177 C CA . GLY A 1 153 ? 30.474 10.180 -52.983 1.00 85.19 153 GLY A CA 1
ATOM 1178 C C . GLY A 1 153 ? 29.031 10.560 -53.310 1.00 85.19 153 GLY A C 1
ATOM 1179 O O . GLY A 1 153 ? 28.088 9.980 -52.766 1.00 85.19 153 GLY A O 1
ATOM 1180 N N . CYS A 1 154 ? 28.839 11.505 -54.229 1.00 80.88 154 CYS A N 1
ATOM 1181 C CA . CYS A 1 154 ? 27.522 12.058 -54.563 1.00 80.88 154 CYS A CA 1
ATOM 1182 C C . CYS A 1 154 ? 26.572 11.059 -55.245 1.00 80.88 154 CYS A C 1
ATOM 1184 O O . CYS A 1 154 ? 25.373 11.316 -55.336 1.00 80.88 154 CYS A O 1
ATOM 1186 N N . GLY A 1 155 ? 27.087 9.907 -55.687 1.00 70.62 155 GLY A N 1
ATOM 1187 C CA . GLY A 1 155 ? 26.305 8.796 -56.239 1.00 70.62 155 GLY A CA 1
ATOM 1188 C C . GLY A 1 155 ? 26.032 7.640 -55.269 1.00 70.62 155 GLY A C 1
ATOM 1189 O O . GLY A 1 155 ? 25.433 6.646 -55.681 1.00 70.62 155 GLY A O 1
ATOM 1190 N N . VAL A 1 156 ? 26.484 7.713 -54.011 1.00 65.06 156 VAL A N 1
ATOM 1191 C CA . VAL A 1 156 ? 26.286 6.620 -53.049 1.00 65.06 156 VAL A CA 1
ATOM 1192 C C . VAL A 1 156 ? 24.938 6.764 -52.338 1.00 65.06 156 VAL A C 1
ATOM 1194 O O . VAL A 1 156 ? 24.669 7.816 -51.758 1.00 65.06 156 VAL A O 1
ATOM 1197 N N . PRO A 1 157 ? 24.097 5.710 -52.307 1.00 56.44 157 PRO A N 1
ATOM 1198 C CA . PRO A 1 157 ? 22.913 5.693 -51.460 1.00 56.44 157 PRO A CA 1
ATOM 1199 C C . PRO A 1 157 ? 23.345 5.834 -50.002 1.00 56.44 157 PRO A C 1
ATOM 1201 O O . PRO A 1 157 ? 24.038 4.967 -49.463 1.00 56.44 157 PRO A O 1
ATOM 1204 N N . VAL A 1 158 ? 22.958 6.934 -49.360 1.00 54.19 158 VAL A N 1
ATOM 1205 C CA . VAL A 1 158 ? 23.277 7.156 -47.952 1.00 54.19 158 VAL A CA 1
ATOM 1206 C C . VAL A 1 158 ? 22.670 6.017 -47.139 1.00 54.19 158 VAL A C 1
ATOM 1208 O O . VAL A 1 158 ? 21.474 5.744 -47.244 1.00 54.19 158 VAL A O 1
ATOM 1211 N N . LYS A 1 159 ? 23.480 5.349 -46.309 1.00 56.97 159 LYS A N 1
ATOM 1212 C CA . LYS A 1 159 ? 22.948 4.404 -45.325 1.00 56.97 159 LYS A CA 1
ATOM 1213 C C . LYS A 1 159 ? 22.046 5.192 -44.363 1.00 56.97 159 LYS A C 1
ATOM 1215 O O . LYS A 1 159 ? 22.582 6.033 -43.638 1.00 56.97 159 LYS A O 1
ATOM 1220 N N . PRO A 1 160 ? 20.726 4.935 -44.322 1.00 64.12 160 PRO A N 1
ATOM 1221 C CA . PRO A 1 160 ? 19.824 5.702 -43.478 1.00 64.12 160 PRO A CA 1
ATOM 1222 C C . PRO A 1 160 ? 20.238 5.574 -42.011 1.00 64.12 160 PRO A C 1
ATOM 1224 O O . PRO A 1 160 ? 20.724 4.526 -41.562 1.00 64.12 160 PRO A O 1
ATOM 1227 N N . THR A 1 161 ? 20.088 6.662 -41.265 1.00 72.31 161 THR A N 1
ATOM 1228 C CA . THR A 1 161 ? 20.230 6.630 -39.814 1.00 72.31 161 THR A CA 1
ATOM 1229 C C . THR A 1 161 ? 19.123 5.756 -39.228 1.00 72.31 161 THR A C 1
ATOM 1231 O O . THR A 1 161 ? 17.980 5.768 -39.675 1.00 72.31 161 THR A O 1
ATOM 1234 N N . SER A 1 162 ? 19.490 4.929 -38.260 1.00 76.00 162 SER A N 1
ATOM 1235 C CA . SER A 1 162 ? 18.646 3.880 -37.706 1.00 76.00 162 SER A CA 1
ATOM 1236 C C . SER A 1 162 ? 18.985 3.655 -36.243 1.00 76.00 162 SER A C 1
ATOM 1238 O O . SER A 1 162 ? 20.133 3.820 -35.807 1.00 76.00 162 SER A O 1
ATOM 1240 N N . ILE A 1 163 ? 17.960 3.250 -35.509 1.00 85.69 163 ILE A N 1
ATOM 1241 C CA . ILE A 1 163 ? 18.036 2.742 -34.152 1.00 85.69 163 ILE A CA 1
ATOM 1242 C C . ILE A 1 163 ? 17.193 1.472 -34.072 1.00 85.69 163 ILE A C 1
ATOM 1244 O O . ILE A 1 163 ? 16.174 1.365 -34.745 1.00 85.69 163 ILE A O 1
ATOM 1248 N N . THR A 1 164 ? 17.654 0.503 -33.286 1.00 86.88 164 THR A N 1
ATOM 1249 C CA . THR A 1 164 ? 16.960 -0.765 -33.064 1.00 86.88 164 THR A CA 1
ATOM 1250 C C . THR A 1 164 ? 17.137 -1.212 -31.620 1.00 86.88 164 THR A C 1
ATOM 1252 O O . THR A 1 164 ? 18.267 -1.436 -31.179 1.00 86.88 164 THR A O 1
ATOM 1255 N N . VAL A 1 165 ? 16.043 -1.355 -30.885 1.00 90.50 165 VAL A N 1
ATOM 1256 C CA . VAL A 1 165 ? 15.981 -1.957 -29.557 1.00 90.50 165 VAL A CA 1
ATOM 1257 C C . VAL A 1 165 ? 16.222 -3.457 -29.694 1.00 90.50 165 VAL A C 1
ATOM 1259 O O . VAL A 1 165 ? 15.640 -4.130 -30.535 1.00 90.50 165 VAL A O 1
ATOM 1262 N N . LEU A 1 166 ? 17.136 -3.985 -28.885 1.00 89.62 166 LEU A N 1
ATOM 1263 C CA . LEU A 1 166 ? 17.526 -5.397 -28.891 1.00 89.62 166 LEU A CA 1
ATOM 1264 C C . LEU A 1 166 ? 17.047 -6.129 -27.636 1.00 89.62 166 LEU A C 1
ATOM 1266 O O . LEU A 1 166 ? 16.791 -7.329 -27.685 1.00 89.62 166 LEU A O 1
ATOM 1270 N N . SER A 1 167 ? 16.945 -5.426 -26.507 1.00 90.50 167 SER A N 1
ATOM 1271 C CA . SER A 1 167 ? 16.387 -5.952 -25.263 1.00 90.50 167 SER A CA 1
ATOM 1272 C C . SER A 1 167 ? 15.725 -4.826 -24.460 1.00 90.50 167 SER A C 1
ATOM 1274 O O . SER A 1 167 ? 16.352 -3.780 -24.289 1.00 90.50 167 SER A O 1
ATOM 1276 N N . PRO A 1 168 ? 14.505 -5.024 -23.931 1.00 93.56 168 PRO A N 1
ATOM 1277 C CA . PRO A 1 168 ? 13.648 -6.175 -24.203 1.00 93.56 168 PRO A CA 1
ATOM 1278 C C . PRO A 1 168 ? 13.184 -6.136 -25.667 1.00 93.56 168 PRO A C 1
ATOM 1280 O O . PRO A 1 168 ? 12.998 -5.056 -26.212 1.00 93.56 168 PRO A O 1
ATOM 1283 N N . ASN A 1 169 ? 13.001 -7.295 -26.306 1.00 86.94 169 ASN A N 1
ATOM 1284 C CA . ASN A 1 169 ? 12.424 -7.372 -27.659 1.00 86.94 169 ASN A CA 1
ATOM 1285 C C . ASN A 1 169 ? 11.215 -8.319 -27.745 1.00 86.94 169 ASN A C 1
ATOM 1287 O O . ASN A 1 169 ? 10.853 -8.812 -28.813 1.00 86.94 169 ASN A O 1
ATOM 1291 N N . GLY A 1 170 ? 10.591 -8.587 -26.593 1.00 78.94 170 GLY A N 1
ATOM 1292 C CA . GLY A 1 170 ? 9.403 -9.428 -26.495 1.00 78.94 170 GLY A CA 1
ATOM 1293 C C . GLY A 1 170 ? 9.543 -10.680 -25.644 1.00 78.94 170 GLY A C 1
ATOM 1294 O O . GLY A 1 170 ? 10.632 -11.233 -25.510 1.00 78.94 170 GLY A O 1
ATOM 1295 N N . GLY A 1 171 ? 8.416 -11.134 -25.089 1.00 73.19 171 GLY A N 1
ATOM 1296 C CA . GLY A 1 171 ? 8.234 -12.461 -24.481 1.00 73.19 171 GLY A CA 1
ATOM 1297 C C . GLY A 1 171 ? 8.981 -12.711 -23.167 1.00 73.19 171 GLY A C 1
ATOM 1298 O O . GLY A 1 171 ? 8.787 -13.751 -22.545 1.00 73.19 171 GLY A O 1
ATOM 1299 N N . GLY A 1 172 ? 9.828 -11.775 -22.735 1.00 87.06 172 GLY A N 1
ATOM 1300 C CA . GLY A 1 172 ? 10.536 -11.843 -21.463 1.00 87.06 172 GLY A CA 1
ATOM 1301 C C . GLY A 1 172 ? 9.642 -11.501 -20.275 1.00 87.06 172 GLY A C 1
ATOM 1302 O O . GLY A 1 172 ? 8.680 -10.744 -20.396 1.00 87.06 172 GLY A O 1
ATOM 1303 N N . THR A 1 173 ? 10.007 -12.026 -19.109 1.00 92.12 173 THR A N 1
ATOM 1304 C CA . THR A 1 173 ? 9.402 -11.669 -17.825 1.00 92.12 173 THR A CA 1
ATOM 1305 C C . THR A 1 173 ? 10.446 -10.994 -16.957 1.00 92.12 173 THR A C 1
ATOM 1307 O O . THR A 1 173 ? 11.512 -11.556 -16.694 1.00 92.12 173 THR A O 1
ATOM 1310 N N . TRP A 1 174 ? 10.158 -9.763 -16.557 1.00 92.50 174 TRP A N 1
ATOM 1311 C CA . TRP A 1 174 ? 11.004 -8.950 -15.702 1.00 92.50 174 TRP A CA 1
ATOM 1312 C C . TRP A 1 174 ? 10.391 -8.870 -14.313 1.00 92.50 174 TRP A C 1
ATOM 1314 O O . TRP A 1 174 ? 9.222 -8.540 -14.141 1.00 92.50 174 TRP A O 1
ATOM 1324 N N . GLU A 1 175 ? 11.184 -9.198 -13.307 1.00 89.38 175 GLU A N 1
ATOM 1325 C CA . GLU A 1 175 ? 10.751 -9.135 -11.920 1.00 89.38 175 GLU A CA 1
ATOM 1326 C C . GLU A 1 175 ? 10.952 -7.726 -11.361 1.00 89.38 175 GLU A C 1
ATOM 1328 O O . GLU A 1 175 ? 12.011 -7.115 -11.549 1.00 89.38 175 GLU A O 1
ATOM 1333 N N . MET A 1 176 ? 9.966 -7.223 -10.621 1.00 86.19 176 MET A N 1
ATOM 1334 C CA . MET A 1 176 ? 10.113 -5.970 -9.885 1.00 86.19 176 MET A CA 1
ATOM 1335 C C . MET A 1 176 ? 11.337 -5.986 -8.962 1.00 86.19 176 MET A C 1
ATOM 1337 O O . MET A 1 176 ? 11.712 -7.011 -8.394 1.00 86.19 176 MET A O 1
ATOM 1341 N N . ASN A 1 177 ? 11.958 -4.818 -8.797 1.00 80.25 177 ASN A N 1
ATOM 1342 C CA . ASN A 1 177 ? 13.160 -4.557 -8.000 1.00 80.25 177 ASN A CA 1
ATOM 1343 C C . ASN A 1 177 ? 14.441 -5.275 -8.447 1.00 80.25 177 ASN A C 1
ATOM 1345 O O . ASN A 1 177 ? 15.513 -4.969 -7.910 1.00 8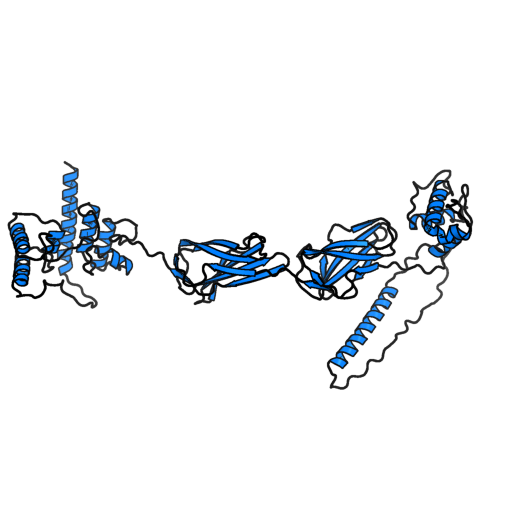0.25 177 ASN A O 1
ATOM 1349 N N . LYS A 1 178 ? 14.383 -6.164 -9.444 1.00 87.44 178 LYS A N 1
ATOM 1350 C CA . LYS A 1 178 ? 15.577 -6.728 -10.076 1.00 87.44 178 LYS A CA 1
ATOM 1351 C C . LYS A 1 178 ? 16.126 -5.802 -11.155 1.00 87.44 178 LYS A C 1
ATOM 1353 O O . LYS A 1 178 ? 15.422 -4.964 -11.719 1.00 87.44 178 LYS A O 1
ATOM 1358 N N . LYS A 1 179 ? 17.429 -5.937 -11.407 1.00 91.44 179 LYS A N 1
ATOM 1359 C CA . LYS A 1 179 ? 18.137 -5.177 -12.438 1.00 91.44 179 LYS A CA 1
ATOM 1360 C C . LYS A 1 179 ? 18.114 -5.946 -13.752 1.00 91.44 179 LYS A C 1
ATOM 1362 O O . LYS A 1 179 ? 18.590 -7.077 -13.799 1.00 91.44 179 LYS A O 1
ATOM 1367 N N . TYR A 1 180 ? 17.620 -5.304 -14.800 1.00 93.00 180 TYR A N 1
ATOM 1368 C CA . TYR A 1 180 ? 17.646 -5.807 -16.168 1.00 93.00 180 TYR A CA 1
ATOM 1369 C C . TYR A 1 180 ? 18.353 -4.812 -17.079 1.00 93.00 180 TYR A C 1
ATOM 1371 O O . TYR A 1 180 ? 18.355 -3.605 -16.837 1.00 93.00 180 TYR A O 1
ATOM 1379 N N . THR A 1 181 ? 18.979 -5.325 -18.133 1.00 92.81 181 THR A N 1
ATOM 1380 C CA . THR A 1 181 ? 19.697 -4.499 -19.101 1.00 92.81 181 THR A CA 1
ATOM 1381 C C . THR A 1 181 ? 18.833 -4.261 -20.332 1.00 92.81 181 THR A C 1
ATOM 1383 O O . THR A 1 181 ? 18.456 -5.197 -21.039 1.00 92.81 181 THR A O 1
ATOM 1386 N N . ILE A 1 182 ? 18.557 -2.987 -20.592 1.00 92.44 182 ILE A N 1
ATOM 1387 C CA . ILE A 1 182 ? 17.987 -2.496 -21.842 1.00 92.44 182 ILE A CA 1
ATOM 1388 C C . ILE A 1 182 ? 19.147 -2.321 -22.819 1.00 92.44 182 ILE A C 1
ATOM 1390 O O . ILE A 1 182 ? 20.132 -1.676 -22.467 1.00 92.44 182 ILE A O 1
ATOM 1394 N N . THR A 1 183 ? 19.066 -2.887 -24.020 1.00 90.25 183 THR A N 1
ATOM 1395 C CA . THR A 1 183 ? 20.116 -2.785 -25.043 1.00 90.25 183 THR A CA 1
ATOM 1396 C C . THR A 1 183 ? 19.533 -2.375 -26.382 1.00 90.25 183 THR A C 1
ATOM 1398 O O . THR A 1 183 ? 18.424 -2.769 -26.736 1.00 90.25 183 THR A O 1
ATOM 1401 N N . TRP A 1 184 ? 20.277 -1.575 -27.138 1.00 87.94 184 TRP A N 1
ATOM 1402 C CA . TRP A 1 184 ? 19.875 -1.123 -28.466 1.00 87.94 184 TRP A CA 1
ATOM 1403 C C . TRP A 1 184 ? 21.102 -0.828 -29.335 1.00 87.94 184 TRP A C 1
ATOM 1405 O O . TRP A 1 184 ? 22.213 -0.640 -28.842 1.00 87.94 184 TRP A O 1
ATOM 1415 N N . LYS A 1 185 ? 20.923 -0.811 -30.654 1.00 85.81 185 LYS A N 1
ATOM 1416 C CA . LYS A 1 185 ? 21.960 -0.529 -31.652 1.00 85.81 185 LYS A CA 1
ATOM 1417 C C . LYS A 1 185 ? 21.582 0.712 -32.451 1.00 85.81 185 LYS A C 1
ATOM 1419 O O . LYS A 1 185 ? 20.415 0.901 -32.762 1.00 85.81 185 LYS A O 1
ATOM 1424 N N . HIS A 1 186 ? 22.570 1.523 -32.824 1.00 81.19 186 HIS A N 1
ATOM 1425 C CA . HIS A 1 186 ? 22.376 2.680 -33.697 1.00 81.19 186 HIS A CA 1
ATOM 1426 C C . HIS A 1 186 ? 23.592 2.907 -34.611 1.00 81.19 186 HIS A C 1
ATOM 1428 O O . HIS A 1 186 ? 24.687 2.416 -34.322 1.00 81.19 186 HIS A O 1
ATOM 1434 N N . ASN A 1 187 ? 23.403 3.644 -35.713 1.00 74.88 187 ASN A N 1
ATOM 1435 C CA . ASN A 1 187 ? 24.476 4.045 -36.642 1.00 74.88 187 ASN A CA 1
ATOM 1436 C C . ASN A 1 187 ? 24.683 5.569 -36.729 1.00 74.88 187 ASN A C 1
ATOM 1438 O O . ASN A 1 187 ? 25.042 6.098 -37.781 1.00 74.88 187 ASN A O 1
ATOM 1442 N N . LEU A 1 188 ? 24.471 6.274 -35.619 1.00 71.19 188 LEU A N 1
ATOM 1443 C CA . LEU A 1 188 ? 24.540 7.741 -35.528 1.00 71.19 188 LEU A CA 1
ATOM 1444 C C . LEU A 1 188 ? 25.970 8.253 -35.284 1.00 71.19 188 LEU A C 1
ATOM 1446 O O . LEU A 1 188 ? 26.710 7.656 -34.502 1.00 71.19 188 LEU A O 1
ATOM 1450 N N . ALA A 1 189 ? 26.360 9.348 -35.943 1.00 65.69 189 ALA A N 1
ATOM 1451 C CA . ALA A 1 189 ? 27.678 9.987 -35.820 1.00 65.69 189 ALA A CA 1
ATOM 1452 C C . ALA A 1 189 ? 27.542 11.413 -35.257 1.00 65.69 189 ALA A C 1
ATOM 1454 O O . ALA A 1 189 ? 26.778 12.197 -35.810 1.00 65.69 189 ALA A O 1
ATOM 1455 N N . GLY A 1 190 ? 28.244 11.746 -34.165 1.00 63.22 190 GLY A N 1
ATOM 1456 C CA . GLY A 1 190 ? 28.081 13.010 -33.432 1.00 63.22 190 GLY A CA 1
ATOM 1457 C C . GLY A 1 190 ? 27.690 12.848 -31.953 1.00 63.22 190 GLY A C 1
ATOM 1458 O O . GLY A 1 190 ? 27.750 11.756 -31.386 1.00 63.22 190 GLY A O 1
ATOM 1459 N N . ASN A 1 191 ? 27.291 13.962 -31.326 1.00 68.38 191 ASN A N 1
ATOM 1460 C CA . ASN A 1 191 ? 26.796 14.003 -29.947 1.00 68.38 191 ASN A CA 1
ATOM 1461 C C . ASN A 1 191 ? 25.271 13.885 -29.926 1.00 68.38 191 ASN A C 1
ATOM 1463 O O . ASN A 1 191 ? 24.572 14.700 -30.531 1.00 68.38 191 ASN A O 1
ATOM 1467 N N . PHE A 1 192 ? 24.766 12.911 -29.174 1.00 72.56 192 PHE A N 1
ATOM 1468 C CA . PHE A 1 192 ? 23.337 12.631 -29.085 1.00 72.56 192 PHE A CA 1
ATOM 1469 C C . PHE A 1 192 ? 22.883 12.467 -27.643 1.00 72.56 192 PHE A C 1
ATOM 1471 O O . PHE A 1 192 ? 23.663 12.123 -26.750 1.00 72.56 192 PHE A O 1
ATOM 1478 N N . GLU A 1 193 ? 21.582 12.657 -27.458 1.00 78.75 193 GLU A N 1
ATOM 1479 C CA . GLU A 1 193 ? 20.878 12.360 -26.220 1.00 78.75 193 GLU A CA 1
ATOM 1480 C C . GLU A 1 193 ? 19.786 11.320 -26.480 1.00 78.75 193 GLU A C 1
ATOM 1482 O O . GLU A 1 193 ? 19.059 11.402 -27.477 1.00 78.75 193 GLU A O 1
ATOM 1487 N N . ALA A 1 194 ? 19.702 10.335 -25.582 1.00 82.62 194 ALA A N 1
ATOM 1488 C CA . ALA A 1 194 ? 18.697 9.282 -25.618 1.00 82.62 194 ALA A CA 1
ATOM 1489 C C . ALA A 1 194 ? 17.749 9.371 -24.412 1.00 82.62 194 ALA A C 1
ATOM 1491 O O . ALA A 1 194 ? 18.198 9.524 -23.272 1.00 82.62 194 ALA A O 1
ATOM 1492 N N . TRP A 1 195 ? 16.451 9.204 -24.675 1.00 88.00 195 TRP A N 1
ATOM 1493 C CA . TRP A 1 195 ? 15.405 8.973 -23.675 1.00 88.00 195 TRP A CA 1
ATOM 1494 C C . TRP A 1 195 ? 14.964 7.517 -23.704 1.00 88.00 195 TRP A C 1
ATOM 1496 O O . TRP A 1 195 ? 14.850 6.918 -24.778 1.00 88.00 195 TRP A O 1
ATOM 1506 N N . ILE A 1 196 ? 14.679 6.982 -22.518 1.00 91.06 196 ILE A N 1
ATOM 1507 C CA . ILE A 1 196 ? 14.150 5.633 -22.330 1.00 91.06 196 ILE A CA 1
ATOM 1508 C C . ILE A 1 196 ? 12.781 5.754 -21.671 1.00 91.06 196 ILE A C 1
ATOM 1510 O O . ILE A 1 196 ? 12.668 6.147 -20.505 1.00 91.06 196 ILE A O 1
ATOM 1514 N N . ASP A 1 197 ? 11.750 5.399 -22.427 1.00 93.06 197 ASP A N 1
ATOM 1515 C CA . ASP A 1 197 ? 10.364 5.417 -21.979 1.00 93.06 197 ASP A CA 1
ATOM 1516 C C . ASP A 1 197 ? 9.831 3.995 -21.819 1.00 93.06 197 ASP A C 1
ATOM 1518 O O . ASP A 1 197 ? 10.119 3.106 -22.625 1.00 93.06 197 ASP A O 1
ATOM 1522 N N . LEU A 1 198 ? 8.990 3.811 -20.806 1.00 94.75 198 LEU A N 1
ATOM 1523 C CA . LEU A 1 198 ? 8.143 2.641 -20.656 1.00 94.75 198 LEU A CA 1
ATOM 1524 C C . LEU A 1 198 ? 6.774 2.930 -21.279 1.00 94.75 198 LEU A C 1
ATOM 1526 O O . LEU A 1 198 ? 6.180 3.989 -21.049 1.00 94.75 198 LEU A O 1
ATOM 1530 N N . LEU A 1 199 ? 6.266 1.981 -22.058 1.00 94.50 199 LEU A N 1
ATOM 1531 C CA . LEU A 1 199 ? 4.929 2.000 -22.640 1.00 94.50 199 LEU A CA 1
ATOM 1532 C C . LEU A 1 199 ? 4.108 0.853 -22.058 1.00 94.50 199 LEU A C 1
ATOM 1534 O O . LEU A 1 199 ? 4.663 -0.205 -21.780 1.00 94.50 199 LEU A O 1
ATOM 1538 N N . LYS A 1 200 ? 2.796 1.055 -21.919 1.00 93.81 200 LYS A N 1
ATOM 1539 C CA . LYS A 1 200 ? 1.817 0.035 -21.523 1.00 93.81 200 LYS A CA 1
ATOM 1540 C C . LYS A 1 200 ? 0.674 0.017 -22.532 1.00 93.81 200 LYS A C 1
ATOM 1542 O O . LYS A 1 200 ? 0.127 1.075 -22.850 1.00 93.81 200 LYS A O 1
ATOM 1547 N N . GLY A 1 201 ? 0.377 -1.143 -23.112 1.00 90.00 201 GLY A N 1
ATOM 1548 C CA . GLY A 1 201 ? -0.613 -1.271 -24.186 1.00 90.00 201 GLY A CA 1
ATOM 1549 C C . GLY A 1 201 ? -0.292 -0.388 -25.401 1.00 90.00 201 GLY A C 1
ATOM 1550 O O . GLY A 1 201 ? -1.194 0.122 -26.058 1.00 90.00 201 GLY A O 1
ATOM 1551 N N . GLY A 1 202 ? 0.997 -0.126 -25.654 1.00 87.31 202 GLY A N 1
ATOM 1552 C CA . GLY A 1 202 ? 1.466 0.774 -26.716 1.00 87.31 202 GLY A CA 1
ATOM 1553 C C . GLY A 1 202 ? 1.307 2.276 -26.432 1.00 87.31 202 GLY A C 1
ATOM 1554 O O . GLY A 1 202 ? 1.656 3.094 -27.280 1.00 87.31 202 GLY A O 1
ATOM 1555 N N . THR A 1 203 ? 0.821 2.668 -25.252 1.00 90.06 203 THR A N 1
ATOM 1556 C CA . THR A 1 203 ? 0.711 4.078 -24.838 1.00 90.06 203 THR A CA 1
ATOM 1557 C C . THR A 1 203 ? 1.840 4.437 -23.877 1.00 90.06 203 THR A C 1
ATOM 1559 O O . THR A 1 203 ? 2.295 3.592 -23.111 1.00 90.06 203 THR A O 1
ATOM 1562 N N . TYR A 1 204 ? 2.304 5.689 -23.898 1.00 91.44 204 TYR A N 1
ATOM 1563 C CA . TYR A 1 204 ? 3.297 6.182 -22.940 1.00 91.44 204 TYR A CA 1
ATOM 1564 C C . TYR A 1 204 ? 2.826 5.967 -21.495 1.00 91.44 204 TYR A C 1
ATOM 1566 O O . TYR A 1 204 ? 1.771 6.467 -21.110 1.00 91.44 204 TYR A O 1
ATOM 1574 N N . TYR A 1 205 ? 3.614 5.229 -20.711 1.00 91.62 205 TYR A N 1
ATOM 1575 C CA . TYR A 1 205 ? 3.335 4.946 -19.304 1.00 91.62 205 TYR A CA 1
ATOM 1576 C C . TYR A 1 205 ? 4.162 5.853 -18.388 1.00 91.62 205 TYR A C 1
ATOM 1578 O O . TYR A 1 205 ? 3.640 6.442 -17.445 1.00 91.62 205 TYR A O 1
ATOM 1586 N N . GLY A 1 206 ? 5.452 6.011 -18.685 1.00 89.38 206 GLY A N 1
ATOM 1587 C CA . GLY A 1 206 ? 6.321 6.906 -17.934 1.00 89.38 206 GLY A CA 1
ATOM 1588 C C . GLY A 1 206 ? 7.773 6.821 -18.381 1.00 89.38 206 GLY A C 1
ATOM 1589 O O . GLY A 1 206 ? 8.166 5.920 -19.117 1.00 89.38 206 GLY A O 1
ATOM 1590 N N . SER A 1 207 ? 8.582 7.7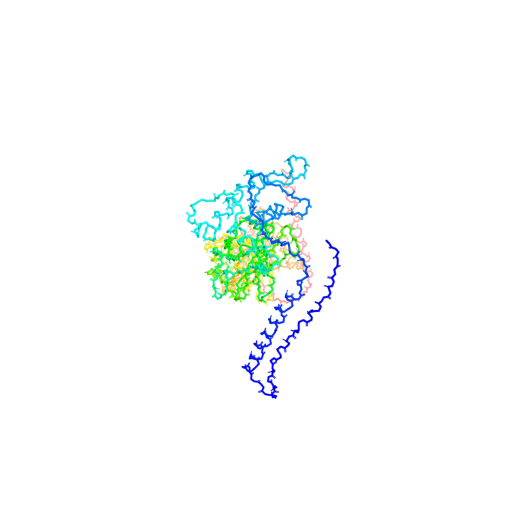72 -17.927 1.00 89.38 207 SER A N 1
ATOM 1591 C CA . SER A 1 207 ? 10.005 7.814 -18.254 1.00 89.38 207 SER A CA 1
ATOM 1592 C C . SER A 1 207 ? 10.807 6.953 -17.279 1.00 89.38 207 SER A C 1
ATOM 1594 O O . SER A 1 207 ? 10.719 7.151 -16.065 1.00 89.38 207 SER A O 1
ATOM 1596 N N . ILE A 1 208 ? 11.582 6.004 -17.811 1.00 89.75 208 ILE A N 1
ATOM 1597 C CA . ILE A 1 208 ? 12.564 5.226 -17.039 1.00 89.75 208 ILE A CA 1
ATOM 1598 C C . ILE A 1 208 ? 13.778 6.110 -16.735 1.00 89.75 208 ILE A C 1
ATOM 1600 O O . ILE A 1 208 ? 14.307 6.084 -15.627 1.00 89.75 208 ILE A O 1
ATOM 1604 N N . VAL A 1 209 ? 14.180 6.936 -17.706 1.00 85.69 209 VAL A N 1
ATOM 1605 C CA . VAL A 1 209 ? 15.254 7.925 -17.574 1.00 85.69 209 VAL A CA 1
ATOM 1606 C C . VAL A 1 209 ? 14.728 9.295 -17.996 1.00 85.69 209 VAL A C 1
ATOM 1608 O O . VAL A 1 209 ? 14.613 9.581 -19.189 1.00 85.69 209 VAL A O 1
ATOM 1611 N N . GLY A 1 210 ? 14.404 10.139 -17.011 1.00 61.53 210 GLY A N 1
ATOM 1612 C CA . GLY A 1 210 ? 13.877 11.487 -17.225 1.00 61.53 210 GLY A CA 1
ATOM 1613 C C . GLY A 1 210 ? 14.816 12.564 -16.684 1.00 61.53 210 GLY A C 1
ATOM 1614 O O . GLY A 1 210 ? 15.163 12.544 -15.509 1.00 61.53 210 GLY A O 1
ATOM 1615 N N . GLY A 1 211 ? 15.204 13.525 -17.524 1.00 54.72 211 GLY A N 1
ATOM 1616 C CA . GLY A 1 211 ? 15.981 14.710 -17.124 1.00 54.72 211 GLY A CA 1
ATOM 1617 C C . GLY A 1 211 ? 17.505 14.538 -17.106 1.00 54.72 211 GLY A C 1
ATOM 1618 O O . GLY A 1 211 ? 18.212 15.519 -17.309 1.00 54.72 211 GLY A O 1
ATOM 1619 N N . GLU A 1 212 ? 18.015 13.316 -16.965 1.00 54.56 212 GLU A N 1
ATOM 1620 C CA . GLU A 1 212 ? 19.421 12.979 -17.214 1.00 54.56 212 GLU A CA 1
ATOM 1621 C C . GLU A 1 212 ? 19.513 12.205 -18.530 1.00 54.56 212 GLU A C 1
ATOM 1623 O O . GLU A 1 212 ? 19.441 10.980 -18.558 1.00 54.56 212 GLU A O 1
ATOM 1628 N N . SER A 1 213 ? 19.601 12.921 -19.652 1.00 62.72 213 SER A N 1
ATOM 1629 C CA . SER A 1 213 ? 19.840 12.300 -20.954 1.00 62.72 213 SER A CA 1
ATOM 1630 C C . SER A 1 213 ? 21.086 11.414 -20.888 1.00 62.72 213 SER A C 1
ATOM 1632 O O . SER A 1 213 ? 22.140 11.864 -20.427 1.00 62.72 213 SER A O 1
ATOM 1634 N N . VAL A 1 214 ? 21.008 10.175 -21.388 1.00 65.19 214 VAL A N 1
ATOM 1635 C CA . VAL A 1 214 ? 22.222 9.368 -21.562 1.00 65.19 214 VAL A CA 1
ATOM 1636 C C . VAL A 1 214 ? 23.038 10.040 -22.661 1.00 65.19 214 VAL A C 1
ATOM 1638 O O . VAL A 1 214 ? 22.711 9.938 -23.844 1.00 65.19 214 VAL A O 1
ATOM 1641 N N . ARG A 1 215 ? 24.069 10.788 -22.259 1.00 64.38 215 ARG A N 1
ATOM 1642 C CA . ARG A 1 215 ? 25.011 11.416 -23.183 1.00 64.38 215 ARG A CA 1
ATOM 1643 C C . ARG A 1 215 ? 25.928 10.345 -23.734 1.00 64.38 215 ARG A C 1
ATOM 1645 O O . ARG A 1 215 ? 26.753 9.787 -23.014 1.00 64.38 215 ARG A O 1
ATOM 1652 N N . LEU A 1 216 ? 25.768 10.067 -25.018 1.00 61.44 216 LEU A N 1
ATOM 1653 C CA . LEU A 1 216 ? 26.583 9.098 -25.730 1.00 61.44 216 LEU A CA 1
ATOM 1654 C C . LEU A 1 216 ? 27.568 9.869 -26.602 1.00 61.44 216 LEU A C 1
ATOM 1656 O O . LEU A 1 216 ? 27.162 10.612 -27.495 1.00 61.44 216 LEU A O 1
ATOM 1660 N N . SER A 1 217 ? 28.862 9.714 -26.328 1.00 52.38 217 SER A N 1
ATOM 1661 C CA . SER A 1 217 ? 29.925 10.253 -27.172 1.00 52.38 217 SER A CA 1
ATOM 1662 C C . SER A 1 217 ? 30.394 9.189 -28.168 1.00 52.38 217 SER A C 1
ATOM 1664 O O . SER A 1 217 ? 30.805 8.102 -27.779 1.00 52.38 217 SER A O 1
ATOM 1666 N N . ASN A 1 218 ? 30.292 9.512 -29.461 1.00 52.00 218 ASN A N 1
ATOM 1667 C CA . ASN A 1 218 ? 31.009 8.966 -30.628 1.00 52.00 218 ASN A CA 1
ATOM 1668 C C . ASN A 1 218 ? 31.449 7.482 -30.677 1.00 52.00 218 ASN A C 1
ATOM 1670 O O . ASN A 1 218 ? 32.402 7.146 -31.381 1.00 52.00 218 ASN A O 1
ATOM 1674 N N . ALA A 1 219 ? 30.718 6.559 -30.057 1.00 46.44 219 ALA A N 1
ATOM 1675 C CA . ALA A 1 219 ? 30.862 5.132 -30.314 1.00 46.44 219 ALA A CA 1
ATOM 1676 C C . ALA A 1 219 ? 29.673 4.645 -31.147 1.00 46.44 219 ALA A C 1
ATOM 1678 O O . ALA A 1 219 ? 28.558 4.489 -30.659 1.00 46.44 219 ALA A O 1
ATOM 1679 N N . GLN A 1 220 ? 29.913 4.407 -32.436 1.00 55.12 220 GLN A N 1
ATOM 1680 C CA . GLN A 1 220 ? 29.056 3.521 -33.219 1.00 55.12 220 GLN A CA 1
ATOM 1681 C C . GLN A 1 220 ? 29.059 2.139 -32.552 1.00 55.12 220 GLN A C 1
ATOM 1683 O O . GLN A 1 220 ? 30.123 1.665 -32.145 1.00 55.12 220 GLN A O 1
ATOM 1688 N N . ASN A 1 221 ? 27.903 1.470 -32.573 1.00 68.94 221 ASN A N 1
ATOM 1689 C CA . ASN A 1 221 ? 27.633 0.122 -32.057 1.00 68.94 221 ASN A CA 1
ATOM 1690 C C . ASN A 1 221 ? 27.182 0.035 -30.588 1.00 68.94 221 ASN A C 1
ATOM 1692 O O . ASN A 1 221 ? 27.694 0.715 -29.714 1.00 68.94 221 ASN A O 1
ATOM 1696 N N . LEU A 1 222 ? 26.200 -0.857 -30.397 1.00 73.44 222 LEU A N 1
ATOM 1697 C CA . LEU A 1 222 ? 25.608 -1.396 -29.167 1.00 73.44 222 LEU A CA 1
ATOM 1698 C C . LEU A 1 222 ? 25.716 -0.535 -27.894 1.00 73.44 222 LEU A C 1
ATOM 1700 O O . LEU A 1 222 ? 26.755 -0.470 -27.245 1.00 73.44 222 LEU A O 1
ATOM 1704 N N . THR A 1 223 ? 24.583 0.016 -27.472 1.00 81.69 223 THR A N 1
ATOM 1705 C CA . THR A 1 223 ? 24.422 0.763 -26.222 1.00 81.69 223 THR A CA 1
ATOM 1706 C C . THR A 1 223 ? 23.555 -0.021 -25.241 1.00 81.69 223 THR A C 1
ATOM 1708 O O . THR A 1 223 ? 22.725 -0.842 -25.641 1.00 81.69 223 THR A O 1
ATOM 1711 N N . SER A 1 224 ? 23.743 0.227 -23.944 1.00 86.75 224 SER A N 1
ATOM 1712 C CA . SER A 1 224 ? 22.969 -0.422 -22.891 1.00 86.75 224 SER A CA 1
ATOM 1713 C C . SER A 1 224 ? 22.682 0.487 -21.700 1.00 86.75 224 SER A C 1
ATOM 1715 O O . SER A 1 224 ? 23.511 1.328 -21.357 1.00 86.75 224 SER A O 1
ATOM 1717 N N . TYR A 1 225 ? 21.570 0.239 -21.010 1.00 89.00 225 TYR A N 1
ATOM 1718 C CA . TYR A 1 225 ? 21.201 0.862 -19.742 1.00 89.00 225 TYR A CA 1
ATOM 1719 C C . TYR A 1 225 ? 20.742 -0.200 -18.735 1.00 89.00 225 TYR A C 1
ATOM 1721 O O . TYR A 1 225 ? 19.962 -1.088 -19.075 1.00 89.00 225 TYR A O 1
ATOM 1729 N N . SER A 1 226 ? 21.226 -0.122 -17.494 1.00 91.81 226 SER A N 1
ATOM 1730 C CA . SER A 1 226 ? 20.821 -1.030 -16.415 1.00 91.81 226 SER A CA 1
ATOM 1731 C C . SER A 1 226 ? 19.670 -0.416 -15.630 1.00 91.81 226 SER A C 1
ATOM 1733 O O . SER A 1 226 ? 19.862 0.555 -14.900 1.00 91.81 226 SER A O 1
ATOM 1735 N N . TRP A 1 227 ? 18.475 -0.981 -15.781 1.00 91.69 227 TRP A N 1
ATOM 1736 C CA . TRP A 1 227 ? 17.272 -0.524 -15.101 1.00 91.69 227 TRP A CA 1
ATOM 1737 C C . TRP A 1 227 ? 16.928 -1.441 -13.932 1.00 91.69 227 TRP A C 1
ATOM 1739 O O . TRP A 1 227 ? 16.801 -2.653 -14.099 1.00 91.69 227 TRP A O 1
ATOM 1749 N N . GLN A 1 228 ? 16.740 -0.858 -12.748 1.00 91.00 228 GLN A N 1
ATOM 1750 C CA . GLN A 1 228 ? 16.080 -1.539 -11.640 1.00 91.00 228 GLN A CA 1
ATOM 1751 C C . GLN A 1 228 ? 14.566 -1.377 -11.797 1.00 91.00 228 GLN A C 1
ATOM 1753 O O . GLN A 1 228 ? 14.040 -0.283 -11.592 1.00 91.00 228 GLN A O 1
ATOM 1758 N N . VAL A 1 229 ? 13.875 -2.454 -12.172 1.00 89.31 229 VAL A N 1
ATOM 1759 C CA . VAL A 1 229 ? 12.431 -2.444 -12.466 1.00 89.31 229 VAL A CA 1
ATOM 1760 C C . VAL A 1 229 ? 11.667 -1.915 -11.255 1.00 89.31 229 VAL A C 1
ATOM 1762 O O . VAL A 1 229 ? 11.905 -2.369 -10.140 1.00 89.31 229 VAL A O 1
ATOM 1765 N N . GLY A 1 230 ? 10.774 -0.943 -11.448 1.00 84.75 230 GLY A N 1
ATOM 1766 C CA . GLY A 1 230 ? 10.109 -0.238 -10.339 1.00 84.75 230 GLY A CA 1
ATOM 1767 C C . GLY A 1 230 ? 10.689 1.147 -10.053 1.00 84.75 230 GLY A C 1
ATOM 1768 O O . GLY A 1 230 ? 9.944 2.053 -9.682 1.00 84.75 230 GLY A O 1
ATOM 1769 N N . ASN A 1 231 ? 11.992 1.350 -10.284 1.00 86.31 231 ASN A N 1
ATOM 1770 C CA . ASN A 1 231 ? 12.653 2.630 -10.045 1.00 86.31 231 ASN A CA 1
ATOM 1771 C C . ASN A 1 231 ? 12.401 3.599 -11.211 1.00 86.31 231 ASN A C 1
ATOM 1773 O O . ASN A 1 231 ? 13.201 3.710 -12.139 1.00 86.31 231 ASN A O 1
ATOM 1777 N N . MET A 1 232 ? 11.242 4.248 -11.185 1.00 85.62 232 MET A N 1
ATOM 1778 C CA . MET A 1 232 ? 10.841 5.310 -12.104 1.00 85.62 232 MET A CA 1
ATOM 1779 C C . MET A 1 232 ? 9.828 6.232 -11.418 1.00 85.62 232 MET A C 1
ATOM 1781 O O . MET A 1 232 ? 9.155 5.838 -10.460 1.00 85.62 232 MET A O 1
ATOM 1785 N N . LYS A 1 233 ? 9.679 7.468 -11.905 1.00 75.56 233 LYS A N 1
ATOM 1786 C CA . LYS A 1 233 ? 8.693 8.409 -11.355 1.00 75.56 233 LYS A CA 1
ATOM 1787 C C . LYS A 1 233 ? 7.277 7.848 -11.534 1.00 75.56 233 LYS A C 1
ATOM 1789 O O . LYS A 1 233 ? 6.867 7.573 -12.655 1.00 75.56 233 LYS A O 1
ATOM 1794 N N . GLY A 1 234 ? 6.538 7.719 -10.432 1.00 74.75 234 GLY A N 1
ATOM 1795 C CA . GLY A 1 234 ? 5.193 7.127 -10.417 1.00 74.75 234 GLY A CA 1
ATOM 1796 C C . GLY A 1 234 ? 5.164 5.602 -10.248 1.00 74.75 234 GLY A C 1
ATOM 1797 O O . GLY A 1 234 ? 4.084 5.053 -10.058 1.00 74.75 234 GLY A O 1
ATOM 1798 N N . GLY A 1 235 ? 6.325 4.933 -10.246 1.00 80.94 235 GLY A N 1
ATOM 1799 C CA . GLY A 1 235 ? 6.432 3.478 -10.119 1.00 80.94 235 GLY A CA 1
ATOM 1800 C C . GLY A 1 235 ? 5.860 2.714 -11.318 1.00 80.94 235 GLY A C 1
ATOM 1801 O O . GLY A 1 235 ? 5.357 3.296 -12.277 1.00 80.94 235 GLY A O 1
ATOM 1802 N N . VAL A 1 236 ? 5.934 1.384 -11.267 1.00 85.06 236 VAL A N 1
ATOM 1803 C CA . VAL A 1 236 ? 5.317 0.491 -12.257 1.00 85.06 236 VAL A CA 1
ATOM 1804 C C . VAL A 1 236 ? 4.658 -0.686 -11.544 1.00 85.06 236 VAL A C 1
ATOM 1806 O O . VAL A 1 236 ? 5.220 -1.203 -10.588 1.00 85.06 236 VAL A O 1
ATOM 1809 N N . GLY A 1 237 ? 3.453 -1.061 -11.974 1.00 83.06 237 GLY A N 1
ATOM 1810 C CA . GLY A 1 237 ? 2.739 -2.234 -11.464 1.00 83.06 237 GLY A CA 1
ATOM 1811 C C . GLY A 1 237 ? 2.922 -3.468 -12.348 1.00 83.06 237 GLY A C 1
ATOM 1812 O O . GLY A 1 237 ? 3.633 -3.437 -13.351 1.00 83.06 237 GLY A O 1
ATOM 1813 N N . GLU A 1 238 ? 2.242 -4.556 -11.995 1.00 87.81 238 GLU A N 1
ATOM 1814 C CA . GLU A 1 238 ? 2.223 -5.763 -12.824 1.00 87.81 238 GLU A CA 1
ATOM 1815 C C . GLU A 1 238 ? 1.488 -5.541 -14.156 1.00 87.81 238 GLU A C 1
ATOM 1817 O O . GLU A 1 238 ? 0.583 -4.704 -14.297 1.00 87.81 238 GLU A O 1
ATOM 1822 N N . GLY A 1 239 ? 1.891 -6.308 -15.164 1.00 89.69 239 GLY A N 1
ATOM 1823 C CA . GLY A 1 239 ? 1.279 -6.272 -16.487 1.00 89.69 239 GLY A CA 1
ATOM 1824 C C . GLY A 1 239 ? 2.068 -7.081 -17.502 1.00 89.69 239 GLY A C 1
ATOM 1825 O O . GLY A 1 239 ? 3.254 -7.340 -17.320 1.00 89.69 239 GLY A O 1
ATOM 1826 N N . SER A 1 240 ? 1.401 -7.495 -18.572 1.00 92.00 240 SER A N 1
ATOM 1827 C CA . SER A 1 240 ? 1.978 -8.301 -19.655 1.00 92.00 240 SER A CA 1
ATOM 1828 C C . SER A 1 240 ? 2.153 -7.527 -20.962 1.00 92.00 240 SER A C 1
ATOM 1830 O O . SER A 1 240 ? 2.579 -8.099 -21.960 1.00 92.00 240 SER A O 1
ATOM 1832 N N . ASP A 1 241 ? 1.817 -6.241 -20.957 1.00 94.06 241 ASP A N 1
ATOM 1833 C CA . ASP A 1 241 ? 1.672 -5.372 -22.119 1.00 94.06 241 ASP A CA 1
ATOM 1834 C C . ASP A 1 241 ? 2.682 -4.213 -22.110 1.00 94.06 241 ASP A C 1
ATOM 1836 O O . ASP A 1 241 ? 2.401 -3.127 -22.626 1.00 94.06 241 ASP A O 1
ATOM 1840 N N . TYR A 1 242 ? 3.867 -4.436 -21.530 1.00 95.56 242 TYR A N 1
ATOM 1841 C CA . TYR A 1 242 ? 4.923 -3.430 -21.461 1.00 95.56 242 TYR A CA 1
ATOM 1842 C C . TYR A 1 242 ? 5.841 -3.458 -22.687 1.00 95.56 242 TYR A C 1
ATOM 1844 O O . TYR A 1 242 ? 6.194 -4.521 -23.189 1.00 95.56 242 TYR A O 1
ATOM 1852 N N . GLN A 1 243 ? 6.261 -2.281 -23.152 1.00 95.62 243 GLN A N 1
ATOM 1853 C CA . GLN A 1 243 ? 7.289 -2.090 -24.184 1.00 95.62 243 GLN A CA 1
ATOM 1854 C C . GLN A 1 243 ? 8.284 -1.020 -23.736 1.00 95.62 243 GLN A C 1
ATOM 1856 O O . GLN A 1 243 ? 7.938 -0.126 -22.964 1.00 95.62 243 GLN A O 1
ATOM 1861 N N . VAL A 1 244 ? 9.514 -1.090 -24.243 1.00 94.75 244 VAL A N 1
ATOM 1862 C CA . VAL A 1 244 ? 10.506 -0.021 -24.076 1.00 94.75 244 VAL A CA 1
ATOM 1863 C C . VAL A 1 244 ? 10.627 0.733 -25.389 1.00 94.75 244 VAL A C 1
ATOM 1865 O O . VAL A 1 244 ? 10.820 0.120 -26.438 1.00 94.75 244 VAL A O 1
ATOM 1868 N N . ARG A 1 245 ? 10.550 2.062 -25.325 1.00 93.00 245 ARG A N 1
ATOM 1869 C CA . ARG A 1 245 ? 10.831 2.944 -26.458 1.00 93.00 245 ARG A CA 1
ATOM 1870 C C . ARG A 1 245 ? 12.084 3.745 -26.185 1.00 93.00 245 ARG A C 1
ATOM 1872 O O . ARG A 1 245 ? 12.206 4.391 -25.144 1.00 93.00 245 ARG A O 1
ATOM 1879 N N . ILE A 1 246 ? 12.975 3.741 -27.164 1.00 90.62 246 ILE A N 1
ATOM 1880 C CA . ILE A 1 246 ? 14.153 4.589 -27.175 1.00 90.62 246 ILE A CA 1
ATOM 1881 C C . ILE A 1 246 ? 13.898 5.730 -28.148 1.00 90.62 246 ILE A C 1
ATOM 1883 O O . ILE A 1 246 ? 13.475 5.517 -29.285 1.00 90.62 246 ILE A O 1
ATOM 1887 N N . THR A 1 247 ? 14.145 6.953 -27.694 1.00 87.62 247 THR A N 1
ATOM 1888 C CA . THR A 1 247 ? 14.080 8.148 -28.539 1.00 87.62 247 THR A CA 1
ATOM 1889 C C . THR A 1 247 ? 15.443 8.809 -28.544 1.00 87.62 247 THR A C 1
ATOM 1891 O O . THR A 1 247 ? 15.983 9.098 -27.484 1.00 87.62 247 THR A O 1
ATOM 1894 N N . TYR A 1 248 ? 15.989 9.059 -29.726 1.00 82.00 248 TYR A N 1
ATOM 1895 C CA . TYR A 1 248 ? 17.220 9.808 -29.935 1.00 82.00 248 TYR A CA 1
ATOM 1896 C C . TYR A 1 248 ? 16.915 11.186 -30.487 1.00 82.00 248 TYR A C 1
ATOM 1898 O O . TYR A 1 248 ? 16.089 11.329 -31.389 1.00 82.00 248 TYR A O 1
ATOM 1906 N N . ARG A 1 249 ? 17.657 12.179 -30.005 1.00 78.56 249 ARG A N 1
ATOM 1907 C CA . ARG A 1 249 ? 17.734 13.505 -30.614 1.00 78.56 249 ARG A CA 1
ATOM 1908 C C . ARG A 1 249 ? 19.181 13.822 -30.948 1.00 78.56 249 ARG A C 1
ATOM 1910 O O . ARG A 1 249 ? 20.066 13.700 -30.100 1.00 78.56 249 ARG A O 1
ATOM 1917 N N . ASP A 1 250 ? 19.393 14.258 -32.180 1.00 72.44 250 ASP A N 1
ATOM 1918 C CA . ASP A 1 250 ? 20.651 14.865 -32.596 1.00 72.44 250 ASP A CA 1
ATOM 1919 C C . ASP A 1 250 ? 20.743 16.291 -32.039 1.00 72.44 250 ASP A C 1
ATOM 1921 O O . ASP A 1 250 ? 19.862 17.123 -32.269 1.00 72.44 250 ASP A O 1
ATOM 1925 N N . LEU A 1 251 ? 21.794 16.570 -31.265 1.00 69.62 251 LEU A N 1
ATOM 1926 C CA . LEU A 1 251 ? 22.019 17.899 -30.694 1.00 69.62 251 LEU A CA 1
ATOM 1927 C C . LEU A 1 251 ? 22.545 18.900 -31.732 1.00 69.62 251 LEU A C 1
ATOM 1929 O O . LEU A 1 251 ? 22.350 20.102 -31.565 1.00 69.62 251 LEU A O 1
ATOM 1933 N N . ASN A 1 252 ? 23.173 18.419 -32.806 1.00 66.44 252 ASN A N 1
ATOM 1934 C CA . ASN A 1 252 ? 23.656 19.245 -33.911 1.00 66.44 252 ASN A CA 1
ATOM 1935 C C . ASN A 1 252 ? 22.560 19.494 -34.957 1.00 66.44 252 ASN A C 1
ATOM 1937 O O . ASN A 1 252 ? 22.617 20.483 -35.686 1.00 66.44 252 ASN A O 1
ATOM 1941 N N . ASN A 1 253 ? 21.556 18.615 -35.024 1.00 65.12 253 ASN A N 1
ATOM 1942 C CA . ASN A 1 253 ? 20.386 18.770 -35.881 1.00 65.12 253 ASN A CA 1
ATOM 1943 C C . ASN A 1 253 ? 19.104 18.342 -35.154 1.00 65.12 253 ASN A C 1
ATOM 1945 O O . ASN A 1 253 ? 18.591 17.239 -35.336 1.00 65.12 253 ASN A O 1
ATOM 1949 N N . THR A 1 254 ? 18.544 19.254 -34.363 1.00 62.28 254 THR A N 1
ATOM 1950 C CA . THR A 1 254 ? 17.389 18.993 -33.488 1.00 62.28 254 THR A CA 1
ATOM 1951 C C . THR A 1 254 ? 16.102 18.588 -34.214 1.00 62.28 254 THR A C 1
ATOM 1953 O O . THR A 1 254 ? 15.156 18.160 -33.550 1.00 62.28 254 THR A O 1
ATOM 1956 N N . ALA A 1 255 ? 16.057 18.693 -35.548 1.00 59.69 255 ALA A N 1
ATOM 1957 C CA . ALA A 1 255 ? 14.963 18.196 -36.378 1.00 59.69 255 ALA A CA 1
ATOM 1958 C C . ALA A 1 255 ? 14.990 16.666 -36.560 1.00 59.69 255 ALA A C 1
ATOM 1960 O O . ALA A 1 255 ? 13.959 16.072 -36.870 1.00 59.69 255 ALA A O 1
ATOM 1961 N N . VAL A 1 256 ? 16.142 16.014 -36.357 1.00 61.47 256 VAL A N 1
ATOM 1962 C CA . VAL A 1 256 ? 16.264 14.554 -36.440 1.00 61.47 256 VAL A CA 1
ATOM 1963 C C . VAL A 1 256 ? 15.920 13.948 -35.084 1.00 61.47 256 VAL A C 1
ATOM 1965 O O . VAL A 1 256 ? 16.710 13.985 -34.137 1.00 61.47 256 VAL A O 1
ATOM 1968 N N . ILE A 1 257 ? 14.722 13.368 -35.013 1.00 72.06 257 ILE A N 1
ATOM 1969 C CA . ILE A 1 257 ? 14.274 12.539 -33.898 1.00 72.06 257 ILE A CA 1
ATOM 1970 C C . ILE A 1 257 ? 14.083 11.127 -34.434 1.00 72.06 257 ILE A C 1
ATOM 1972 O O . ILE A 1 257 ? 13.245 10.895 -35.302 1.00 72.06 257 ILE A O 1
ATOM 1976 N N . LEU A 1 258 ? 14.873 10.188 -33.924 1.00 80.88 258 LEU A N 1
ATOM 1977 C CA . LEU A 1 258 ? 14.727 8.775 -34.251 1.00 80.88 258 LEU A CA 1
ATOM 1978 C C . LEU A 1 258 ? 14.094 8.073 -33.069 1.00 80.88 258 LEU A C 1
ATOM 1980 O O . LEU A 1 258 ? 14.485 8.298 -31.926 1.00 80.88 258 LEU A O 1
ATOM 1984 N N . THR A 1 259 ? 13.131 7.210 -33.340 1.00 86.94 259 THR A N 1
ATOM 1985 C CA . THR A 1 259 ? 12.507 6.402 -32.307 1.00 86.94 259 THR A CA 1
ATOM 1986 C C . THR A 1 259 ? 12.455 4.963 -32.758 1.00 86.94 259 THR A C 1
ATOM 1988 O O . THR A 1 259 ? 12.236 4.686 -33.935 1.00 86.94 259 THR A O 1
ATOM 1991 N N . ASP A 1 260 ? 12.671 4.068 -31.810 1.00 90.44 260 ASP A N 1
ATOM 1992 C CA . ASP A 1 260 ? 12.385 2.660 -31.989 1.00 90.44 260 ASP A CA 1
ATOM 1993 C C . ASP A 1 260 ? 11.788 2.094 -30.704 1.00 90.44 260 ASP A C 1
ATOM 1995 O O . ASP A 1 260 ? 12.059 2.580 -29.601 1.00 90.44 260 ASP A O 1
ATOM 1999 N N . THR A 1 261 ? 10.915 1.108 -30.860 1.00 91.75 261 THR A N 1
ATOM 2000 C CA . THR A 1 261 ? 10.191 0.471 -29.761 1.00 91.75 261 THR A CA 1
ATOM 2001 C C . THR A 1 261 ? 10.410 -1.024 -29.854 1.00 91.75 261 THR A C 1
ATOM 2003 O O . THR A 1 261 ? 10.343 -1.575 -30.944 1.00 91.75 261 THR A O 1
ATOM 2006 N N . SER A 1 262 ? 10.621 -1.679 -28.714 1.00 93.50 262 SER A N 1
ATOM 2007 C CA . SER A 1 262 ? 10.728 -3.137 -28.632 1.00 93.50 262 SER A CA 1
ATOM 2008 C C . SER A 1 262 ? 9.607 -3.841 -29.408 1.00 93.50 262 SER A C 1
ATOM 2010 O O . SER A 1 262 ? 8.433 -3.505 -29.215 1.00 93.50 262 SER A O 1
ATOM 2012 N N . ASP A 1 263 ? 9.956 -4.851 -30.205 1.00 87.31 263 ASP A N 1
ATOM 2013 C CA . ASP A 1 263 ? 9.073 -5.463 -31.207 1.00 87.31 263 ASP A CA 1
ATOM 2014 C C . ASP A 1 263 ? 7.798 -6.078 -30.618 1.00 87.31 263 ASP A C 1
ATOM 2016 O O . ASP A 1 263 ? 6.730 -6.009 -31.227 1.00 87.31 263 ASP A O 1
ATOM 2020 N N . ASN A 1 264 ? 7.888 -6.677 -29.427 1.00 88.94 264 ASN A N 1
ATOM 2021 C CA . ASN A 1 264 ? 6.734 -7.242 -28.729 1.00 88.94 264 ASN A CA 1
ATOM 2022 C C . ASN A 1 264 ? 6.703 -6.833 -27.257 1.00 88.94 264 ASN A C 1
ATOM 2024 O O . ASN A 1 264 ? 7.678 -6.321 -26.701 1.00 88.94 264 ASN A O 1
ATOM 2028 N N . TYR A 1 265 ? 5.574 -7.133 -26.617 1.00 92.56 265 TYR A N 1
ATOM 2029 C CA . TYR A 1 265 ? 5.392 -6.928 -25.191 1.00 92.56 265 TYR A CA 1
ATOM 2030 C C . TYR A 1 265 ? 6.277 -7.853 -24.346 1.00 92.56 265 TYR A C 1
ATOM 2032 O O . TYR A 1 265 ? 6.522 -9.010 -24.702 1.00 92.56 265 TYR A O 1
ATOM 2040 N N . PHE A 1 266 ? 6.724 -7.341 -23.204 1.00 94.56 266 PHE A N 1
ATOM 2041 C CA . PHE A 1 266 ? 7.279 -8.114 -22.097 1.00 94.56 266 PHE A CA 1
ATOM 2042 C C . PHE A 1 266 ? 6.377 -7.960 -20.868 1.00 94.56 266 PHE A C 1
ATOM 2044 O O . PHE A 1 266 ? 5.584 -7.018 -20.777 1.00 94.56 266 PHE A O 1
ATOM 2051 N N . SER A 1 267 ? 6.487 -8.891 -19.921 1.00 93.81 267 SER A N 1
ATOM 2052 C CA . SER A 1 267 ? 5.743 -8.824 -18.668 1.00 93.81 267 SER A CA 1
ATOM 2053 C C . SER A 1 267 ? 6.596 -8.297 -17.525 1.00 93.81 267 SER A C 1
ATOM 2055 O O . SER A 1 267 ? 7.782 -8.605 -17.425 1.00 93.81 267 SER A O 1
ATOM 2057 N N . ILE A 1 268 ? 5.975 -7.517 -16.647 1.00 92.12 268 ILE A N 1
ATOM 2058 C CA . ILE A 1 268 ? 6.504 -7.178 -15.332 1.00 92.12 268 ILE A CA 1
ATOM 2059 C C . ILE A 1 268 ? 5.674 -7.939 -14.306 1.00 92.12 268 ILE A C 1
ATOM 2061 O O . ILE A 1 268 ? 4.449 -7.809 -14.275 1.00 92.12 268 ILE A O 1
ATOM 2065 N N . VAL A 1 269 ? 6.349 -8.737 -13.485 1.00 88.06 269 VAL A N 1
ATOM 2066 C CA . VAL A 1 269 ? 5.739 -9.529 -12.410 1.00 88.06 269 VAL A CA 1
ATOM 2067 C C . VAL A 1 269 ? 6.379 -9.175 -11.077 1.00 88.06 269 VAL A C 1
ATOM 2069 O O . VAL A 1 269 ? 7.559 -8.816 -11.019 1.00 88.06 269 VAL A O 1
ATOM 2072 N N . SER A 1 270 ? 5.633 -9.308 -9.988 1.00 77.00 270 SER A N 1
ATOM 2073 C CA . SER A 1 270 ? 6.218 -9.366 -8.658 1.00 77.00 270 SER A CA 1
ATOM 2074 C C . SER A 1 270 ? 6.478 -10.818 -8.269 1.00 77.00 270 SER A C 1
ATOM 2076 O O . SER A 1 270 ? 5.610 -11.677 -8.386 1.00 77.00 270 SER A O 1
ATOM 2078 N N . THR A 1 271 ? 7.668 -11.104 -7.745 1.00 70.00 271 THR A N 1
ATOM 2079 C CA . THR A 1 271 ? 7.934 -12.342 -6.988 1.00 70.00 271 THR A CA 1
ATOM 2080 C C . THR A 1 271 ? 7.751 -12.145 -5.485 1.00 70.00 271 THR A C 1
ATOM 2082 O O . THR A 1 271 ? 7.853 -13.092 -4.708 1.00 70.00 271 THR A O 1
ATOM 2085 N N . VAL A 1 272 ? 7.453 -10.913 -5.065 1.00 68.94 272 VAL A N 1
ATOM 2086 C CA . VAL A 1 272 ? 7.201 -10.540 -3.678 1.00 68.94 272 VAL A CA 1
ATOM 2087 C C . VAL A 1 272 ? 5.705 -10.304 -3.517 1.00 68.94 272 VAL A C 1
ATOM 2089 O O . VAL A 1 272 ? 5.183 -9.282 -3.962 1.00 68.94 272 VAL A O 1
ATOM 2092 N N . GLN A 1 273 ? 5.012 -11.251 -2.887 1.00 76.06 273 GLN A N 1
ATOM 2093 C CA . GLN A 1 273 ? 3.607 -11.085 -2.537 1.00 76.06 273 GLN A CA 1
ATOM 2094 C C . GLN A 1 273 ? 3.511 -10.454 -1.139 1.00 76.06 273 GLN A C 1
ATOM 2096 O O . GLN A 1 273 ? 3.940 -11.090 -0.166 1.00 76.06 273 GLN A O 1
ATOM 2101 N N . PRO A 1 274 ? 2.999 -9.212 -1.013 1.00 89.50 274 PRO A N 1
ATOM 2102 C CA . PRO A 1 274 ? 2.720 -8.647 0.295 1.00 89.50 274 PRO A CA 1
ATOM 2103 C C . PRO A 1 274 ? 1.661 -9.500 0.997 1.00 89.50 274 PRO A C 1
ATOM 2105 O O . PRO A 1 274 ? 0.733 -10.000 0.359 1.00 89.50 274 PRO A O 1
ATOM 2108 N N . SER A 1 275 ? 1.787 -9.667 2.308 1.00 93.12 275 SER A N 1
ATOM 2109 C CA . SER A 1 275 ? 0.747 -10.302 3.118 1.00 93.12 275 SER A CA 1
ATOM 2110 C C . SER A 1 275 ? 0.585 -9.577 4.442 1.00 93.12 275 SER A C 1
ATOM 2112 O O . SER A 1 275 ? 1.515 -8.932 4.933 1.00 93.12 275 SER A O 1
ATOM 2114 N N . ILE A 1 276 ? -0.617 -9.666 5.000 1.00 97.44 276 ILE A N 1
ATOM 2115 C CA . ILE A 1 276 ? -0.949 -9.132 6.312 1.00 97.44 276 ILE A CA 1
ATOM 2116 C C . ILE A 1 276 ? -1.978 -10.050 6.974 1.00 97.44 276 ILE A C 1
ATOM 2118 O O . ILE A 1 276 ? -2.802 -10.637 6.275 1.00 97.44 276 ILE A O 1
ATOM 2122 N N . THR A 1 277 ? -1.895 -10.220 8.293 1.00 98.00 277 THR A N 1
ATOM 2123 C CA . THR A 1 277 ? -2.857 -11.012 9.074 1.00 98.00 277 THR A CA 1
ATOM 2124 C C . THR A 1 277 ? -3.087 -10.363 10.429 1.00 98.00 277 THR A C 1
ATOM 2126 O O . THR A 1 277 ? -2.136 -10.222 11.199 1.00 98.00 277 THR A O 1
ATOM 2129 N N . VAL A 1 278 ? -4.320 -9.967 10.729 1.00 98.44 278 VAL A N 1
ATOM 2130 C CA . VAL A 1 278 ? -4.714 -9.365 12.004 1.00 98.44 278 VAL A CA 1
ATOM 2131 C C . VAL A 1 278 ? -4.592 -10.409 13.115 1.00 98.44 278 VAL A C 1
ATOM 2133 O O . VAL A 1 278 ? -5.047 -11.539 12.984 1.00 98.44 278 VAL A O 1
ATOM 2136 N N . LEU A 1 279 ? -3.938 -10.040 14.218 1.00 98.00 279 LEU A N 1
ATOM 2137 C CA . LEU A 1 279 ? -3.744 -10.912 15.383 1.00 98.00 279 LEU A CA 1
ATOM 2138 C C . LEU A 1 279 ? -4.545 -10.453 16.597 1.00 98.00 279 LEU A C 1
ATOM 2140 O O . LEU A 1 279 ? -5.006 -11.283 17.376 1.00 98.00 279 LEU A O 1
ATOM 2144 N N . SER A 1 280 ? -4.688 -9.141 16.787 1.00 97.06 280 SER A N 1
ATOM 2145 C CA . SER A 1 280 ? -5.561 -8.583 17.816 1.00 97.06 280 SER A CA 1
ATOM 2146 C C . SER A 1 280 ? -6.020 -7.173 17.427 1.00 97.06 280 SER A C 1
ATOM 2148 O O . SER A 1 280 ? -5.205 -6.399 16.919 1.00 97.06 280 SER A O 1
ATOM 2150 N N . PRO A 1 281 ? -7.295 -6.818 17.659 1.00 97.94 281 PRO A N 1
ATOM 2151 C CA . PRO A 1 281 ? -8.359 -7.715 18.093 1.00 97.94 281 PRO A CA 1
ATOM 2152 C C . PRO A 1 281 ? -8.710 -8.701 16.968 1.00 97.94 281 PRO A C 1
ATOM 2154 O O . PRO A 1 281 ? -8.754 -8.312 15.802 1.00 97.94 281 PRO A O 1
ATOM 2157 N N . ASN A 1 282 ? -8.929 -9.969 17.313 1.00 97.19 282 ASN A N 1
ATOM 2158 C CA . ASN A 1 282 ? -9.272 -11.023 16.355 1.00 97.19 282 ASN A CA 1
ATOM 2159 C C . ASN A 1 282 ? -10.600 -11.733 16.678 1.00 97.19 282 ASN A C 1
ATOM 2161 O O . ASN A 1 282 ? -11.074 -12.560 15.902 1.00 97.19 282 ASN A O 1
ATOM 2165 N N . GLY A 1 283 ? -11.249 -11.388 17.792 1.00 92.06 283 GLY A N 1
ATOM 2166 C CA . GLY A 1 283 ? -12.554 -11.915 18.160 1.00 92.06 283 GLY A CA 1
ATOM 2167 C C . GLY A 1 283 ? -12.797 -11.958 19.664 1.00 92.06 283 GLY A C 1
ATOM 2168 O O . GLY A 1 283 ? -12.035 -12.560 20.416 1.00 92.06 283 GLY A O 1
ATOM 2169 N N . GLY A 1 284 ? -13.930 -11.403 20.101 1.00 89.50 284 GLY A N 1
ATOM 2170 C CA . GLY A 1 284 ? -14.407 -11.508 21.482 1.00 89.50 284 GLY A CA 1
ATOM 2171 C C . GLY A 1 284 ? -13.699 -10.605 22.496 1.00 89.50 284 GLY A C 1
ATOM 2172 O O . GLY A 1 284 ? -14.090 -10.602 23.667 1.00 89.50 284 GLY A O 1
ATOM 2173 N N . GLU A 1 285 ? -12.703 -9.814 22.087 1.00 97.00 285 GLU A N 1
ATOM 2174 C CA . GLU A 1 285 ? -12.075 -8.834 22.967 1.00 97.00 285 GLU A CA 1
ATOM 2175 C C . GLU A 1 285 ? -13.089 -7.799 23.479 1.00 97.00 285 GLU A C 1
ATOM 2177 O O . GLU A 1 285 ? -14.107 -7.482 22.851 1.00 97.00 285 GLU A O 1
ATOM 2182 N N . LYS A 1 286 ? -12.804 -7.266 24.667 1.00 93.62 286 LYS A N 1
ATOM 2183 C CA . LYS A 1 286 ? -13.602 -6.224 25.311 1.00 93.62 286 LYS A CA 1
ATOM 2184 C C . LYS A 1 286 ? -12.737 -4.993 25.473 1.00 93.62 286 LYS A C 1
ATOM 2186 O O . LYS A 1 286 ? -11.848 -4.957 26.320 1.00 93.62 286 LYS A O 1
ATOM 2191 N N . TRP A 1 287 ? -12.970 -4.019 24.615 1.00 94.94 287 TRP A N 1
ATOM 2192 C CA . TRP A 1 287 ? -12.318 -2.728 24.667 1.00 94.94 287 TRP A CA 1
ATOM 2193 C C . TRP A 1 287 ? -13.196 -1.720 25.390 1.00 94.94 287 TRP A C 1
ATOM 2195 O O . TRP A 1 287 ? -14.423 -1.802 25.407 1.00 94.94 287 TRP A O 1
ATOM 2205 N N . GLU A 1 288 ? -12.528 -0.745 25.982 1.00 88.00 288 GLU A N 1
ATOM 2206 C CA . GLU A 1 288 ? -13.148 0.297 26.786 1.00 88.00 288 GLU A CA 1
ATOM 2207 C C . GLU A 1 288 ? -12.979 1.645 26.091 1.00 88.00 288 GLU A C 1
ATOM 2209 O O . GLU A 1 288 ? -11.867 2.014 25.699 1.00 88.00 288 GLU A O 1
ATOM 2214 N N . ALA A 1 289 ? -14.073 2.396 25.968 1.00 84.62 289 ALA A N 1
ATOM 2215 C CA . ALA A 1 289 ? -14.035 3.766 25.474 1.00 84.62 289 ALA A CA 1
ATOM 2216 C C . ALA A 1 289 ? -13.103 4.638 26.338 1.00 84.62 289 ALA A C 1
ATOM 2218 O O . ALA A 1 289 ? -13.105 4.559 27.568 1.00 84.62 289 ALA A O 1
ATOM 2219 N N . GLY A 1 290 ? -12.288 5.474 25.695 1.00 82.31 290 GLY A N 1
ATOM 2220 C CA . GLY A 1 290 ? -11.297 6.327 26.355 1.00 82.31 290 GLY A CA 1
ATOM 2221 C C . GLY A 1 290 ? -10.000 5.625 26.773 1.00 82.31 290 GLY A C 1
ATOM 2222 O O . GLY A 1 290 ? -9.120 6.291 27.321 1.00 82.31 290 GLY A O 1
ATOM 2223 N N . LYS A 1 291 ? -9.852 4.313 26.542 1.00 88.81 291 LYS A N 1
ATOM 2224 C CA . LYS A 1 291 ? -8.610 3.574 26.820 1.00 88.81 291 LYS A CA 1
ATOM 2225 C C . LYS A 1 291 ? -7.790 3.350 25.556 1.00 88.81 291 LYS A C 1
ATOM 2227 O O . LYS A 1 291 ? -8.319 3.291 24.447 1.00 88.81 291 LYS A O 1
ATOM 2232 N N . THR A 1 292 ? -6.485 3.190 25.751 1.00 95.62 292 THR A N 1
ATOM 2233 C CA . THR A 1 292 ? -5.569 2.764 24.694 1.00 95.62 292 THR A CA 1
ATOM 2234 C C . THR A 1 292 ? -5.544 1.246 24.621 1.00 95.62 292 THR A C 1
ATOM 2236 O O . THR A 1 292 ? -5.231 0.588 25.612 1.00 95.62 292 THR A O 1
ATOM 2239 N N . HIS A 1 293 ? -5.818 0.705 23.441 1.00 95.31 293 HIS A N 1
ATOM 2240 C CA . HIS A 1 293 ? -5.676 -0.711 23.114 1.00 95.31 293 HIS A CA 1
ATOM 2241 C C . HIS A 1 293 ? -4.656 -0.878 21.992 1.00 95.31 293 HIS A C 1
ATOM 2243 O O . HIS A 1 293 ? -4.413 0.043 21.216 1.00 95.31 293 HIS A O 1
ATOM 2249 N N . THR A 1 294 ? -4.014 -2.041 21.923 1.00 98.00 294 THR A N 1
ATOM 2250 C CA . THR A 1 294 ? -2.992 -2.308 20.902 1.00 98.00 294 THR A CA 1
ATOM 2251 C C . THR A 1 294 ? -3.576 -3.188 19.809 1.00 98.00 294 THR A C 1
ATOM 2253 O O . THR A 1 294 ? -4.093 -4.262 20.100 1.00 98.00 294 THR A O 1
ATOM 2256 N N . ILE A 1 295 ? -3.465 -2.737 18.564 1.00 98.62 295 ILE A N 1
ATOM 2257 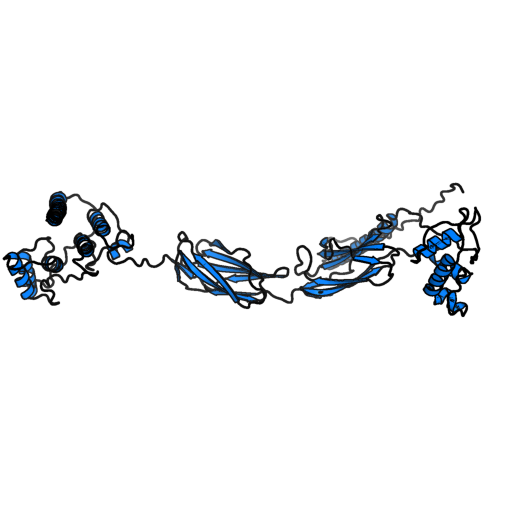C CA . ILE A 1 295 ? -3.778 -3.513 17.364 1.00 98.62 295 ILE A CA 1
ATOM 2258 C C . ILE A 1 295 ? -2.486 -4.169 16.895 1.00 98.62 295 ILE A C 1
ATOM 2260 O O . ILE A 1 295 ? -1.487 -3.473 16.739 1.00 98.62 295 ILE A O 1
ATOM 2264 N N . THR A 1 296 ? -2.486 -5.479 16.667 1.00 98.44 296 THR A N 1
ATOM 2265 C CA . THR A 1 296 ? -1.302 -6.233 16.231 1.00 98.44 296 THR A CA 1
ATOM 2266 C C . THR A 1 296 ? -1.603 -7.085 15.009 1.00 98.44 296 THR A C 1
ATOM 2268 O O . THR A 1 296 ? -2.729 -7.544 14.813 1.00 98.44 296 THR A O 1
ATOM 2271 N N . TRP A 1 297 ? -0.587 -7.296 14.174 1.00 98.56 297 TRP A N 1
ATOM 2272 C CA . TRP A 1 297 ? -0.693 -8.105 12.961 1.00 98.56 297 TRP A CA 1
ATOM 2273 C C . TRP A 1 297 ? 0.647 -8.754 12.590 1.00 98.56 297 TRP A C 1
ATOM 2275 O O . TRP A 1 297 ? 1.718 -8.258 12.949 1.00 98.56 297 TRP A O 1
ATOM 2285 N N . ASN A 1 298 ? 0.584 -9.845 11.829 1.00 98.12 298 ASN A N 1
ATOM 2286 C CA . ASN A 1 298 ? 1.707 -10.355 11.042 1.00 98.12 298 ASN A CA 1
ATOM 2287 C C . ASN A 1 298 ? 1.742 -9.647 9.686 1.00 98.12 298 ASN A C 1
ATOM 2289 O O . ASN A 1 298 ? 0.697 -9.287 9.149 1.00 98.12 298 ASN A O 1
ATOM 2293 N N . GLN A 1 299 ? 2.929 -9.463 9.118 1.00 96.94 299 GLN A N 1
ATOM 2294 C CA . GLN A 1 299 ? 3.114 -8.843 7.807 1.00 96.94 299 GLN A CA 1
ATOM 2295 C C . GLN A 1 299 ? 4.310 -9.434 7.059 1.00 96.94 299 GLN A C 1
ATOM 2297 O O . GLN A 1 299 ? 5.275 -9.901 7.659 1.00 96.94 299 GLN A O 1
ATOM 2302 N N . ASN A 1 300 ? 4.271 -9.356 5.733 1.00 93.25 300 ASN A N 1
ATOM 2303 C CA . ASN A 1 300 ? 5.406 -9.641 4.867 1.00 93.25 300 ASN A CA 1
ATOM 2304 C C . ASN A 1 300 ? 5.522 -8.538 3.824 1.00 93.25 300 ASN A C 1
ATOM 2306 O O . ASN A 1 300 ? 4.586 -8.344 3.049 1.00 93.25 300 ASN A O 1
ATOM 2310 N N . LYS A 1 301 ? 6.677 -7.862 3.788 1.00 90.31 301 LYS A N 1
ATOM 2311 C CA . LYS A 1 301 ? 7.008 -6.855 2.769 1.00 90.31 301 LYS A CA 1
ATOM 2312 C C . LYS A 1 301 ? 5.889 -5.820 2.623 1.00 90.31 301 LYS A C 1
ATOM 2314 O O . LYS A 1 301 ? 5.281 -5.711 1.566 1.00 90.31 301 LYS A O 1
ATOM 2319 N N . ILE A 1 302 ? 5.614 -5.124 3.729 1.00 94.19 302 ILE A N 1
ATOM 2320 C CA . ILE A 1 302 ? 4.674 -4.002 3.851 1.00 94.19 302 ILE A CA 1
ATOM 2321 C C . ILE A 1 302 ? 5.455 -2.797 4.378 1.00 94.19 302 ILE A C 1
ATOM 2323 O O . ILE A 1 302 ? 6.102 -2.912 5.415 1.00 94.19 302 ILE A O 1
ATOM 2327 N N . ASP A 1 303 ? 5.385 -1.648 3.705 1.00 94.31 303 ASP A N 1
ATOM 2328 C CA . ASP A 1 303 ? 6.036 -0.404 4.143 1.00 94.31 303 ASP A CA 1
ATOM 2329 C C . ASP A 1 303 ? 5.067 0.642 4.715 1.00 94.31 303 ASP A C 1
ATOM 2331 O O . ASP A 1 303 ? 5.496 1.561 5.419 1.00 94.31 303 ASP A O 1
ATOM 2335 N N . LYS A 1 304 ? 3.758 0.498 4.470 1.00 96.44 304 LYS A N 1
ATOM 2336 C CA . LYS A 1 304 ? 2.706 1.358 5.038 1.00 96.44 304 LYS A CA 1
ATOM 2337 C C . LYS A 1 304 ? 1.448 0.563 5.351 1.00 96.44 304 LYS A C 1
ATOM 2339 O O . LYS A 1 304 ? 1.134 -0.387 4.642 1.00 96.44 304 LYS A O 1
ATOM 2344 N N . VAL A 1 305 ? 0.685 0.998 6.347 1.00 98.19 305 VAL A N 1
ATOM 2345 C CA . VAL A 1 305 ? -0.631 0.438 6.679 1.00 98.19 305 VAL A CA 1
ATOM 2346 C C . VAL A 1 305 ? -1.699 1.521 6.804 1.00 98.19 305 VAL A C 1
ATOM 2348 O O . VAL A 1 305 ? -1.441 2.624 7.291 1.00 98.19 305 VAL A O 1
ATOM 2351 N N . THR A 1 306 ? -2.918 1.181 6.409 1.00 98.44 306 THR A N 1
ATOM 2352 C CA . THR A 1 306 ? -4.140 1.911 6.749 1.00 98.44 306 THR A CA 1
ATOM 2353 C C . THR A 1 306 ? -5.014 0.987 7.590 1.00 98.44 306 THR A C 1
ATOM 2355 O O . THR A 1 306 ? -5.195 -0.176 7.236 1.00 98.44 306 THR A O 1
ATOM 2358 N N . ILE A 1 307 ? -5.507 1.488 8.720 1.00 98.56 307 ILE A N 1
ATOM 2359 C CA . ILE A 1 307 ? -6.259 0.719 9.715 1.00 98.56 307 ILE A CA 1
ATOM 2360 C C . ILE A 1 307 ? -7.633 1.361 9.869 1.00 98.56 307 ILE A C 1
ATOM 2362 O O . ILE A 1 307 ? -7.729 2.562 10.136 1.00 98.56 307 ILE A O 1
ATOM 2366 N N . TYR A 1 308 ? -8.674 0.547 9.758 1.00 98.44 308 TYR A N 1
ATOM 2367 C CA . TYR A 1 308 ? -10.065 0.943 9.913 1.00 98.44 308 TYR A CA 1
ATOM 2368 C C . TYR A 1 308 ? -10.721 0.208 11.074 1.00 98.44 308 TYR A C 1
ATOM 2370 O O . TYR A 1 308 ? -10.464 -0.975 11.318 1.00 98.44 308 TYR A O 1
ATOM 2378 N N . LEU A 1 309 ? -11.610 0.921 11.756 1.00 98.00 309 LEU A N 1
ATOM 2379 C CA . LEU A 1 309 ? -12.571 0.369 12.691 1.00 98.00 309 LEU A CA 1
ATOM 2380 C C . LEU A 1 309 ? -13.935 0.311 12.008 1.00 98.00 309 LEU A C 1
ATOM 2382 O O . LEU A 1 309 ? -14.493 1.337 11.628 1.00 98.00 309 LEU A O 1
ATOM 2386 N N . MET A 1 310 ? -14.478 -0.892 11.869 1.00 97.56 310 MET A N 1
ATOM 2387 C CA . MET A 1 310 ? -15.738 -1.136 11.174 1.00 97.56 310 MET A CA 1
ATOM 2388 C C . MET A 1 310 ? -16.816 -1.548 12.164 1.00 97.56 310 MET A C 1
ATOM 2390 O O . MET A 1 310 ? -16.665 -2.541 12.878 1.00 97.56 310 MET A O 1
ATOM 2394 N N . ARG A 1 311 ? -17.934 -0.819 12.192 1.00 94.81 311 ARG A N 1
ATOM 2395 C CA . ARG A 1 311 ? -19.113 -1.201 12.978 1.00 94.81 311 ARG A CA 1
ATOM 2396 C C . ARG A 1 311 ? -20.064 -2.007 12.101 1.00 94.81 311 ARG A C 1
ATOM 2398 O O . ARG A 1 311 ? -20.819 -1.445 11.312 1.00 94.81 311 ARG A O 1
ATOM 2405 N N . MET A 1 312 ? -20.061 -3.328 12.258 1.00 91.69 312 MET A N 1
ATOM 2406 C CA . MET A 1 312 ? -20.771 -4.233 11.343 1.00 91.69 312 MET A CA 1
ATOM 2407 C C . MET A 1 312 ? -22.300 -4.106 11.401 1.00 91.69 312 MET A C 1
ATOM 2409 O O . MET A 1 312 ? -22.964 -4.348 10.400 1.00 91.69 312 MET A O 1
ATOM 2413 N N . SER A 1 313 ? -22.867 -3.692 12.538 1.00 86.75 313 SER A N 1
ATOM 2414 C CA . SER A 1 313 ? -24.317 -3.486 12.688 1.00 86.75 313 SER A CA 1
ATOM 2415 C C . SER A 1 313 ? -24.867 -2.327 11.846 1.00 86.75 313 SER A C 1
ATOM 2417 O O . SER A 1 313 ? -26.023 -2.376 11.433 1.00 86.75 313 SER A O 1
ATOM 2419 N N . SER A 1 314 ? -24.056 -1.299 11.578 1.00 87.69 314 SER A N 1
ATOM 2420 C CA . SER A 1 314 ? -24.434 -0.113 10.792 1.00 87.69 314 SER A CA 1
ATOM 2421 C C . SER A 1 314 ? -23.632 0.067 9.505 1.00 87.69 314 SER A C 1
ATOM 2423 O O . SER A 1 314 ? -23.889 1.018 8.772 1.00 87.69 314 SER A O 1
ATOM 2425 N N . LEU A 1 315 ? -22.667 -0.820 9.239 1.00 90.81 315 LEU A N 1
ATOM 2426 C CA . LEU A 1 315 ? -21.715 -0.733 8.127 1.00 90.81 315 LEU A CA 1
ATOM 2427 C C . LEU A 1 315 ? -21.022 0.639 8.043 1.00 90.81 315 LEU A C 1
ATOM 2429 O O . LEU A 1 315 ? -20.807 1.172 6.958 1.00 90.81 315 LEU A O 1
ATOM 2433 N N . THR A 1 316 ? -20.694 1.219 9.200 1.00 88.44 316 THR A N 1
ATOM 2434 C CA . THR A 1 316 ? -19.970 2.493 9.288 1.00 88.44 316 THR A CA 1
ATOM 2435 C C . THR A 1 316 ? -18.481 2.246 9.501 1.00 88.44 316 THR A C 1
ATOM 2437 O O . THR A 1 316 ? -18.108 1.339 10.250 1.00 88.44 316 THR A O 1
ATOM 2440 N N . GLU A 1 317 ? -17.656 3.078 8.870 1.00 93.44 317 GLU A N 1
ATOM 2441 C CA . GLU A 1 317 ? -16.193 3.020 8.894 1.00 93.44 317 GLU A CA 1
ATOM 2442 C C . GLU A 1 317 ? -15.621 4.242 9.614 1.00 93.44 317 GLU A C 1
ATOM 2444 O O . GLU A 1 317 ? -15.994 5.370 9.293 1.00 93.44 317 GLU A O 1
ATOM 2449 N N . ASP A 1 318 ? -14.673 4.011 10.523 1.00 94.06 318 ASP A N 1
ATOM 2450 C CA . ASP A 1 318 ? -13.816 5.043 11.100 1.00 94.06 318 ASP A CA 1
ATOM 2451 C C . ASP A 1 318 ? -12.344 4.737 10.782 1.00 94.06 318 ASP A C 1
ATOM 2453 O O . ASP A 1 318 ? -11.834 3.651 11.067 1.00 94.06 318 ASP A O 1
ATOM 2457 N N . THR A 1 319 ? -11.623 5.709 10.223 1.00 97.62 319 THR A N 1
ATOM 2458 C CA . THR A 1 319 ? -10.182 5.570 9.959 1.00 97.62 319 THR A CA 1
ATOM 2459 C C . THR A 1 319 ? -9.386 5.753 11.252 1.00 97.62 319 THR A C 1
ATOM 2461 O O . THR A 1 319 ? -9.352 6.848 11.813 1.00 97.62 319 THR A O 1
ATOM 2464 N N . ILE A 1 320 ? -8.694 4.703 11.703 1.00 97.88 320 ILE A N 1
ATOM 2465 C CA . ILE A 1 320 ? -7.802 4.737 12.874 1.00 97.88 320 ILE A CA 1
ATOM 2466 C C . ILE A 1 320 ? -6.430 5.314 12.506 1.00 97.88 320 ILE A C 1
ATOM 2468 O O . ILE A 1 320 ? -5.854 6.110 13.251 1.00 97.88 320 ILE A O 1
ATOM 2472 N N . ALA A 1 321 ? -5.889 4.879 11.370 1.00 97.75 321 ALA A N 1
ATOM 2473 C CA . ALA A 1 321 ? -4.583 5.286 10.870 1.00 97.75 321 ALA A CA 1
ATOM 2474 C C . ALA A 1 321 ? -4.594 5.264 9.343 1.00 97.75 321 ALA A C 1
ATOM 2476 O O . ALA A 1 321 ? -5.147 4.341 8.752 1.00 97.75 321 ALA A O 1
ATOM 2477 N N . TYR A 1 322 ? -3.956 6.243 8.702 1.00 97.50 322 TYR A N 1
ATOM 2478 C CA . TYR A 1 322 ? -3.905 6.348 7.244 1.00 97.50 322 TYR A CA 1
ATOM 2479 C C . TYR A 1 322 ? -2.463 6.436 6.752 1.00 97.50 322 TYR A C 1
ATOM 2481 O O . TYR A 1 322 ? -1.736 7.343 7.159 1.00 97.50 322 TYR A O 1
ATOM 2489 N N . ASN A 1 323 ? -2.057 5.512 5.871 1.00 95.31 323 ASN A N 1
ATOM 2490 C CA . ASN A 1 323 ? -0.699 5.430 5.316 1.00 95.31 323 ASN A CA 1
ATOM 2491 C C . ASN A 1 323 ? 0.415 5.514 6.380 1.00 95.31 323 ASN A C 1
ATOM 2493 O O . ASN A 1 323 ? 1.464 6.124 6.153 1.00 95.31 323 ASN A O 1
ATOM 2497 N N . SER A 1 324 ? 0.188 4.906 7.546 1.00 96.69 324 SER A N 1
ATOM 2498 C CA . SER A 1 324 ? 1.151 4.888 8.645 1.00 96.69 324 SER A CA 1
ATOM 2499 C C . SER A 1 324 ? 2.360 4.026 8.265 1.00 96.69 324 SER A C 1
ATOM 2501 O O . SER A 1 324 ? 2.162 2.882 7.849 1.00 96.69 324 SER A O 1
ATOM 2503 N N . PRO A 1 325 ? 3.599 4.532 8.367 1.00 96.62 325 PRO A N 1
ATOM 2504 C CA . PRO A 1 325 ? 4.786 3.792 7.957 1.00 96.62 325 PRO A CA 1
ATOM 2505 C C . PRO A 1 325 ? 5.073 2.611 8.894 1.00 96.62 325 PRO A C 1
ATOM 2507 O O . PRO A 1 325 ? 4.980 2.731 10.115 1.00 96.62 325 PRO A O 1
ATOM 2510 N N . VAL A 1 326 ? 5.488 1.485 8.317 1.00 96.25 326 VAL A N 1
ATOM 2511 C CA . VAL A 1 326 ? 5.956 0.284 9.027 1.00 96.25 326 VAL A CA 1
ATOM 2512 C C . VAL A 1 326 ? 7.242 -0.232 8.381 1.00 96.25 326 VAL A C 1
ATOM 2514 O O . VAL A 1 326 ? 7.572 0.124 7.253 1.00 96.25 326 VAL A O 1
ATOM 2517 N N . SER A 1 327 ? 8.009 -1.055 9.098 1.00 92.81 327 SER A N 1
ATOM 2518 C CA . SER A 1 327 ? 9.244 -1.617 8.542 1.00 92.81 327 SER A CA 1
ATOM 2519 C C . SER A 1 327 ? 8.935 -2.784 7.591 1.00 92.81 327 SER A C 1
ATOM 2521 O O . SER A 1 327 ? 8.402 -3.791 8.063 1.00 92.81 327 SER A O 1
ATOM 2523 N N . PRO A 1 328 ? 9.326 -2.725 6.302 1.00 87.88 328 PRO A N 1
ATOM 2524 C CA . PRO A 1 328 ? 9.094 -3.812 5.343 1.00 87.88 328 PRO A CA 1
ATOM 2525 C C . PRO A 1 328 ? 9.909 -5.077 5.621 1.00 87.88 328 PRO A C 1
ATOM 2527 O O . PRO A 1 328 ? 9.615 -6.130 5.050 1.00 87.88 328 PRO A O 1
ATOM 2530 N N . ASP A 1 329 ? 10.908 -4.995 6.500 1.00 89.00 329 ASP A N 1
ATOM 2531 C CA . ASP A 1 329 ? 11.706 -6.142 6.940 1.00 89.00 329 ASP A CA 1
ATOM 2532 C C . ASP A 1 329 ? 11.214 -6.741 8.267 1.00 89.00 329 ASP A C 1
ATOM 2534 O O . ASP A 1 329 ? 11.713 -7.781 8.694 1.00 89.00 329 ASP A O 1
ATOM 2538 N N . SER A 1 330 ? 10.216 -6.122 8.910 1.00 92.69 330 SER A N 1
ATOM 2539 C CA . SER A 1 330 ? 9.555 -6.705 10.078 1.00 92.69 330 SER A CA 1
ATOM 2540 C C . SER A 1 330 ? 8.525 -7.751 9.657 1.00 92.69 330 SER A C 1
ATOM 2542 O O . SER A 1 330 ? 7.765 -7.530 8.715 1.00 92.69 330 SER A O 1
ATOM 2544 N N . GLN A 1 331 ? 8.464 -8.856 10.404 1.00 94.75 331 GLN A N 1
ATOM 2545 C CA . GLN A 1 331 ? 7.434 -9.896 10.255 1.00 94.75 331 GLN A CA 1
ATOM 2546 C C . GLN A 1 331 ? 6.141 -9.562 11.010 1.00 94.75 331 GLN A C 1
ATOM 2548 O O . GLN A 1 331 ? 5.113 -10.200 10.803 1.00 94.75 331 GLN A O 1
ATOM 2553 N N . THR A 1 332 ? 6.185 -8.568 11.897 1.00 96.81 332 THR A N 1
ATOM 2554 C CA . THR A 1 332 ? 5.054 -8.152 12.728 1.00 96.81 332 THR A CA 1
ATOM 2555 C C . THR A 1 332 ? 4.908 -6.636 12.733 1.00 96.81 332 THR A C 1
ATOM 2557 O O . THR A 1 332 ? 5.868 -5.896 12.500 1.00 96.81 332 THR A O 1
ATOM 2560 N N . GLY A 1 333 ? 3.695 -6.168 13.002 1.00 96.94 333 GLY A N 1
ATOM 2561 C CA . GLY A 1 333 ? 3.388 -4.760 13.206 1.00 96.94 333 GLY A CA 1
ATOM 2562 C C . GLY A 1 333 ? 2.453 -4.554 14.393 1.00 96.94 333 GLY A C 1
ATOM 2563 O O . GLY A 1 333 ? 1.832 -5.491 14.904 1.00 96.94 333 GLY A O 1
ATOM 2564 N N . SER A 1 334 ? 2.415 -3.314 14.873 1.00 97.69 334 SER A N 1
ATOM 2565 C CA . SER A 1 334 ? 1.610 -2.913 16.021 1.00 97.69 334 SER A CA 1
ATOM 2566 C C . SER A 1 334 ? 1.213 -1.441 15.922 1.00 97.69 334 SER A C 1
ATOM 2568 O O . SER A 1 334 ? 1.991 -0.617 15.435 1.00 97.69 334 SER A O 1
ATOM 2570 N N . TYR A 1 335 ? 0.014 -1.107 16.395 1.00 98.25 335 TYR A N 1
ATOM 2571 C CA . TYR A 1 335 ? -0.501 0.256 16.480 1.00 98.25 335 TYR A CA 1
ATOM 2572 C C . TYR A 1 335 ? -1.260 0.470 17.791 1.00 98.25 335 TYR A C 1
ATOM 2574 O O . TYR A 1 335 ? -2.195 -0.265 18.107 1.00 98.25 335 TYR A O 1
ATOM 2582 N N . ALA A 1 336 ? -0.885 1.498 18.552 1.00 97.88 336 ALA A N 1
ATOM 2583 C CA . ALA A 1 336 ? -1.594 1.885 19.768 1.00 97.88 336 ALA A CA 1
ATOM 2584 C C . ALA A 1 336 ? -2.790 2.784 19.414 1.00 97.88 336 ALA A C 1
ATOM 2586 O O . ALA A 1 336 ? -2.615 3.932 19.007 1.00 97.88 336 ALA A O 1
ATOM 2587 N N . TYR A 1 337 ? -4.004 2.266 19.577 1.00 97.56 337 TYR A N 1
ATOM 2588 C CA . TYR A 1 337 ? -5.247 2.972 19.291 1.00 97.56 337 TYR A CA 1
ATOM 2589 C C . TYR A 1 337 ? -5.908 3.479 20.573 1.00 97.56 337 TYR A C 1
ATOM 2591 O O . TYR A 1 337 ? -6.230 2.699 21.466 1.00 97.56 337 TYR A O 1
ATOM 2599 N N . VAL A 1 338 ? -6.143 4.789 20.652 1.00 95.19 338 VAL A N 1
ATOM 2600 C CA . VAL A 1 338 ? -6.944 5.403 21.719 1.00 95.19 338 VAL A CA 1
ATOM 2601 C C . VAL A 1 338 ? -8.404 5.399 21.286 1.00 95.19 338 VAL A C 1
ATOM 2603 O O . VAL A 1 338 ? -8.776 6.127 20.368 1.00 95.19 338 VAL A O 1
ATOM 2606 N N . VAL A 1 339 ? -9.235 4.598 21.951 1.00 92.94 339 VAL A N 1
ATOM 2607 C CA . VAL A 1 339 ? -10.667 4.521 21.643 1.00 92.94 339 VAL A CA 1
ATOM 2608 C C . VAL A 1 339 ? -11.335 5.853 22.027 1.00 92.94 339 VAL A C 1
ATOM 2610 O O . VAL A 1 339 ? -11.242 6.246 23.193 1.00 92.94 339 VAL A O 1
ATOM 2613 N N . PRO A 1 340 ? -12.024 6.564 21.112 1.00 86.62 340 PRO A N 1
ATOM 2614 C CA . PRO A 1 340 ? -12.709 7.815 21.436 1.00 86.62 340 PRO A CA 1
ATOM 2615 C C . PRO A 1 340 ? -13.747 7.634 22.550 1.00 86.62 340 PRO A C 1
ATOM 2617 O O . PRO A 1 340 ? -14.488 6.653 22.564 1.00 86.62 340 PRO A O 1
ATOM 2620 N N . GLN A 1 341 ? -13.843 8.591 23.478 1.00 80.12 341 GLN A N 1
ATOM 2621 C CA . GLN A 1 341 ? -14.831 8.525 24.568 1.00 80.12 341 GLN A CA 1
ATOM 2622 C C . GLN A 1 341 ? -16.282 8.586 24.066 1.00 80.12 341 GLN A C 1
ATOM 2624 O O . GLN A 1 341 ? -17.176 8.029 24.693 1.00 80.12 341 GLN A O 1
ATOM 2629 N N . ASN A 1 342 ? -16.512 9.259 22.940 1.00 78.25 342 ASN A N 1
ATOM 2630 C CA . ASN A 1 342 ? -17.820 9.449 22.315 1.00 78.25 342 ASN A CA 1
ATOM 2631 C C . ASN A 1 342 ? -18.134 8.401 21.233 1.00 78.25 342 ASN A C 1
ATOM 2633 O O . ASN A 1 342 ? -19.031 8.622 20.419 1.00 78.25 342 ASN A O 1
ATOM 2637 N N . ILE A 1 343 ? -17.386 7.297 21.179 1.00 86.75 343 ILE A N 1
ATOM 2638 C CA . ILE A 1 343 ? -17.653 6.225 20.223 1.00 86.75 343 ILE A CA 1
ATOM 2639 C C . ILE A 1 343 ? -19.017 5.580 20.497 1.00 86.75 343 ILE A C 1
ATOM 2641 O O . ILE A 1 343 ? -19.435 5.408 21.644 1.00 86.75 343 ILE A O 1
ATOM 2645 N N . ASN A 1 344 ? -19.712 5.176 19.438 1.00 85.00 344 ASN A N 1
ATOM 2646 C CA . ASN A 1 344 ? -20.951 4.422 19.580 1.00 85.00 344 ASN A CA 1
ATOM 2647 C C . ASN A 1 344 ? -20.651 3.030 20.150 1.00 85.00 344 ASN A C 1
ATOM 2649 O O . ASN A 1 344 ? -19.950 2.242 19.526 1.00 85.00 344 ASN A O 1
ATOM 2653 N N . LEU A 1 345 ? -21.201 2.682 21.308 1.00 86.06 345 LEU A N 1
ATOM 2654 C CA . LEU A 1 345 ? -20.965 1.366 21.910 1.00 86.06 345 LEU A CA 1
ATOM 2655 C C . LEU A 1 345 ? -21.611 0.253 21.062 1.00 86.06 345 LEU A C 1
ATOM 2657 O O . LEU A 1 345 ? -22.698 0.438 20.501 1.00 86.06 345 LEU A O 1
ATOM 2661 N N . ALA A 1 346 ? -20.932 -0.888 20.933 1.00 84.12 346 ALA A N 1
ATOM 2662 C CA . ALA A 1 346 ? -21.435 -2.084 20.249 1.00 84.12 346 ALA A CA 1
ATOM 2663 C C . ALA A 1 346 ? -20.529 -3.295 20.505 1.00 84.12 346 ALA A C 1
ATOM 2665 O O . ALA A 1 346 ? -19.354 -3.147 20.830 1.00 84.12 346 ALA A O 1
ATOM 2666 N N . ASP A 1 347 ? -21.063 -4.489 20.273 1.00 92.75 347 ASP A N 1
ATOM 2667 C CA . ASP A 1 347 ? -20.360 -5.777 20.256 1.00 92.75 347 ASP A CA 1
ATOM 2668 C C . ASP A 1 347 ? -20.020 -6.269 18.836 1.00 92.75 347 ASP A C 1
ATOM 2670 O O . ASP A 1 347 ? -19.527 -7.379 18.647 1.00 92.75 347 ASP A O 1
ATOM 2674 N N . THR A 1 348 ? -20.267 -5.430 17.826 1.00 94.62 348 THR A N 1
ATOM 2675 C CA . THR A 1 348 ? -20.140 -5.771 16.403 1.00 94.62 348 THR A CA 1
ATOM 2676 C C . THR A 1 348 ? -18.935 -5.115 15.723 1.00 94.62 348 THR A C 1
ATOM 2678 O O . THR A 1 348 ? -18.983 -4.883 14.514 1.00 94.62 348 THR A O 1
ATOM 2681 N N . TYR A 1 349 ? -17.900 -4.708 16.459 1.00 97.69 349 TYR A N 1
ATOM 2682 C CA . TYR A 1 349 ? -16.741 -4.046 15.852 1.00 97.69 349 TYR A CA 1
ATOM 2683 C C . TYR A 1 349 ? -15.792 -5.058 15.213 1.00 97.69 349 TYR A C 1
ATOM 2685 O O . TYR A 1 349 ? -15.593 -6.142 15.751 1.00 97.69 349 TYR A O 1
ATOM 2693 N N . LYS A 1 350 ? -15.208 -4.713 14.064 1.00 98.50 350 LYS A N 1
ATOM 2694 C CA . LYS A 1 350 ? -14.119 -5.458 13.415 1.00 98.50 350 LYS A CA 1
ATOM 2695 C C . LYS A 1 350 ? -13.001 -4.501 13.019 1.00 98.50 350 LYS A C 1
ATOM 2697 O O . LYS A 1 350 ? -13.264 -3.333 12.734 1.00 98.50 350 LYS A O 1
ATOM 2702 N N . ILE A 1 351 ? -11.768 -4.998 13.005 1.00 98.38 351 ILE A N 1
ATOM 2703 C CA . ILE A 1 351 ? -10.629 -4.266 12.444 1.00 98.38 351 ILE A CA 1
ATOM 2704 C C . ILE A 1 351 ? -10.430 -4.708 11.001 1.00 98.38 351 ILE A C 1
ATOM 2706 O O . ILE A 1 351 ? -10.501 -5.898 10.705 1.00 98.38 351 ILE A O 1
ATOM 2710 N N . TRP A 1 352 ? -10.170 -3.748 10.120 1.00 98.31 352 TRP A N 1
ATOM 2711 C CA . TRP A 1 352 ? -9.747 -3.993 8.746 1.00 98.31 352 TRP A CA 1
ATOM 2712 C C . TRP A 1 352 ? -8.427 -3.271 8.503 1.00 98.31 352 TRP A C 1
ATOM 2714 O O . TRP A 1 352 ? -8.329 -2.062 8.718 1.00 98.31 352 TRP A O 1
ATOM 2724 N N . ILE A 1 353 ? -7.397 -4.012 8.097 1.00 98.44 353 ILE A N 1
ATOM 2725 C CA . ILE A 1 353 ? -6.071 -3.457 7.818 1.00 98.44 353 ILE A CA 1
ATOM 2726 C C . ILE A 1 353 ? -5.744 -3.661 6.348 1.00 98.44 353 ILE A C 1
ATOM 2728 O O . ILE A 1 353 ? -5.849 -4.770 5.831 1.00 98.44 353 ILE A O 1
ATOM 2732 N N . ILE A 1 354 ? -5.286 -2.597 5.693 1.00 97.81 354 ILE A N 1
ATOM 2733 C CA . ILE A 1 354 ? -4.694 -2.638 4.358 1.00 97.81 354 ILE A CA 1
ATOM 2734 C C . ILE A 1 354 ? -3.205 -2.322 4.495 1.00 97.81 354 ILE A C 1
ATOM 2736 O O . ILE A 1 354 ? -2.840 -1.228 4.922 1.00 97.81 354 ILE A O 1
ATOM 2740 N N . GLY A 1 355 ? -2.346 -3.271 4.141 1.00 96.19 355 GLY A N 1
ATOM 2741 C CA . GLY A 1 355 ? -0.906 -3.086 4.023 1.00 96.19 355 GLY A CA 1
ATOM 2742 C C . GLY A 1 355 ? -0.495 -2.801 2.579 1.00 96.19 355 GLY A C 1
ATOM 2743 O O . GLY A 1 355 ? -0.933 -3.486 1.658 1.00 96.19 355 GLY A O 1
ATOM 2744 N N . TYR A 1 356 ? 0.393 -1.833 2.382 1.00 92.31 356 TYR A N 1
ATOM 2745 C CA . TYR A 1 356 ? 0.928 -1.424 1.087 1.00 92.31 356 TYR A CA 1
ATOM 2746 C C . TYR A 1 356 ? 2.420 -1.733 0.984 1.00 92.31 356 TYR A C 1
ATOM 2748 O O . TYR A 1 356 ? 3.176 -1.534 1.935 1.00 92.31 356 TYR A O 1
ATOM 2756 N N . GLN A 1 357 ? 2.843 -2.148 -0.206 1.00 88.38 357 GLN A N 1
ATOM 2757 C CA . GLN A 1 357 ? 4.240 -2.241 -0.608 1.00 88.38 357 GLN A CA 1
ATOM 2758 C C . GLN A 1 357 ? 4.473 -1.305 -1.791 1.00 88.38 357 GLN A C 1
ATOM 2760 O O . GLN A 1 357 ? 3.930 -1.504 -2.884 1.00 88.38 357 GLN A O 1
ATOM 2765 N N . THR A 1 358 ? 5.288 -0.275 -1.578 1.00 80.75 358 THR A N 1
ATOM 2766 C CA . THR A 1 358 ? 5.565 0.774 -2.559 1.00 80.75 358 THR A CA 1
ATOM 2767 C C . THR A 1 358 ? 6.112 0.167 -3.846 1.00 80.75 358 THR A C 1
ATOM 2769 O O . THR A 1 358 ? 7.085 -0.586 -3.843 1.00 80.75 358 THR A O 1
ATOM 2772 N N . GLY A 1 359 ? 5.462 0.508 -4.960 1.00 72.38 359 GLY A N 1
ATOM 2773 C CA . GLY A 1 359 ? 5.829 0.028 -6.289 1.00 72.38 359 GLY A CA 1
ATOM 2774 C C . GLY A 1 359 ? 5.451 -1.423 -6.576 1.00 72.38 359 GLY A C 1
ATOM 2775 O O . GLY A 1 359 ? 5.785 -1.878 -7.655 1.00 72.38 359 GLY A O 1
ATOM 2776 N N . VAL A 1 360 ? 4.773 -2.131 -5.662 1.00 76.56 360 VAL A N 1
ATOM 2777 C CA . VAL A 1 360 ? 4.364 -3.532 -5.860 1.00 76.56 360 VAL A CA 1
ATOM 2778 C C . VAL A 1 360 ? 2.847 -3.689 -5.815 1.00 76.56 360 VAL A C 1
ATOM 2780 O O . VAL A 1 360 ? 2.247 -4.118 -6.796 1.00 76.56 360 VAL A O 1
ATOM 2783 N N . GLY A 1 361 ? 2.204 -3.339 -4.700 1.00 80.50 361 GLY A N 1
ATOM 2784 C CA . GLY A 1 361 ? 0.777 -3.601 -4.508 1.00 80.50 361 GLY A CA 1
ATOM 2785 C C . GLY A 1 361 ? 0.339 -3.500 -3.051 1.00 80.50 361 GLY A C 1
ATOM 2786 O O . GLY A 1 361 ? 0.982 -2.824 -2.250 1.00 80.50 361 GLY A O 1
ATOM 2787 N N . GLN A 1 362 ? -0.761 -4.171 -2.712 1.00 89.69 362 GLN A N 1
ATOM 2788 C CA . GLN A 1 362 ? -1.334 -4.173 -1.365 1.00 89.69 362 GLN A CA 1
ATOM 2789 C C . GLN A 1 362 ? -1.851 -5.558 -0.965 1.00 89.69 362 GLN A C 1
ATOM 2791 O O . GLN A 1 362 ? -2.213 -6.364 -1.822 1.00 89.69 362 GLN A O 1
ATOM 2796 N N . ALA A 1 363 ? -1.926 -5.797 0.338 1.00 92.19 363 ALA A N 1
ATOM 2797 C CA . ALA A 1 363 ? -2.621 -6.913 0.965 1.00 92.19 363 ALA A CA 1
ATOM 2798 C C . ALA A 1 363 ? -3.586 -6.356 2.009 1.00 92.19 363 ALA A C 1
ATOM 2800 O O . ALA A 1 363 ? -3.354 -5.280 2.552 1.00 92.19 363 ALA A O 1
ATOM 2801 N N . ASN A 1 364 ? -4.673 -7.058 2.293 1.00 95.94 364 ASN A N 1
ATOM 2802 C CA . ASN A 1 364 ? -5.586 -6.642 3.346 1.00 95.94 364 ASN A CA 1
ATOM 2803 C C . ASN A 1 364 ? -6.107 -7.845 4.109 1.00 95.94 364 ASN A C 1
ATOM 2805 O O . ASN A 1 364 ? -6.146 -8.947 3.565 1.00 95.94 364 ASN A O 1
ATOM 2809 N N . ASP A 1 365 ? -6.491 -7.598 5.350 1.00 98.31 365 ASP A N 1
ATOM 2810 C CA . ASP A 1 365 ? -7.067 -8.608 6.215 1.00 98.31 365 ASP A CA 1
ATOM 2811 C C . ASP A 1 365 ? -8.038 -7.988 7.218 1.00 98.31 365 ASP A C 1
ATOM 2813 O O . ASP A 1 365 ? -7.938 -6.805 7.564 1.00 98.31 365 ASP A O 1
ATOM 2817 N N . TRP A 1 366 ? -8.990 -8.798 7.663 1.00 97.94 366 TRP A N 1
ATOM 2818 C CA . TRP A 1 366 ? -9.973 -8.444 8.677 1.00 97.94 366 TRP A CA 1
ATOM 2819 C C . TRP A 1 366 ? -9.696 -9.228 9.950 1.00 97.94 366 TRP A C 1
ATOM 2821 O O . TRP A 1 366 ? -9.231 -10.356 9.887 1.00 97.94 366 TRP A O 1
ATOM 2831 N N . SER A 1 367 ? -10.090 -8.687 11.102 1.00 98.00 367 SER A N 1
ATOM 2832 C CA . SER A 1 367 ? -10.259 -9.528 12.287 1.00 98.00 367 SER A CA 1
ATOM 2833 C C . SER A 1 367 ? -11.213 -10.690 11.967 1.00 98.00 367 SER A C 1
ATOM 2835 O O . SER A 1 367 ? -12.188 -10.511 11.232 1.00 98.00 367 SER A O 1
ATOM 2837 N N . ASP A 1 368 ? -10.984 -11.877 12.516 1.00 97.31 368 ASP A N 1
ATOM 2838 C CA . ASP A 1 368 ? -11.777 -13.068 12.198 1.00 97.31 368 ASP A CA 1
ATOM 2839 C C . ASP A 1 368 ? -13.221 -12.910 12.693 1.00 97.31 368 ASP A C 1
ATOM 2841 O O . ASP A 1 368 ? -14.188 -13.047 11.932 1.00 97.31 368 ASP A O 1
ATOM 2845 N N . ALA A 1 369 ? -13.384 -12.506 13.952 1.00 96.44 369 ALA A N 1
ATOM 2846 C CA . ALA A 1 369 ? -14.681 -12.248 14.565 1.00 96.44 369 ALA A CA 1
ATOM 2847 C C . ALA A 1 369 ? -14.823 -10.799 15.053 1.00 96.44 369 ALA A C 1
ATOM 2849 O O . ALA A 1 369 ? -13.900 -9.981 14.974 1.00 96.44 369 ALA A O 1
ATOM 2850 N N . SER A 1 370 ? -16.036 -10.468 15.499 1.00 96.88 370 SER A N 1
ATOM 2851 C CA . SER A 1 370 ? -16.313 -9.180 16.124 1.00 96.88 370 SER A CA 1
ATOM 2852 C C . SER A 1 370 ? -15.791 -9.126 17.556 1.00 96.88 370 SER A C 1
ATOM 2854 O O . SER A 1 370 ? -15.759 -10.134 18.263 1.00 96.88 370 SER A O 1
ATOM 2856 N N . PHE A 1 371 ? -15.415 -7.927 17.977 1.00 97.69 371 PHE A N 1
ATOM 2857 C CA . PHE A 1 371 ? -15.096 -7.582 19.354 1.00 97.69 371 PHE A CA 1
ATOM 2858 C C . PHE A 1 371 ? -16.031 -6.465 19.835 1.00 97.69 371 PHE A C 1
ATOM 2860 O O . PHE A 1 371 ? -16.754 -5.840 19.050 1.00 97.69 371 PHE A O 1
ATOM 2867 N N . SER A 1 372 ? -16.031 -6.225 21.143 1.00 93.12 372 SER A N 1
ATOM 2868 C CA . SER A 1 372 ? -16.912 -5.246 21.777 1.00 93.12 372 SER A CA 1
ATOM 2869 C C . SER A 1 372 ? -16.169 -4.006 22.240 1.00 93.12 372 SER A C 1
ATOM 2871 O O . SER A 1 372 ? -15.057 -4.093 22.753 1.00 93.12 372 SER A O 1
ATOM 2873 N N . ILE A 1 373 ? -16.814 -2.853 22.079 1.00 93.50 373 ILE A N 1
ATOM 2874 C CA . ILE A 1 373 ? -16.422 -1.595 22.701 1.00 93.50 373 ILE A CA 1
ATOM 2875 C C . ILE A 1 373 ? -17.560 -1.181 23.628 1.00 93.50 373 ILE A C 1
ATOM 2877 O O . ILE A 1 373 ? -18.665 -0.864 23.176 1.00 93.50 373 ILE A O 1
ATOM 2881 N N . SER A 1 374 ? -17.284 -1.194 24.927 1.00 83.88 374 SER A N 1
ATOM 2882 C CA . SER A 1 374 ? -18.199 -0.750 25.974 1.00 83.88 374 SER A CA 1
ATOM 2883 C C . SER A 1 374 ? -17.606 0.436 26.730 1.00 83.88 374 SER A C 1
ATOM 2885 O O . SER A 1 374 ? -16.447 0.813 26.544 1.00 83.88 374 SER A O 1
ATOM 2887 N N . LEU A 1 375 ? -18.391 1.042 27.617 1.00 74.19 375 LEU A N 1
ATOM 2888 C CA . LEU A 1 375 ? -17.793 1.878 28.651 1.00 74.19 375 LEU A CA 1
ATOM 2889 C C . LEU A 1 375 ? -16.905 0.998 29.533 1.00 74.19 375 LEU A C 1
ATOM 2891 O O . LEU A 1 375 ? -17.199 -0.189 29.722 1.00 74.19 375 LEU A O 1
ATOM 2895 N N . ALA A 1 376 ? -15.843 1.591 30.079 1.00 62.06 376 ALA A N 1
ATOM 2896 C CA . ALA A 1 376 ? -15.193 0.996 31.235 1.00 62.06 376 ALA A CA 1
ATOM 2897 C C . ALA A 1 376 ? -16.280 0.718 32.285 1.00 62.06 376 ALA A C 1
ATOM 2899 O O . ALA A 1 376 ? -17.150 1.582 32.477 1.00 62.06 376 ALA A O 1
ATOM 2900 N N . PRO A 1 377 ? -16.285 -0.454 32.943 1.00 52.41 377 PRO A N 1
ATOM 2901 C CA . PRO A 1 377 ? -17.152 -0.647 34.090 1.00 52.41 377 PRO A CA 1
ATOM 2902 C C . PRO A 1 377 ? -16.861 0.506 35.045 1.00 52.41 377 PRO A C 1
ATOM 2904 O O . PRO A 1 377 ? -15.723 0.694 35.479 1.00 52.41 377 PRO A O 1
ATOM 2907 N N . ILE A 1 378 ? -17.873 1.341 35.288 1.00 47.94 378 ILE A N 1
ATOM 2908 C CA . ILE A 1 378 ? -17.747 2.426 36.248 1.00 47.94 378 ILE A CA 1
ATOM 2909 C C . ILE A 1 378 ? -17.410 1.721 37.560 1.00 47.94 378 ILE A C 1
ATOM 2911 O O . ILE A 1 378 ? -18.238 0.987 38.098 1.00 47.94 378 ILE A O 1
ATOM 2915 N N . SER A 1 379 ? -16.182 1.897 38.050 1.00 49.25 379 SER A N 1
ATOM 2916 C CA . SER A 1 379 ? -15.835 1.608 39.439 1.00 49.25 379 SER A CA 1
ATOM 2917 C C . SER A 1 379 ? -16.533 2.669 40.279 1.00 49.25 379 SER A C 1
ATOM 2919 O O . SER A 1 379 ? -15.904 3.598 40.779 1.00 49.25 379 SER A O 1
ATOM 2921 N N . LEU A 1 380 ? -17.858 2.587 40.336 1.00 58.84 380 LEU A N 1
ATOM 2922 C CA . LEU A 1 380 ? -18.665 3.455 41.156 1.00 58.84 380 LEU A CA 1
ATOM 2923 C C . LEU A 1 380 ? -18.382 3.027 42.587 1.00 58.84 380 LEU A C 1
ATOM 2925 O O . LEU A 1 380 ? -18.694 1.895 42.968 1.00 58.84 380 LEU A O 1
ATOM 2929 N N . ALA A 1 381 ? -17.695 3.883 43.339 1.00 68.69 381 ALA A N 1
ATOM 2930 C CA . ALA A 1 381 ? -17.532 3.642 44.758 1.00 68.69 381 ALA A CA 1
ATOM 2931 C C . ALA A 1 381 ? -18.937 3.570 45.363 1.00 68.69 381 ALA A C 1
ATOM 2933 O O . ALA A 1 381 ? -19.786 4.409 45.069 1.00 68.69 381 ALA A O 1
ATOM 2934 N N . LEU A 1 382 ? -19.207 2.540 46.164 1.00 78.81 382 LEU A N 1
ATOM 2935 C CA . LEU A 1 382 ? -20.460 2.466 46.905 1.00 78.81 382 LEU A CA 1
ATOM 2936 C C . LEU A 1 382 ? -20.583 3.750 47.744 1.00 78.81 382 LEU A C 1
ATOM 2938 O O . LEU A 1 382 ? -19.657 4.064 48.490 1.00 78.81 382 LEU A O 1
ATOM 2942 N N . GLY A 1 383 ? -21.670 4.502 47.567 1.00 81.31 383 GLY A N 1
ATOM 2943 C CA . GLY A 1 383 ? -21.874 5.836 48.136 1.00 81.31 383 GLY A CA 1
ATOM 2944 C C . GLY A 1 383 ? -21.566 7.031 47.217 1.00 81.31 383 GLY A C 1
ATOM 2945 O O . GLY A 1 383 ? -22.015 8.122 47.535 1.00 81.31 383 GLY A O 1
ATOM 2946 N N . ASP A 1 384 ? -20.869 6.872 46.084 1.00 87.94 384 ASP A N 1
ATOM 2947 C CA . ASP A 1 384 ? -20.625 7.958 45.106 1.00 87.94 384 ASP A CA 1
ATOM 2948 C C . ASP A 1 384 ? -21.794 8.013 44.113 1.00 87.94 384 ASP A C 1
ATOM 2950 O O . ASP A 1 384 ? -21.778 7.409 43.040 1.00 87.94 384 ASP A O 1
ATOM 2954 N N . VAL A 1 385 ? -22.883 8.666 44.506 1.00 89.19 385 VAL A N 1
ATOM 2955 C CA . VAL A 1 385 ? -24.148 8.669 43.755 1.00 89.19 385 VAL A CA 1
ATOM 2956 C C . VAL A 1 385 ? -24.137 9.728 42.657 1.00 89.19 385 VAL A C 1
ATOM 2958 O O . VAL A 1 385 ? -24.759 9.548 41.604 1.00 89.19 385 VAL A O 1
ATOM 2961 N N . ASN A 1 386 ? -23.423 10.834 42.856 1.00 81.31 386 ASN A N 1
ATOM 2962 C CA . ASN A 1 386 ? -23.325 11.908 41.871 1.00 81.31 386 ASN A CA 1
ATOM 2963 C C . ASN A 1 386 ? -22.177 11.705 40.851 1.00 81.31 386 ASN A C 1
ATOM 2965 O O . ASN A 1 386 ? -22.089 12.481 39.895 1.00 81.31 386 ASN A O 1
ATOM 2969 N N . LYS A 1 387 ? -21.381 10.629 40.994 1.00 83.25 387 LYS A N 1
ATOM 2970 C CA . LYS A 1 387 ? -20.290 10.202 40.095 1.00 83.25 387 LYS A CA 1
ATOM 2971 C C . LYS A 1 387 ? -19.123 11.190 40.042 1.00 83.25 387 LYS A C 1
ATOM 2973 O O . LYS A 1 387 ? -18.470 11.321 39.001 1.00 83.25 387 LYS A O 1
ATOM 2978 N N . ASN A 1 388 ? -18.868 11.909 41.132 1.00 72.31 388 ASN A N 1
ATOM 2979 C CA . ASN A 1 388 ? -17.773 12.877 41.213 1.00 72.31 388 ASN A CA 1
ATOM 2980 C C . ASN A 1 388 ? -16.450 12.252 41.704 1.00 72.31 388 ASN A C 1
ATOM 2982 O O . ASN A 1 388 ? -15.431 12.949 41.749 1.00 72.31 388 ASN A O 1
ATOM 2986 N N . GLY A 1 389 ? -16.444 10.957 42.041 1.00 73.19 389 GLY A N 1
ATOM 2987 C CA . GLY A 1 389 ? -15.275 10.226 42.531 1.00 73.19 389 GLY A CA 1
ATOM 2988 C C . GLY A 1 389 ? -15.009 10.388 44.030 1.00 73.19 389 GLY A C 1
ATOM 2989 O O . GLY A 1 389 ? -13.943 9.983 44.500 1.00 73.19 389 GLY A O 1
ATOM 2990 N N . ARG A 1 390 ? -15.928 10.998 44.782 1.00 75.44 390 ARG A N 1
ATOM 2991 C CA . ARG A 1 390 ? -15.901 11.159 46.241 1.00 75.44 390 ARG A CA 1
ATOM 2992 C C . ARG A 1 390 ? -17.212 10.629 46.822 1.00 75.44 390 ARG A C 1
ATOM 2994 O O . ARG A 1 390 ? -18.193 10.498 46.111 1.00 75.44 390 ARG A O 1
ATOM 3001 N N . VAL A 1 391 ? -17.191 10.281 48.106 1.00 81.50 391 VAL A N 1
ATOM 3002 C CA . VAL A 1 391 ? -18.393 9.919 48.867 1.00 81.50 391 VAL A CA 1
ATOM 3003 C C . VAL A 1 391 ? -18.542 10.972 49.951 1.00 81.50 391 VAL A C 1
ATOM 3005 O O . VAL A 1 391 ? -17.806 10.928 50.937 1.00 81.50 391 VAL A O 1
ATOM 3008 N N . ASP A 1 392 ? -19.421 11.944 49.727 1.00 78.88 392 ASP A N 1
ATOM 3009 C CA . ASP A 1 392 ? -19.596 13.099 50.609 1.00 78.88 392 ASP A CA 1
ATOM 3010 C C . ASP A 1 392 ? -21.073 13.508 50.770 1.00 78.88 392 ASP A C 1
ATOM 3012 O O . ASP A 1 392 ? -22.005 12.857 50.287 1.00 78.88 392 ASP A O 1
ATOM 3016 N N . ILE A 1 393 ? -21.327 14.601 51.495 1.00 73.94 393 ILE A N 1
ATOM 3017 C CA . ILE A 1 393 ? -22.692 15.099 51.721 1.00 73.94 393 ILE A CA 1
ATOM 3018 C C . ILE A 1 393 ? -23.450 15.439 50.421 1.00 73.94 393 ILE A C 1
ATOM 3020 O O . ILE A 1 393 ? -24.684 15.448 50.402 1.00 73.94 393 ILE A O 1
ATOM 3024 N N . GLY A 1 394 ? -22.742 15.696 49.318 1.00 70.56 394 GLY A N 1
ATOM 3025 C CA . GLY A 1 394 ? -23.333 15.900 48.001 1.00 70.56 394 GLY A CA 1
ATOM 3026 C C . GLY A 1 394 ? -24.035 14.648 47.474 1.00 70.56 394 GLY A C 1
ATOM 3027 O O . GLY A 1 394 ? -25.079 14.765 46.830 1.00 70.56 394 GLY A O 1
ATOM 3028 N N . ASP A 1 395 ? -23.521 13.458 47.787 1.00 84.81 395 ASP A N 1
ATOM 3029 C CA . ASP A 1 395 ? -24.144 12.176 47.444 1.00 84.81 395 ASP A CA 1
ATOM 3030 C C . ASP A 1 395 ? -25.378 11.897 48.302 1.00 84.81 395 ASP A C 1
ATOM 3032 O O . ASP A 1 395 ? -26.422 11.489 47.789 1.00 84.81 395 ASP A O 1
ATOM 3036 N N . SER A 1 396 ? -25.306 12.236 49.593 1.00 80.25 396 SER A N 1
ATOM 3037 C CA . SER A 1 396 ? -26.450 12.187 50.512 1.00 80.25 396 SER A CA 1
ATOM 3038 C C . SER A 1 396 ? -27.614 13.049 50.007 1.00 80.25 396 SER A C 1
ATOM 3040 O O . SER A 1 396 ? -28.762 12.597 49.950 1.00 80.25 396 SER A O 1
ATOM 3042 N N . LEU A 1 397 ? -27.318 14.271 49.548 1.00 76.69 397 LEU A N 1
ATOM 3043 C CA . LEU A 1 397 ? -28.316 15.160 48.952 1.00 76.69 397 LEU A CA 1
ATOM 3044 C C . LEU A 1 397 ? -28.890 14.591 47.646 1.00 76.69 397 LEU A C 1
ATOM 3046 O O . LEU A 1 397 ? -30.077 14.765 47.367 1.00 76.69 397 LEU A O 1
ATOM 3050 N N . PHE A 1 398 ? -28.072 13.895 46.856 1.00 80.25 398 PHE A N 1
ATOM 3051 C CA . PHE A 1 398 ? -28.492 13.244 45.616 1.00 80.25 398 PHE A CA 1
ATOM 3052 C C . PHE A 1 398 ? -29.527 12.142 45.868 1.00 80.25 398 PHE A C 1
ATOM 3054 O O . PHE A 1 398 ? -30.555 12.097 45.185 1.00 80.25 398 PHE A O 1
ATOM 3061 N N . ILE A 1 399 ? -29.292 11.311 46.889 1.00 79.25 399 ILE A N 1
ATOM 3062 C CA . ILE A 1 399 ? -30.252 10.304 47.354 1.00 79.25 399 ILE A CA 1
ATOM 3063 C C . ILE A 1 399 ? -31.511 10.981 47.897 1.00 79.25 399 ILE A C 1
ATOM 3065 O O . ILE A 1 399 ? -32.617 10.615 47.506 1.00 79.25 399 ILE A O 1
ATOM 3069 N N . ALA A 1 400 ? -31.372 12.006 48.743 1.00 71.19 400 ALA A N 1
ATOM 3070 C CA . ALA A 1 400 ? -32.518 12.708 49.318 1.00 71.19 400 ALA A CA 1
ATOM 3071 C C . ALA A 1 400 ? -33.432 13.312 48.235 1.00 71.19 400 ALA A C 1
ATOM 3073 O O . ALA A 1 400 ? -34.648 13.155 48.311 1.00 71.19 400 ALA A O 1
ATOM 3074 N N . GLN A 1 401 ? -32.856 13.934 47.196 1.00 60.81 401 GLN A N 1
ATOM 3075 C CA . GLN A 1 401 ? -33.589 14.468 46.037 1.00 60.81 401 GLN A CA 1
ATOM 3076 C C . GLN A 1 401 ? -34.305 13.379 45.231 1.00 60.81 401 GLN A C 1
ATOM 3078 O O . GLN A 1 401 ? -35.401 13.613 44.717 1.00 60.81 401 GLN A O 1
ATOM 3083 N N . TYR A 1 402 ? -33.697 12.198 45.115 1.00 78.06 402 TYR A N 1
ATOM 3084 C CA . TYR A 1 402 ? -34.318 11.046 44.472 1.00 78.06 402 TYR A CA 1
ATOM 3085 C C . TYR A 1 402 ? -35.514 10.519 45.271 1.00 78.06 402 TYR A C 1
ATOM 3087 O O . TYR A 1 402 ? -36.593 10.347 44.708 1.00 78.06 402 TYR A O 1
ATOM 3095 N N . VAL A 1 403 ? -35.363 10.348 46.588 1.00 71.88 403 VAL A N 1
ATOM 3096 C CA . VAL A 1 403 ? -36.428 9.830 47.466 1.00 71.88 403 VAL A CA 1
ATOM 3097 C C . VAL A 1 403 ? -37.665 10.736 47.459 1.00 71.88 403 VAL A C 1
ATOM 3099 O O . VAL A 1 403 ? -38.788 10.243 47.518 1.00 71.88 403 VAL A O 1
ATOM 3102 N N . ILE A 1 404 ? -37.483 12.054 47.320 1.00 56.56 404 ILE A N 1
ATOM 3103 C CA . ILE A 1 404 ? -38.588 13.027 47.211 1.00 56.56 404 ILE A CA 1
ATOM 3104 C C . ILE A 1 404 ? -39.094 13.240 45.772 1.00 56.56 404 ILE A C 1
ATOM 3106 O O . ILE A 1 404 ? -39.897 14.139 45.531 1.00 56.56 404 ILE A O 1
ATOM 3110 N N . GLY A 1 405 ? -38.609 12.463 44.799 1.00 63.50 405 GLY A N 1
ATOM 3111 C CA . GLY A 1 405 ? -39.048 12.528 43.401 1.00 63.50 405 GLY A CA 1
ATOM 3112 C C . GLY A 1 405 ? -38.596 13.772 42.627 1.00 63.50 405 GLY A C 1
ATOM 3113 O O . GLY A 1 405 ? -39.083 14.015 41.525 1.00 63.50 405 GLY A O 1
ATOM 3114 N N . GLN A 1 406 ? -37.663 14.564 43.163 1.00 63.00 406 GLN A N 1
ATOM 3115 C CA . GLN A 1 406 ? -37.081 15.722 42.466 1.00 63.00 406 GLN A CA 1
ATOM 3116 C C . GLN A 1 406 ? -35.973 15.330 41.482 1.00 63.00 406 GLN A C 1
ATOM 3118 O O . GLN A 1 406 ? -35.530 16.152 40.678 1.00 63.00 406 GLN A O 1
ATOM 3123 N N . ARG A 1 407 ? -35.509 14.082 41.549 1.00 77.94 407 ARG A N 1
ATOM 3124 C CA . ARG A 1 407 ? -34.442 13.544 40.710 1.00 77.94 407 ARG A CA 1
ATOM 3125 C C . ARG A 1 407 ? -34.729 12.088 40.359 1.00 77.94 407 ARG A C 1
ATOM 3127 O O . ARG A 1 407 ? -35.230 11.336 41.182 1.00 77.94 407 ARG A O 1
ATOM 3134 N N . SER A 1 408 ? -34.347 11.679 39.155 1.00 78.81 408 SER A N 1
ATOM 3135 C CA . SER A 1 408 ? -34.238 10.270 38.768 1.00 78.81 408 SER A CA 1
ATOM 3136 C C . SER A 1 408 ? -32.779 9.817 38.838 1.00 78.81 408 SER A C 1
ATOM 3138 O O . SER A 1 408 ? -31.898 10.553 38.389 1.00 78.81 408 SER A O 1
ATOM 3140 N N . LEU A 1 409 ? -32.533 8.614 39.355 1.00 77.75 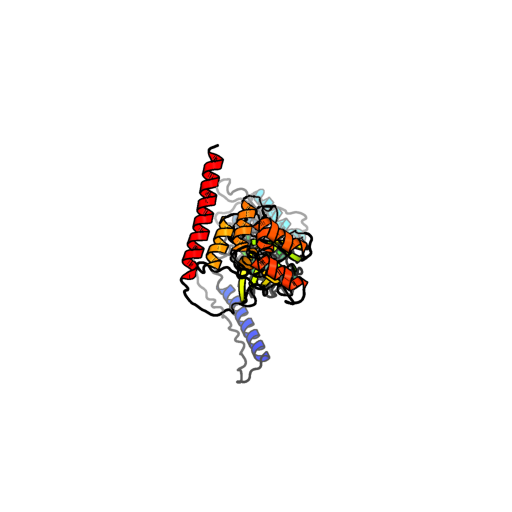409 LEU A N 1
ATOM 3141 C CA . LEU A 1 409 ? -31.221 7.963 39.344 1.00 77.75 409 LEU A CA 1
ATOM 3142 C C . LEU A 1 409 ? -31.176 6.893 38.251 1.00 77.75 409 LEU A C 1
ATOM 3144 O O . LEU A 1 409 ? -32.166 6.198 38.020 1.00 77.75 409 LEU A O 1
ATOM 3148 N N . ASP A 1 410 ? -30.034 6.764 37.578 1.00 75.31 410 ASP A N 1
ATOM 3149 C CA . ASP A 1 410 ? -29.799 5.654 36.653 1.00 75.31 410 ASP A CA 1
ATOM 3150 C C . ASP A 1 410 ? -29.502 4.337 37.399 1.00 75.31 410 ASP A C 1
ATOM 3152 O O . ASP A 1 410 ? -29.263 4.321 38.608 1.00 75.31 410 ASP A O 1
ATOM 3156 N N . SER A 1 411 ? -29.494 3.210 36.682 1.00 63.75 411 SER A N 1
ATOM 3157 C CA . SER A 1 411 ? -29.295 1.883 37.284 1.00 63.75 411 SER A CA 1
ATOM 3158 C C . SER A 1 411 ? -27.988 1.746 38.071 1.00 63.75 411 SER A C 1
ATOM 3160 O O . SER A 1 411 ? -27.956 1.023 39.059 1.00 63.75 411 SER A O 1
ATOM 3162 N N . SER A 1 412 ? -26.918 2.438 37.670 1.00 66.31 412 SER A N 1
ATOM 3163 C CA . SER A 1 412 ? -25.649 2.417 38.410 1.00 66.31 412 SER A CA 1
ATOM 3164 C C . SER A 1 412 ? -25.710 3.283 39.668 1.00 66.31 412 SER A C 1
ATOM 3166 O O . SER A 1 412 ? -25.235 2.865 40.718 1.00 66.31 412 SER A O 1
ATOM 3168 N N . GLN A 1 413 ? -26.365 4.443 39.599 1.00 81.62 413 GLN A N 1
ATOM 3169 C CA . GLN A 1 413 ? -26.570 5.323 40.750 1.00 81.62 413 GLN A CA 1
ATOM 3170 C C . GLN A 1 413 ? -27.477 4.689 41.804 1.00 81.62 413 GLN A C 1
ATOM 3172 O O . GLN A 1 413 ? -27.229 4.873 42.988 1.00 81.62 413 GLN A O 1
ATOM 3177 N N . LEU A 1 414 ? -28.479 3.903 41.396 1.00 78.25 414 LEU A N 1
ATOM 3178 C CA . LEU A 1 414 ? -29.310 3.127 42.323 1.00 78.25 414 LEU A CA 1
ATOM 3179 C C . LEU A 1 414 ? -28.485 2.090 43.096 1.00 78.25 414 LEU A C 1
ATOM 3181 O O . LEU A 1 414 ? -28.664 1.945 44.298 1.00 78.25 414 LEU A O 1
ATOM 3185 N N . ILE A 1 415 ? -27.542 1.418 42.426 1.00 74.81 415 ILE A N 1
ATOM 3186 C CA . ILE A 1 415 ? -26.638 0.448 43.065 1.00 74.81 415 ILE A CA 1
ATOM 3187 C C . ILE A 1 415 ? -25.666 1.141 44.029 1.00 74.81 415 ILE A C 1
ATOM 3189 O O . ILE A 1 415 ? -25.387 0.608 45.096 1.00 74.81 415 ILE A O 1
ATOM 3193 N N . ALA A 1 416 ? -25.138 2.314 43.672 1.00 82.38 416 ALA A N 1
ATOM 3194 C CA . ALA A 1 416 ? -24.249 3.064 44.560 1.00 82.38 416 ALA A CA 1
ATOM 3195 C C . ALA A 1 416 ? -24.968 3.731 45.729 1.00 82.38 416 ALA A C 1
ATOM 3197 O O . ALA A 1 416 ? -24.339 3.974 46.755 1.00 82.38 416 ALA A O 1
ATOM 3198 N N . ALA A 1 417 ? -26.253 4.038 45.565 1.00 84.69 417 ALA A N 1
ATOM 3199 C CA . ALA A 1 417 ? -27.062 4.668 46.589 1.00 84.69 417 ALA A CA 1
ATOM 3200 C C . ALA A 1 417 ? -27.498 3.695 47.692 1.00 84.69 417 ALA A C 1
ATOM 3202 O O . ALA A 1 417 ? -27.649 4.148 48.813 1.00 84.69 417 ALA A O 1
ATOM 3203 N N . ASP A 1 418 ? -27.664 2.398 47.415 1.00 83.44 418 ASP A N 1
ATOM 3204 C CA . ASP A 1 418 ? -27.995 1.374 48.424 1.00 83.44 418 ASP A CA 1
ATOM 3205 C C . ASP A 1 418 ? -26.747 0.991 49.250 1.00 83.44 418 ASP A C 1
ATOM 3207 O O . ASP A 1 418 ? -26.066 -0.015 49.014 1.00 83.44 418 ASP A O 1
ATOM 3211 N N . VAL A 1 419 ? -26.381 1.861 50.194 1.00 81.88 419 VAL A N 1
ATOM 3212 C CA . VAL A 1 419 ? -25.138 1.752 50.976 1.00 81.88 419 VAL A CA 1
ATOM 3213 C C . VAL A 1 419 ? -25.272 0.819 52.179 1.00 81.88 419 VAL A C 1
ATOM 3215 O O . VAL A 1 419 ? -24.252 0.427 52.757 1.00 81.88 419 VAL A O 1
ATOM 3218 N N . ASN A 1 420 ? -26.495 0.437 52.554 1.00 71.31 420 ASN A N 1
ATOM 3219 C CA . ASN A 1 420 ? -26.763 -0.558 53.594 1.00 71.31 420 ASN A CA 1
ATOM 3220 C C . ASN A 1 420 ? -27.088 -1.962 53.046 1.00 71.31 420 ASN A C 1
ATOM 3222 O O . ASN A 1 420 ? -27.129 -2.918 53.825 1.00 71.31 420 ASN A O 1
ATOM 3226 N N . LYS A 1 421 ? -27.233 -2.094 51.719 1.00 71.81 421 LYS A N 1
ATOM 3227 C CA . LYS A 1 421 ? -27.548 -3.331 50.991 1.00 71.81 421 LYS A CA 1
ATOM 3228 C C . LYS A 1 421 ? -28.878 -3.955 51.401 1.00 71.81 421 LYS A C 1
ATOM 3230 O O . LYS A 1 421 ? -29.003 -5.184 51.411 1.00 71.81 421 LYS A O 1
ATOM 3235 N N . ASP A 1 422 ? -29.863 -3.127 51.728 1.00 60.84 422 ASP A N 1
ATOM 3236 C CA . ASP A 1 422 ? -31.219 -3.585 52.032 1.00 60.84 422 ASP A CA 1
ATOM 3237 C C . ASP A 1 422 ? -32.094 -3.756 50.772 1.00 60.84 422 ASP A C 1
ATOM 3239 O O . ASP A 1 422 ? -33.221 -4.260 50.851 1.00 60.84 422 ASP A O 1
ATOM 3243 N N . GLY A 1 423 ? -31.556 -3.411 49.594 1.00 64.50 423 GLY A N 1
ATOM 3244 C CA . GLY A 1 423 ? -32.222 -3.530 48.301 1.00 64.50 423 GLY A CA 1
ATOM 3245 C C . GLY A 1 423 ? -33.140 -2.354 47.967 1.00 64.50 423 GLY A C 1
ATOM 3246 O O . GLY A 1 423 ? -33.849 -2.411 46.955 1.00 64.50 423 GLY A O 1
ATOM 3247 N N . LYS A 1 424 ? -33.163 -1.301 48.791 1.00 71.81 424 LYS A N 1
ATOM 3248 C CA . LYS A 1 424 ? -33.922 -0.068 48.577 1.00 71.81 424 LYS A CA 1
ATOM 3249 C C . LYS A 1 424 ? -32.975 1.133 48.613 1.00 71.81 424 LYS A C 1
ATOM 3251 O O . LYS A 1 424 ? -31.908 1.105 49.197 1.00 71.81 424 LYS A O 1
ATOM 3256 N N . VAL A 1 425 ? -33.390 2.217 47.961 1.00 74.38 425 VAL A N 1
ATOM 3257 C CA . VAL A 1 425 ? -32.712 3.516 48.060 1.00 74.38 425 VAL A CA 1
ATOM 3258 C C . VAL A 1 425 ? -33.629 4.452 48.831 1.00 74.38 425 VAL A C 1
ATOM 3260 O O . VAL A 1 425 ? -34.724 4.776 48.363 1.00 74.38 425 VAL A O 1
ATOM 3263 N N . SER A 1 426 ? -33.202 4.852 50.025 1.00 71.50 426 SER A N 1
ATOM 3264 C CA . SER A 1 426 ? -34.040 5.497 51.035 1.00 71.50 426 SER A CA 1
ATOM 3265 C C . SER A 1 426 ? -33.342 6.674 51.729 1.00 71.50 426 SER A C 1
ATOM 3267 O O . SER A 1 426 ? -32.182 7.000 51.479 1.00 71.50 426 SER A O 1
ATOM 3269 N N . THR A 1 427 ? -34.046 7.344 52.645 1.00 68.75 427 THR A N 1
ATOM 3270 C CA . THR A 1 427 ? -33.429 8.372 53.498 1.00 68.75 427 THR A CA 1
ATOM 3271 C C . THR A 1 427 ? -32.388 7.794 54.461 1.00 68.75 427 THR A C 1
ATOM 3273 O O . THR A 1 427 ? -31.529 8.543 54.925 1.00 68.75 427 THR A O 1
ATOM 3276 N N . ASN A 1 428 ? -32.421 6.489 54.751 1.00 63.53 428 ASN A N 1
ATOM 3277 C CA . ASN A 1 428 ? -31.419 5.838 55.595 1.00 63.53 428 ASN A CA 1
ATOM 3278 C C . ASN A 1 428 ? -30.067 5.751 54.887 1.00 63.53 428 ASN A C 1
ATOM 3280 O O . ASN A 1 428 ? -29.043 6.037 55.503 1.00 63.53 428 ASN A O 1
ATOM 3284 N N . ASP A 1 429 ? -30.066 5.503 53.582 1.00 75.19 429 ASP A N 1
ATOM 3285 C CA . ASP A 1 429 ? -28.857 5.536 52.764 1.00 75.19 429 ASP A CA 1
ATOM 3286 C C . ASP A 1 429 ? -28.226 6.928 52.721 1.00 75.19 429 ASP A C 1
ATOM 3288 O O . ASP A 1 429 ? -27.024 7.098 52.940 1.00 75.19 429 ASP A O 1
ATOM 3292 N N . ALA A 1 430 ? -29.064 7.956 52.549 1.00 76.06 430 ALA A N 1
ATOM 3293 C CA . ALA A 1 430 ? -28.625 9.345 52.614 1.00 76.06 430 ALA A CA 1
ATOM 3294 C C . ALA A 1 430 ? -27.986 9.671 53.977 1.00 76.06 430 ALA A C 1
ATOM 3296 O O . ALA A 1 430 ? -26.943 10.329 54.032 1.00 76.06 430 ALA A O 1
ATOM 3297 N N . LYS A 1 431 ? -28.571 9.193 55.085 1.00 66.25 431 LYS A N 1
ATOM 3298 C CA . LYS A 1 431 ? -28.002 9.362 56.433 1.00 66.25 431 LYS A CA 1
ATOM 3299 C C . LYS A 1 431 ? -26.671 8.628 56.583 1.00 66.25 431 LYS A C 1
ATOM 3301 O O . LYS A 1 431 ? -25.751 9.201 57.160 1.00 66.25 431 LYS A O 1
ATOM 3306 N N . ILE A 1 432 ? -26.548 7.404 56.070 1.00 70.94 432 ILE A N 1
ATOM 3307 C CA . ILE A 1 432 ? -25.312 6.615 56.156 1.00 70.94 432 ILE A CA 1
ATOM 3308 C C . ILE A 1 432 ? -24.170 7.316 55.421 1.00 70.94 432 ILE A C 1
ATOM 3310 O O . ILE A 1 432 ? -23.086 7.438 55.987 1.00 70.94 432 ILE A O 1
ATOM 3314 N N . ILE A 1 433 ? -24.417 7.860 54.227 1.00 76.81 433 ILE A N 1
ATOM 3315 C CA . ILE A 1 433 ? -23.423 8.660 53.496 1.00 76.81 433 ILE A CA 1
ATOM 3316 C C . ILE A 1 433 ? -23.035 9.919 54.281 1.00 76.81 433 ILE A C 1
ATOM 3318 O O . ILE A 1 433 ? -21.850 10.186 54.466 1.00 76.81 433 ILE A O 1
ATOM 3322 N N . ALA A 1 434 ? -24.010 10.667 54.809 1.00 66.75 434 ALA A N 1
ATOM 3323 C CA . ALA A 1 434 ? -23.733 11.862 55.614 1.00 66.75 434 ALA A CA 1
ATOM 3324 C C . ALA A 1 434 ? -22.912 11.540 56.877 1.00 66.75 434 ALA A C 1
ATOM 3326 O O . ALA A 1 434 ? -22.085 12.335 57.313 1.00 66.75 434 ALA A O 1
ATOM 3327 N N . GLN A 1 435 ? -23.138 10.369 57.474 1.00 60.75 435 GLN A N 1
ATOM 3328 C CA . GLN A 1 435 ? -22.408 9.887 58.645 1.00 60.75 435 GLN A CA 1
ATOM 3329 C C . GLN A 1 435 ? -21.013 9.351 58.295 1.00 60.75 435 GLN A C 1
ATOM 3331 O O . GLN A 1 435 ? -20.083 9.511 59.086 1.00 60.75 435 GLN A O 1
ATOM 3336 N N . TYR A 1 436 ? -20.856 8.745 57.121 1.00 68.62 436 TYR A N 1
ATOM 3337 C CA . TYR A 1 436 ? -19.567 8.335 56.575 1.00 68.62 436 TYR A CA 1
ATOM 3338 C C . TYR A 1 436 ? -18.663 9.548 56.296 1.00 68.62 436 TYR A C 1
ATOM 3340 O O . TYR A 1 436 ? -17.516 9.552 56.734 1.00 68.62 436 TYR A O 1
ATOM 3348 N N . ASP A 1 437 ? -19.196 10.613 55.686 1.00 73.62 437 ASP A N 1
ATOM 3349 C CA . ASP A 1 437 ? -18.461 11.858 55.389 1.00 73.62 437 ASP A CA 1
ATOM 3350 C C . ASP A 1 437 ? -17.881 12.520 56.655 1.00 73.62 437 ASP A C 1
ATOM 3352 O O . ASP A 1 437 ? -16.734 12.961 56.691 1.00 73.62 437 ASP A O 1
ATOM 3356 N N . VAL A 1 438 ? -18.637 12.499 57.760 1.00 55.09 438 VAL A N 1
ATOM 3357 C CA . VAL A 1 438 ? -18.178 13.011 59.067 1.00 55.09 438 VAL A CA 1
ATOM 3358 C C . VAL A 1 438 ? -17.349 11.999 59.873 1.00 55.09 438 VAL A C 1
ATOM 3360 O O . VAL A 1 438 ? -17.049 12.238 61.045 1.00 55.09 438 VAL A O 1
ATOM 3363 N N . GLY A 1 439 ? -16.999 10.853 59.284 1.00 51.41 439 GLY A N 1
ATOM 3364 C CA . GLY A 1 439 ? -16.136 9.836 59.888 1.00 51.41 439 GLY A CA 1
ATOM 3365 C C . GLY A 1 439 ? -16.785 8.983 60.982 1.00 51.41 439 GLY A C 1
ATOM 3366 O O . GLY A 1 439 ? -16.070 8.290 61.706 1.00 51.41 439 GLY A O 1
ATOM 3367 N N . LYS A 1 440 ? -18.121 8.995 61.128 1.00 57.88 440 LYS A N 1
ATOM 3368 C CA . LYS A 1 440 ? -18.822 8.058 62.033 1.00 57.88 440 LYS A CA 1
ATOM 3369 C C . LYS A 1 440 ? -18.765 6.621 61.516 1.00 57.88 440 LYS A C 1
ATOM 3371 O O . LYS A 1 440 ? -18.708 5.691 62.318 1.00 57.88 440 LYS A O 1
ATOM 3376 N N . TYR A 1 441 ? -18.761 6.449 60.197 1.00 62.50 441 TYR A N 1
ATOM 3377 C CA . TYR A 1 441 ? -18.471 5.179 59.540 1.00 62.50 441 TYR A CA 1
ATOM 3378 C C . TYR A 1 441 ? -17.141 5.277 58.805 1.00 62.50 441 TYR A C 1
ATOM 3380 O O . TYR A 1 441 ? -16.873 6.265 58.134 1.00 62.50 441 TYR A O 1
ATOM 3388 N N . THR A 1 442 ? -16.311 4.244 58.924 1.00 68.81 442 THR A N 1
ATOM 3389 C CA . THR A 1 442 ? -14.985 4.188 58.289 1.00 68.81 442 THR A CA 1
ATOM 3390 C C . THR A 1 442 ? -14.977 3.386 56.988 1.00 68.81 442 THR A C 1
ATOM 3392 O O . THR A 1 442 ? -13.957 3.337 56.306 1.00 68.81 442 THR A O 1
ATOM 3395 N N . SER A 1 443 ? -16.097 2.741 56.640 1.00 71.56 443 SER A N 1
ATOM 3396 C CA . SER A 1 443 ? -16.253 1.962 55.407 1.00 71.56 443 SER A CA 1
ATOM 3397 C C . SER A 1 443 ? -17.726 1.788 55.030 1.00 71.56 443 SER A C 1
ATOM 3399 O O . SER A 1 443 ? -18.594 1.834 55.902 1.00 71.56 443 SER A O 1
ATOM 3401 N N . LEU A 1 444 ? -17.978 1.559 53.739 1.00 72.38 444 LEU A N 1
ATOM 3402 C CA . LEU A 1 444 ? -19.258 1.129 53.170 1.00 72.38 444 LEU A CA 1
ATOM 3403 C C . LEU A 1 444 ? -19.066 -0.253 52.505 1.00 72.38 444 LEU A C 1
ATOM 3405 O O . LEU A 1 444 ? -17.981 -0.509 51.971 1.00 72.38 444 LEU A O 1
ATOM 3409 N N . PRO A 1 445 ? -20.074 -1.149 52.491 1.00 75.88 445 PRO A N 1
ATOM 3410 C CA . PRO A 1 445 ? -21.442 -0.971 52.995 1.00 75.88 445 PRO A CA 1
ATOM 3411 C C . PRO A 1 445 ? -21.545 -0.994 54.525 1.00 75.88 445 PRO A C 1
ATOM 3413 O O . PRO A 1 445 ? -20.712 -1.599 55.200 1.00 75.88 445 PRO A O 1
ATOM 3416 N N . VAL A 1 446 ? -22.620 -0.413 55.063 1.00 66.75 446 VAL A N 1
ATOM 3417 C CA . VAL A 1 446 ? -23.012 -0.569 56.474 1.00 66.75 446 VAL A CA 1
ATOM 3418 C C . VAL A 1 446 ? -24.130 -1.607 56.569 1.00 66.75 446 VAL A C 1
ATOM 3420 O O . VAL A 1 446 ? -25.297 -1.290 56.381 1.00 66.75 446 VAL A O 1
ATOM 3423 N N . ASN A 1 447 ? -23.783 -2.859 56.874 1.00 64.50 447 ASN A N 1
ATOM 3424 C CA . ASN A 1 447 ? -24.777 -3.926 57.023 1.00 64.50 447 ASN A CA 1
ATOM 3425 C C . ASN A 1 447 ? -25.546 -3.766 58.349 1.00 64.50 447 ASN A C 1
ATOM 3427 O O . ASN A 1 447 ? -24.984 -4.011 59.420 1.00 64.50 447 ASN A O 1
ATOM 3431 N N . VAL A 1 448 ? -26.829 -3.401 58.284 1.00 64.19 448 VAL A N 1
ATOM 3432 C CA . VAL A 1 448 ? -27.730 -3.344 59.449 1.00 64.19 448 VAL A CA 1
ATOM 3433 C C . VAL A 1 448 ? -28.594 -4.604 59.468 1.00 64.19 448 VAL A C 1
ATOM 3435 O O . VAL A 1 448 ? -29.406 -4.822 58.573 1.00 64.19 448 VAL A O 1
ATOM 3438 N N . LYS A 1 449 ? -28.439 -5.453 60.487 1.00 73.31 449 LYS A N 1
ATOM 3439 C CA . LYS A 1 449 ? -29.350 -6.581 60.713 1.00 73.31 449 LYS A CA 1
ATOM 3440 C C . LYS A 1 449 ? -30.503 -6.103 61.596 1.00 73.31 449 LYS A C 1
ATOM 3442 O O . LYS A 1 449 ? -30.305 -5.854 62.780 1.00 73.31 449 LYS A O 1
ATOM 3447 N N . VAL A 1 450 ? -31.692 -5.954 61.011 1.00 73.31 450 VAL A N 1
ATOM 3448 C CA . VAL A 1 450 ? -32.900 -5.513 61.733 1.00 73.31 450 VAL A CA 1
ATOM 3449 C C . VAL A 1 450 ? -33.161 -6.445 62.921 1.00 73.31 450 VAL A C 1
ATOM 3451 O O . VAL A 1 450 ? -33.147 -7.668 62.771 1.00 73.31 450 VAL A O 1
ATOM 3454 N N . GLY A 1 451 ? -33.352 -5.860 64.102 1.00 73.00 451 GLY A N 1
ATOM 3455 C CA . GLY A 1 451 ? -33.535 -6.561 65.371 1.00 73.00 451 GLY A CA 1
ATOM 3456 C C . GLY A 1 451 ? -32.250 -6.938 66.119 1.00 73.00 451 GLY A C 1
ATOM 3457 O O . GLY A 1 451 ? -32.359 -7.324 67.274 1.00 73.00 451 GLY A O 1
ATOM 3458 N N . ASP A 1 452 ? -31.057 -6.822 65.523 1.00 83.44 452 ASP A N 1
ATOM 3459 C CA . ASP A 1 452 ? -29.756 -7.076 66.182 1.00 83.44 452 ASP A CA 1
ATOM 3460 C C . ASP A 1 452 ? -29.169 -5.751 66.703 1.00 83.44 452 ASP A C 1
ATOM 3462 O O . ASP A 1 452 ? -28.240 -5.153 66.150 1.00 83.44 452 ASP A O 1
ATOM 3466 N N . VAL A 1 453 ? -29.792 -5.235 67.759 1.00 84.12 453 VAL A N 1
ATOM 3467 C CA . VAL A 1 453 ? -29.515 -3.921 68.357 1.00 84.12 453 VAL A CA 1
ATOM 3468 C C . VAL A 1 453 ? -28.191 -3.919 69.126 1.00 84.12 453 VAL A C 1
ATOM 3470 O O . VAL A 1 453 ? -27.575 -2.865 69.333 1.00 84.12 453 VAL A O 1
ATOM 3473 N N . ASN A 1 454 ? -27.732 -5.082 69.585 1.00 79.94 454 ASN A N 1
ATOM 3474 C CA . ASN A 1 454 ? -26.472 -5.232 70.310 1.00 79.94 454 ASN A CA 1
ATOM 3475 C C . ASN A 1 454 ? -25.278 -5.634 69.419 1.00 79.94 454 ASN A C 1
ATOM 3477 O O . ASN A 1 454 ? -24.149 -5.651 69.916 1.00 79.94 454 ASN A O 1
ATOM 3481 N N . LYS A 1 455 ? -25.508 -5.861 68.116 1.00 79.75 455 LYS A N 1
ATOM 3482 C CA . LYS A 1 455 ? -24.506 -6.207 67.091 1.00 79.75 455 LYS A CA 1
ATOM 3483 C C . LYS A 1 455 ? -23.781 -7.523 67.363 1.00 79.75 455 LYS A C 1
ATOM 3485 O O . LYS A 1 455 ? -22.626 -7.692 66.961 1.00 79.75 455 LYS A O 1
ATOM 3490 N N . ASN A 1 456 ? -24.422 -8.452 68.066 1.00 74.12 456 ASN A N 1
ATOM 3491 C CA . ASN A 1 456 ? -23.839 -9.757 68.371 1.00 74.12 456 ASN A CA 1
ATOM 3492 C C . ASN A 1 456 ? -24.051 -10.777 67.232 1.00 74.12 456 ASN A C 1
ATOM 3494 O O . ASN A 1 456 ? -23.572 -11.913 67.318 1.00 74.12 456 ASN A O 1
ATOM 3498 N N . GLY A 1 457 ? -24.744 -10.383 66.159 1.00 73.31 457 GLY A N 1
ATOM 3499 C CA . GLY A 1 457 ? -25.044 -11.217 65.000 1.00 73.31 457 GLY A CA 1
ATOM 3500 C C . GLY A 1 457 ? -26.334 -12.029 65.140 1.00 73.31 457 GLY A C 1
ATOM 3501 O O . GLY A 1 457 ? -26.677 -12.791 64.226 1.00 73.31 457 GLY A O 1
ATOM 3502 N N . ARG A 1 458 ? -27.065 -11.911 66.250 1.00 78.56 458 ARG A N 1
ATOM 3503 C CA . ARG A 1 458 ? -28.306 -12.633 66.565 1.00 78.56 458 ARG A CA 1
ATOM 3504 C C . ARG A 1 458 ? -29.395 -11.626 66.933 1.00 78.56 458 ARG A C 1
ATOM 3506 O O . ARG A 1 458 ? -29.101 -10.532 67.371 1.00 78.56 458 ARG A O 1
ATOM 3513 N N . VAL A 1 459 ? -30.646 -12.012 66.698 1.00 82.00 459 VAL A N 1
ATOM 3514 C CA . VAL A 1 459 ? -31.813 -11.286 67.213 1.00 82.00 459 VAL A CA 1
ATOM 3515 C C . VAL A 1 459 ? -32.304 -12.096 68.400 1.00 82.00 459 VAL A C 1
ATOM 3517 O O . VAL A 1 459 ? -32.757 -13.228 68.215 1.00 82.00 459 VAL A O 1
ATOM 3520 N N . ASP A 1 460 ? -32.150 -11.567 69.606 1.00 80.62 460 ASP A N 1
ATOM 3521 C CA . ASP A 1 460 ? -32.518 -12.218 70.857 1.00 80.62 460 ASP A CA 1
ATOM 3522 C C . ASP A 1 460 ? -33.100 -11.230 71.886 1.00 80.62 460 ASP A C 1
ATOM 3524 O O . ASP A 1 460 ? -33.332 -10.050 71.625 1.00 80.62 460 ASP A O 1
ATOM 3528 N N . ILE A 1 461 ? -33.436 -11.731 73.078 1.00 76.12 461 ILE A N 1
ATOM 3529 C CA . ILE A 1 461 ? -34.067 -10.909 74.122 1.00 76.12 461 ILE A CA 1
ATOM 3530 C C . ILE A 1 461 ? -33.138 -9.788 74.617 1.00 76.12 461 ILE A C 1
ATOM 3532 O O . ILE A 1 461 ? -33.607 -8.776 75.141 1.00 76.12 461 ILE A O 1
ATOM 3536 N N . GLY A 1 462 ? -31.825 -9.951 74.434 1.00 75.62 462 GLY A N 1
ATOM 3537 C CA . GLY A 1 462 ? -30.826 -8.931 74.707 1.00 75.62 462 GLY A CA 1
ATOM 3538 C C . GLY A 1 462 ? -31.006 -7.691 73.835 1.00 75.62 462 GLY A C 1
ATOM 3539 O O . GLY A 1 462 ? -30.720 -6.592 74.304 1.00 75.62 462 GLY A O 1
ATOM 3540 N N . ASP A 1 463 ? -31.543 -7.828 72.623 1.00 81.38 463 ASP A N 1
ATOM 3541 C CA . ASP A 1 463 ? -31.825 -6.703 71.726 1.00 81.38 463 ASP A CA 1
ATOM 3542 C C . ASP A 1 463 ? -33.043 -5.895 72.176 1.00 81.38 463 ASP A C 1
ATOM 3544 O O . ASP A 1 463 ? -32.992 -4.667 72.249 1.00 81.38 463 ASP A O 1
ATOM 3548 N N . SER A 1 464 ? -34.105 -6.580 72.605 1.00 80.25 464 SER A N 1
ATOM 3549 C CA . SER A 1 464 ? -35.279 -5.942 73.219 1.00 80.25 464 SER A CA 1
ATOM 3550 C C . SER A 1 464 ? -34.907 -5.221 74.527 1.00 80.25 464 SER A C 1
ATOM 3552 O O . SER A 1 464 ? -35.339 -4.092 74.773 1.00 80.25 464 SER A O 1
ATOM 3554 N N . LEU A 1 465 ? -34.009 -5.808 75.333 1.00 78.94 465 LEU A N 1
ATOM 3555 C CA . LEU A 1 465 ? -33.458 -5.162 76.530 1.00 78.94 465 LEU A CA 1
ATOM 3556 C C . LEU A 1 465 ? -32.616 -3.924 76.184 1.00 78.94 465 LEU A C 1
ATOM 3558 O O . LEU A 1 465 ? -32.660 -2.924 76.899 1.00 78.94 465 LEU A O 1
ATOM 3562 N N . PHE A 1 466 ? -31.870 -3.972 75.081 1.00 84.31 466 PHE A N 1
ATOM 3563 C CA . PHE A 1 466 ? -31.101 -2.842 74.574 1.00 84.31 466 PHE A CA 1
ATOM 3564 C C . PHE A 1 466 ? -32.019 -1.676 74.174 1.00 84.31 466 PHE A C 1
ATOM 3566 O O . PHE A 1 466 ? -31.694 -0.535 74.511 1.00 84.31 466 PHE A O 1
ATOM 3573 N N . ILE A 1 467 ? -33.166 -1.940 73.535 1.00 81.81 467 ILE A N 1
ATOM 3574 C CA . ILE A 1 467 ? -34.210 -0.932 73.253 1.00 81.81 467 ILE A CA 1
ATOM 3575 C C . ILE A 1 467 ? -34.784 -0.371 74.555 1.00 81.81 467 ILE A C 1
ATOM 3577 O O . ILE A 1 467 ? -34.776 0.842 74.752 1.00 81.81 467 ILE A O 1
ATOM 3581 N N . ALA A 1 468 ? -35.182 -1.228 75.496 1.00 77.19 468 ALA A N 1
ATOM 3582 C CA . ALA A 1 468 ? -35.740 -0.793 76.777 1.00 77.19 468 ALA A CA 1
ATOM 3583 C C . ALA A 1 468 ? -34.776 0.107 77.579 1.00 77.19 468 ALA A C 1
ATOM 3585 O O . ALA A 1 468 ? -35.184 1.126 78.136 1.00 77.19 468 ALA A O 1
ATOM 3586 N N . GLN A 1 469 ? -33.481 -0.223 77.605 1.00 72.19 469 GLN A N 1
ATOM 3587 C CA . GLN A 1 469 ? -32.454 0.592 78.265 1.00 72.19 469 GLN A CA 1
ATOM 3588 C C . GLN A 1 469 ? -32.260 1.956 77.588 1.00 72.19 469 GLN A C 1
ATOM 3590 O O . GLN A 1 469 ? -31.975 2.940 78.270 1.00 72.19 469 GLN A O 1
ATOM 3595 N N . TYR A 1 470 ? -32.407 2.037 76.264 1.00 83.06 470 TYR A N 1
ATOM 3596 C CA . TYR A 1 470 ? -32.337 3.301 75.526 1.00 83.06 470 TYR A CA 1
ATOM 3597 C C . TYR A 1 470 ? -33.546 4.188 75.792 1.00 83.06 470 TYR A C 1
ATOM 3599 O O . TYR A 1 470 ? -33.377 5.360 76.121 1.00 83.06 470 TYR A O 1
ATOM 3607 N N . LEU A 1 471 ? -34.751 3.612 75.779 1.00 81.31 471 LEU A N 1
ATOM 3608 C CA . LEU A 1 471 ? -35.985 4.315 76.146 1.00 81.31 471 LEU A CA 1
ATOM 3609 C C . LEU A 1 471 ? -35.956 4.818 77.597 1.00 81.31 471 LEU A C 1
ATOM 3611 O O . LEU A 1 471 ? -36.478 5.889 77.897 1.00 81.31 471 LEU A O 1
ATOM 3615 N N . ALA A 1 472 ? -35.303 4.075 78.495 1.00 72.69 472 ALA A N 1
ATOM 3616 C CA . ALA A 1 472 ? -35.083 4.469 79.886 1.00 72.69 472 ALA A CA 1
ATOM 3617 C C . ALA A 1 472 ? -33.941 5.492 80.077 1.00 72.69 472 ALA A C 1
ATOM 3619 O O . ALA A 1 472 ? -33.631 5.851 81.214 1.00 72.69 472 ALA A O 1
ATOM 3620 N N . GLY A 1 473 ? -33.279 5.934 78.999 1.00 78.31 473 GLY A N 1
ATOM 3621 C CA . GLY A 1 473 ? -32.153 6.874 79.044 1.00 78.31 473 GLY A CA 1
ATOM 3622 C C . GLY A 1 473 ? -30.876 6.307 79.676 1.00 78.31 473 GLY A C 1
ATOM 3623 O O . GLY A 1 473 ? -29.967 7.060 80.018 1.00 78.31 473 GLY A O 1
ATOM 3624 N N . GLN A 1 474 ? -30.794 4.986 79.855 1.00 73.62 474 GLN A N 1
ATOM 3625 C CA . GLN A 1 474 ? -29.654 4.300 80.476 1.00 73.62 474 GLN A CA 1
ATOM 3626 C C . GLN A 1 474 ? -28.516 4.034 79.487 1.00 73.62 474 GLN A C 1
ATOM 3628 O O . GLN A 1 474 ? -27.407 3.687 79.894 1.00 73.62 474 GLN A O 1
ATOM 3633 N N . ARG A 1 475 ? -28.777 4.186 78.186 1.00 84.38 475 ARG A N 1
ATOM 3634 C CA . ARG A 1 475 ? -27.782 4.066 77.122 1.00 84.38 475 ARG A CA 1
ATOM 3635 C C . ARG A 1 475 ? -28.145 4.935 75.929 1.00 84.38 475 ARG A C 1
ATOM 3637 O O . ARG A 1 475 ? -29.305 5.276 75.731 1.00 84.38 475 ARG A O 1
ATOM 3644 N N . THR A 1 476 ? -27.152 5.225 75.103 1.00 75.12 476 THR A N 1
ATOM 3645 C CA . THR A 1 476 ? -27.336 5.854 73.793 1.00 75.12 476 THR A CA 1
ATOM 3646 C C . THR A 1 476 ? -27.090 4.830 72.697 1.00 75.12 476 THR A C 1
ATOM 3648 O O . THR A 1 476 ? -26.296 3.904 72.878 1.00 75.12 476 THR A O 1
ATOM 3651 N N . PHE A 1 477 ? -27.765 4.995 71.567 1.00 76.62 477 PHE A N 1
ATOM 3652 C CA . PHE A 1 477 ? -27.538 4.187 70.376 1.00 76.62 477 PHE A CA 1
ATOM 3653 C C . PHE A 1 477 ? -26.635 4.934 69.406 1.00 76.62 477 PHE A C 1
ATOM 3655 O O . PHE A 1 477 ? -26.686 6.159 69.308 1.00 76.62 477 PHE A O 1
ATOM 3662 N N . ASP A 1 478 ? -25.791 4.188 68.701 1.00 58.22 478 ASP A N 1
ATOM 3663 C CA . ASP A 1 478 ? -25.269 4.665 67.427 1.00 58.22 478 ASP A CA 1
ATOM 3664 C C . ASP A 1 478 ? -26.281 4.402 66.305 1.00 58.22 478 ASP A C 1
ATOM 3666 O O . ASP A 1 478 ? -27.218 3.627 66.466 1.00 58.22 478 ASP A O 1
ATOM 3670 N N . ALA A 1 479 ? -26.085 5.022 65.147 1.00 54.91 479 ALA A N 1
ATOM 3671 C CA . ALA A 1 479 ? -27.063 4.982 64.066 1.00 54.91 479 ALA A CA 1
ATOM 3672 C C . ALA A 1 479 ? -27.338 3.573 63.495 1.00 54.91 479 ALA A C 1
ATOM 3674 O O . ALA A 1 479 ? -28.418 3.343 62.960 1.00 54.91 479 ALA A O 1
ATOM 3675 N N . ILE A 1 480 ? -26.415 2.609 63.643 1.00 62.78 480 ILE A N 1
ATOM 3676 C CA . ILE A 1 480 ? -26.687 1.206 63.271 1.00 62.78 480 ILE A CA 1
ATOM 3677 C C . ILE A 1 480 ? -27.637 0.586 64.287 1.00 62.78 480 ILE A C 1
ATOM 3679 O O . ILE A 1 480 ? -28.534 -0.151 63.908 1.00 62.78 480 ILE A O 1
ATOM 3683 N N . GLN A 1 481 ? -27.438 0.871 65.573 1.00 73.44 481 GLN A N 1
ATOM 3684 C CA . GLN A 1 481 ? -28.333 0.391 66.621 1.00 73.44 481 GLN A CA 1
ATOM 3685 C C . GLN A 1 481 ? -29.692 1.082 66.555 1.00 73.44 481 GLN A C 1
ATOM 3687 O O . GLN A 1 481 ? -30.689 0.431 66.821 1.00 73.44 481 GLN A O 1
ATOM 3692 N N . GLU A 1 482 ? -29.744 2.360 66.169 1.00 73.06 482 GLU A N 1
ATOM 3693 C CA . GLU A 1 482 ? -31.001 3.071 65.907 1.00 73.06 482 GLU A CA 1
ATOM 3694 C C . GLU A 1 482 ? -31.766 2.422 64.749 1.00 73.06 482 GLU A C 1
ATOM 3696 O O . GLU A 1 482 ? -32.940 2.105 64.899 1.00 73.06 482 GLU A O 1
ATOM 3701 N N . ALA A 1 483 ? -31.084 2.134 63.636 1.00 68.25 483 ALA A N 1
ATOM 3702 C CA . ALA A 1 483 ? -31.680 1.461 62.484 1.00 68.25 483 ALA A CA 1
ATOM 3703 C C . ALA A 1 483 ? -32.031 -0.016 62.751 1.00 68.25 483 ALA A C 1
ATOM 3705 O O . ALA A 1 483 ? -33.019 -0.519 62.231 1.00 68.25 483 ALA A O 1
ATOM 3706 N N . ALA A 1 484 ? -31.242 -0.728 63.561 1.00 74.31 484 ALA A N 1
ATOM 3707 C CA . ALA A 1 484 ? -31.547 -2.099 63.967 1.00 74.31 484 ALA A CA 1
ATOM 3708 C C . ALA A 1 484 ? -32.692 -2.161 64.990 1.00 74.31 484 ALA A C 1
ATOM 3710 O O . ALA A 1 484 ? -33.348 -3.197 65.093 1.00 74.31 484 ALA A O 1
ATOM 3711 N N . ALA A 1 485 ? -32.908 -1.084 65.750 1.00 79.38 485 ALA A N 1
ATOM 3712 C CA . ALA A 1 485 ? -33.943 -0.991 66.769 1.00 79.38 485 ALA A CA 1
ATOM 3713 C C . ALA A 1 485 ? -35.309 -0.580 66.226 1.00 79.38 485 ALA A C 1
ATOM 3715 O O . ALA A 1 485 ? -36.292 -1.008 66.806 1.00 79.38 485 ALA A O 1
ATOM 3716 N N . ASP A 1 486 ? -35.387 0.202 65.149 1.00 78.69 486 ASP A N 1
ATOM 3717 C CA . ASP A 1 486 ? -36.642 0.536 64.457 1.00 78.69 486 ASP A CA 1
ATOM 3718 C C . ASP A 1 486 ? -37.133 -0.665 63.622 1.00 78.69 486 ASP A C 1
ATOM 3720 O O . ASP A 1 486 ? -37.033 -0.709 62.395 1.00 78.69 486 ASP A O 1
ATOM 3724 N N . VAL A 1 487 ? -37.590 -1.719 64.303 1.00 76.50 487 VAL A N 1
ATOM 3725 C CA . VAL A 1 487 ? -37.957 -2.993 63.661 1.00 76.50 487 VAL A CA 1
ATOM 3726 C C . VAL A 1 487 ? -39.305 -2.932 62.948 1.00 76.50 487 VAL A C 1
ATOM 3728 O O . VAL A 1 487 ? -39.613 -3.821 62.152 1.00 76.50 487 VAL A O 1
ATOM 3731 N N . ASN A 1 488 ? -40.119 -1.912 63.228 1.00 69.44 488 ASN A N 1
ATOM 3732 C CA . ASN A 1 488 ? -41.396 -1.683 62.557 1.00 69.44 488 ASN A CA 1
ATOM 3733 C C . ASN A 1 488 ? -41.298 -0.654 61.400 1.00 69.44 488 ASN A C 1
ATOM 3735 O O . ASN A 1 488 ? -42.257 -0.524 60.634 1.00 69.44 488 ASN A O 1
ATOM 3739 N N . ASN A 1 489 ? -40.130 -0.022 61.211 1.00 67.31 489 ASN A N 1
ATOM 3740 C CA . ASN A 1 489 ? -39.809 0.971 60.180 1.00 67.31 489 ASN A CA 1
ATOM 3741 C C . ASN A 1 489 ? -40.695 2.231 60.212 1.00 67.31 489 ASN A C 1
ATOM 3743 O O . ASN A 1 489 ? -41.012 2.800 59.159 1.00 67.31 489 ASN A O 1
ATOM 3747 N N . ASP A 1 490 ? -41.110 2.677 61.397 1.00 65.88 490 ASP A N 1
ATOM 3748 C CA . ASP A 1 490 ? -41.899 3.901 61.568 1.00 65.88 490 ASP A CA 1
ATOM 3749 C C . ASP A 1 490 ? -41.040 5.155 61.851 1.00 65.88 490 ASP A C 1
ATOM 3751 O O . ASP A 1 490 ? -41.571 6.269 61.947 1.00 65.88 490 ASP A O 1
ATOM 3755 N N . ASN A 1 491 ? -39.709 5.002 61.856 1.00 62.09 491 ASN A N 1
ATOM 3756 C CA . A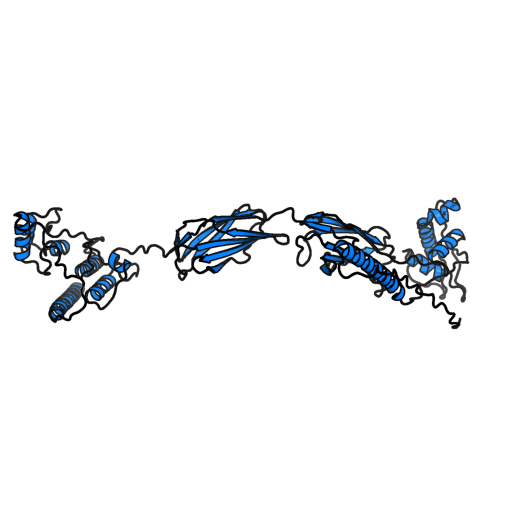SN A 1 491 ? -38.698 6.013 62.182 1.00 62.09 491 ASN A CA 1
ATOM 3757 C C . ASN A 1 491 ? -38.716 6.491 63.643 1.00 62.09 491 ASN A C 1
ATOM 3759 O O . ASN A 1 491 ? -38.137 7.542 63.945 1.00 62.09 491 ASN A O 1
ATOM 3763 N N . GLN A 1 492 ? -39.350 5.757 64.555 1.00 76.31 492 GLN A N 1
ATOM 3764 C CA . GLN A 1 492 ? -39.344 6.040 65.984 1.00 76.31 492 GLN A CA 1
ATOM 3765 C C . GLN A 1 492 ? -38.941 4.792 66.762 1.00 76.31 492 GLN A C 1
ATOM 3767 O O . GLN A 1 492 ? -39.591 3.766 66.696 1.00 76.31 492 GLN A O 1
ATOM 3772 N N . ILE A 1 493 ? -37.906 4.905 67.594 1.00 80.19 493 ILE A N 1
ATOM 3773 C CA . ILE A 1 493 ? -37.540 3.824 68.514 1.00 80.19 493 ILE A CA 1
ATOM 3774 C C . ILE A 1 493 ? -38.461 3.931 69.723 1.00 80.19 493 ILE A C 1
ATOM 3776 O O . ILE A 1 493 ? -38.361 4.880 70.507 1.00 80.19 493 ILE A O 1
ATOM 3780 N N . THR A 1 494 ? -39.370 2.975 69.871 1.00 84.94 494 THR A N 1
ATOM 3781 C CA . THR A 1 494 ? -40.401 2.960 70.910 1.00 84.94 494 THR A CA 1
ATOM 3782 C C . THR A 1 494 ? -40.513 1.591 71.578 1.00 84.94 494 THR A C 1
ATOM 3784 O O . THR A 1 494 ? -39.825 0.628 71.244 1.00 84.94 494 THR A O 1
ATOM 3787 N N . GLN A 1 495 ? -41.408 1.479 72.564 1.00 81.50 495 GLN A N 1
ATOM 3788 C CA . GLN A 1 495 ? -41.722 0.185 73.171 1.00 81.50 495 GLN A CA 1
ATOM 3789 C C . GLN A 1 495 ? -42.323 -0.797 72.148 1.00 81.50 495 GLN A C 1
ATOM 3791 O O . GLN A 1 495 ? -42.139 -2.003 72.293 1.00 81.50 495 GLN A O 1
ATOM 3796 N N . ALA A 1 496 ? -42.981 -0.300 71.091 1.00 80.75 496 ALA A N 1
ATOM 3797 C CA . ALA A 1 496 ? -43.555 -1.143 70.044 1.00 80.75 496 ALA A CA 1
ATOM 3798 C C . ALA A 1 496 ? -42.480 -1.958 69.305 1.00 80.75 496 ALA A C 1
ATOM 3800 O O . ALA A 1 496 ? -42.730 -3.097 68.907 1.00 80.75 496 ALA A O 1
ATOM 3801 N N . ASP A 1 497 ? -41.270 -1.420 69.183 1.00 82.38 497 ASP A N 1
ATOM 3802 C CA . ASP A 1 497 ? -40.134 -2.110 68.584 1.00 82.38 497 ASP A CA 1
ATOM 3803 C C . ASP A 1 497 ? -39.603 -3.238 69.466 1.00 82.38 497 ASP A C 1
ATOM 3805 O O . ASP A 1 497 ? -39.421 -4.375 69.021 1.00 82.38 497 ASP A O 1
ATOM 3809 N N . ALA A 1 498 ? -39.439 -2.952 70.759 1.00 81.12 498 ALA A N 1
ATOM 3810 C CA . ALA A 1 498 ? -39.054 -3.948 71.752 1.00 81.12 498 ALA A CA 1
ATOM 3811 C C . ALA A 1 498 ? -40.074 -5.101 71.819 1.00 81.12 498 ALA A C 1
ATOM 3813 O O . ALA A 1 498 ? -39.678 -6.269 71.910 1.00 81.12 498 ALA A O 1
ATOM 3814 N N . ASP A 1 499 ? -41.367 -4.780 71.717 1.00 81.56 499 ASP A N 1
ATOM 3815 C CA . ASP A 1 499 ? -42.475 -5.738 71.716 1.00 81.56 499 ASP A CA 1
ATOM 3816 C C . ASP A 1 499 ? -42.539 -6.555 70.414 1.00 81.56 499 ASP A C 1
ATOM 3818 O O . ASP A 1 499 ? -42.936 -7.725 70.424 1.00 81.56 499 ASP A O 1
ATOM 3822 N N . THR A 1 500 ? -42.115 -5.970 69.292 1.00 80.50 500 THR A N 1
ATOM 3823 C CA . THR A 1 500 ? -42.023 -6.647 67.990 1.00 80.50 500 THR A CA 1
ATOM 3824 C C . THR A 1 500 ? -40.894 -7.677 67.992 1.00 80.50 500 THR A C 1
ATOM 3826 O O . THR A 1 500 ? -41.123 -8.825 67.603 1.00 80.50 500 THR A O 1
ATOM 3829 N N . ILE A 1 501 ? -39.717 -7.332 68.534 1.00 78.25 501 ILE A N 1
ATOM 3830 C CA . ILE A 1 501 ? -38.635 -8.303 68.780 1.00 78.25 501 ILE A CA 1
ATOM 3831 C C . ILE A 1 501 ? -39.129 -9.407 69.718 1.00 78.25 501 ILE A C 1
ATOM 3833 O O . ILE A 1 501 ? -38.978 -10.590 69.417 1.00 78.25 501 ILE A O 1
ATOM 3837 N N . ALA A 1 502 ? -39.787 -9.049 70.824 1.00 76.94 502 ALA A N 1
ATOM 3838 C CA . ALA A 1 502 ? -40.322 -10.033 71.761 1.00 76.94 502 ALA A CA 1
ATOM 3839 C C . ALA A 1 502 ? -41.346 -10.973 71.099 1.00 76.94 502 ALA A C 1
ATOM 3841 O O . ALA A 1 502 ? -41.325 -12.173 71.360 1.00 76.94 502 ALA A O 1
ATOM 3842 N N . SER A 1 503 ? -42.202 -10.453 70.213 1.00 77.38 503 SER A N 1
ATOM 3843 C CA . SER A 1 503 ? -43.199 -11.228 69.461 1.00 77.38 503 SER A CA 1
ATOM 3844 C C . SER A 1 503 ? -42.569 -12.186 68.446 1.00 77.38 503 SER A C 1
ATOM 3846 O O . SER A 1 503 ? -43.081 -13.292 68.263 1.00 77.38 503 SER A O 1
ATOM 3848 N N . TYR A 1 504 ? -41.457 -11.794 67.822 1.00 78.19 504 TYR A N 1
ATOM 3849 C CA . TYR A 1 504 ? -40.666 -12.654 66.937 1.00 78.19 504 TYR A CA 1
ATOM 3850 C C . TYR A 1 504 ? -40.019 -13.814 67.702 1.00 78.19 504 TYR A C 1
ATOM 3852 O O . TYR A 1 504 ? -40.083 -14.958 67.267 1.00 78.19 504 TYR A O 1
ATOM 3860 N N . LEU A 1 505 ? -39.485 -13.554 68.897 1.00 79.81 505 LEU A N 1
ATOM 3861 C CA . LEU A 1 505 ? -38.817 -14.575 69.715 1.00 79.81 505 LEU A CA 1
ATOM 3862 C C . LEU A 1 505 ? -39.759 -15.636 70.300 1.00 79.81 505 LEU A C 1
ATOM 3864 O O . LEU A 1 505 ? -39.300 -16.707 70.691 1.00 79.81 505 LEU A O 1
ATOM 3868 N N . VAL A 1 506 ? -41.059 -15.343 70.389 1.00 78.12 506 VAL A N 1
ATOM 3869 C CA . VAL A 1 506 ? -42.086 -16.282 70.879 1.00 78.12 506 VAL A CA 1
ATOM 3870 C C . VAL A 1 506 ? -42.914 -16.906 69.749 1.00 78.12 506 VAL A C 1
ATOM 3872 O O . VAL A 1 506 ? -44.020 -17.384 70.003 1.00 78.12 506 VAL A O 1
ATOM 3875 N N . ASP A 1 507 ? -42.420 -16.856 68.507 1.00 73.81 507 ASP A N 1
ATOM 3876 C CA . ASP A 1 507 ? -43.073 -17.376 67.294 1.00 73.81 507 ASP A CA 1
ATOM 3877 C C . ASP A 1 507 ? -44.491 -16.816 67.033 1.00 73.81 507 ASP A C 1
ATOM 3879 O O . ASP A 1 507 ? -45.279 -17.397 66.281 1.00 73.81 507 ASP A O 1
ATOM 3883 N N . LYS A 1 508 ? -44.848 -15.661 67.620 1.00 70.88 508 LYS A N 1
ATOM 3884 C CA . LYS A 1 508 ? -46.111 -14.967 67.297 1.00 70.88 508 LYS A CA 1
ATOM 3885 C C . LYS A 1 508 ? -46.062 -14.329 65.909 1.00 70.88 508 LYS A C 1
ATOM 3887 O O . LYS A 1 508 ? -47.099 -14.214 65.260 1.00 70.88 508 LYS A O 1
ATOM 3892 N N . ILE A 1 509 ? -44.869 -13.944 65.457 1.00 69.81 509 ILE A N 1
ATOM 3893 C CA . ILE A 1 509 ? -44.572 -13.544 64.078 1.00 69.81 509 ILE A CA 1
ATOM 3894 C C . ILE A 1 509 ? -43.387 -14.375 63.576 1.00 69.81 509 ILE A C 1
ATOM 3896 O O . ILE A 1 509 ? -42.432 -14.593 64.314 1.00 69.81 509 ILE A O 1
ATOM 3900 N N . LYS A 1 510 ? -43.464 -14.880 62.338 1.00 67.25 510 LYS A N 1
ATOM 3901 C CA . LYS A 1 510 ? -42.444 -15.785 61.767 1.00 67.25 510 LYS A CA 1
ATOM 3902 C C . LYS A 1 510 ? -41.189 -15.065 61.283 1.00 67.25 510 LYS A C 1
ATOM 3904 O O . LYS A 1 510 ? -40.135 -15.676 61.161 1.00 67.25 510 LYS A O 1
ATOM 3909 N N . GLU A 1 511 ? -41.329 -13.785 60.979 1.00 69.56 511 GLU A N 1
ATOM 3910 C CA . GLU A 1 511 ? -40.279 -12.903 60.491 1.00 69.56 511 GLU A CA 1
ATOM 3911 C C . GLU A 1 511 ? -40.517 -11.534 61.132 1.00 69.56 511 GLU A C 1
ATOM 3913 O O . GLU A 1 511 ? -41.670 -11.160 61.381 1.00 69.56 511 GLU A O 1
ATOM 3918 N N . LEU A 1 512 ? -39.441 -10.798 61.426 1.00 68.69 512 LEU A N 1
ATOM 3919 C CA . LEU A 1 512 ? -39.575 -9.384 61.768 1.00 68.69 512 LEU A CA 1
ATOM 3920 C C . LEU A 1 512 ? -40.201 -8.649 60.573 1.00 68.69 512 LEU A C 1
ATOM 3922 O O . LEU A 1 512 ? -39.918 -9.034 59.434 1.00 68.69 512 LEU A O 1
ATOM 3926 N N . PRO A 1 513 ? -41.057 -7.634 60.803 1.00 59.91 513 PRO A N 1
ATOM 3927 C CA . PRO A 1 513 ? -41.711 -6.903 59.728 1.00 59.91 513 PRO A CA 1
ATOM 3928 C C . PRO A 1 513 ? -40.691 -6.473 58.676 1.00 59.91 513 PRO A C 1
ATOM 3930 O O . PRO A 1 513 ? -39.796 -5.670 58.933 1.00 59.91 513 PRO A O 1
ATOM 3933 N N . THR A 1 514 ? -40.812 -7.028 57.472 1.00 46.44 514 THR A N 1
ATOM 3934 C CA . THR A 1 514 ? -40.088 -6.488 56.328 1.00 46.44 514 THR A CA 1
ATOM 3935 C C . THR A 1 514 ? -40.718 -5.138 55.992 1.00 46.44 514 THR A C 1
ATOM 3937 O O . THR A 1 514 ? -41.944 -5.004 56.086 1.00 46.44 514 THR A O 1
ATOM 3940 N N . PRO A 1 515 ? -39.917 -4.115 55.645 1.00 41.19 515 PRO A N 1
ATOM 3941 C CA . PRO A 1 515 ? -40.426 -2.770 55.420 1.00 41.19 515 PRO A CA 1
ATOM 3942 C C . PRO A 1 515 ? -41.573 -2.821 54.413 1.00 41.19 515 PRO A C 1
ATOM 3944 O O . PRO A 1 515 ? -41.363 -3.228 53.264 1.00 41.19 515 PRO A O 1
ATOM 3947 N N . TYR A 1 516 ? -42.763 -2.435 54.890 1.00 29.31 516 TYR A N 1
ATOM 3948 C CA . TYR A 1 516 ? -44.047 -2.474 54.197 1.00 29.31 516 TYR A CA 1
ATOM 3949 C C . TYR A 1 516 ? -43.886 -2.215 52.695 1.00 29.31 516 TYR A C 1
ATOM 3951 O O . TYR A 1 516 ? -43.377 -1.178 52.260 1.00 29.31 516 TYR A O 1
ATOM 3959 N N . VAL A 1 517 ? -44.288 -3.204 51.897 1.00 28.50 517 VAL A N 1
ATOM 3960 C CA . VAL A 1 517 ? -44.300 -3.123 50.438 1.00 28.50 517 VAL A CA 1
ATOM 3961 C C . VAL A 1 517 ? -45.506 -2.282 50.043 1.00 28.50 517 VAL A C 1
ATOM 3963 O O . VAL A 1 517 ? -46.623 -2.790 49.981 1.00 28.50 517 VAL A O 1
ATOM 3966 N N . VAL A 1 518 ? -45.292 -1.001 49.745 1.00 25.03 518 VAL A N 1
ATOM 3967 C CA . VAL A 1 518 ? -46.217 -0.300 48.851 1.00 25.03 518 VAL A CA 1
ATOM 3968 C C . VAL A 1 518 ? -45.895 -0.794 47.437 1.00 25.03 518 VAL A C 1
ATOM 3970 O O . VAL A 1 518 ? -44.752 -0.636 46.996 1.00 25.03 518 VAL A O 1
ATOM 3973 N N . PRO A 1 519 ? -46.836 -1.431 46.719 1.00 24.77 519 PRO A N 1
ATOM 3974 C CA . PRO A 1 519 ? -46.617 -1.804 45.331 1.00 24.77 519 PRO A CA 1
ATOM 3975 C C . PRO A 1 519 ? -46.371 -0.545 44.504 1.00 24.77 519 PRO A C 1
ATOM 3977 O O . PRO A 1 519 ? -47.002 0.489 44.722 1.00 24.77 519 PRO A O 1
ATOM 3980 N N . ALA A 1 520 ? -45.470 -0.644 43.531 1.00 35.16 520 ALA A N 1
ATOM 3981 C CA . ALA A 1 520 ? -45.234 0.404 42.556 1.00 35.16 520 ALA A CA 1
ATOM 3982 C C . ALA A 1 520 ? -46.530 0.736 41.796 1.00 35.16 520 ALA A C 1
ATOM 3984 O O . ALA A 1 520 ? -46.886 0.039 40.851 1.00 35.16 520 ALA A O 1
ATOM 3985 N N . THR A 1 521 ? -47.211 1.821 42.169 1.00 24.59 521 THR A N 1
ATOM 3986 C CA . THR A 1 521 ? -48.178 2.498 41.299 1.00 24.59 521 THR A CA 1
ATOM 3987 C C . THR A 1 521 ? -48.139 4.008 41.516 1.00 24.59 521 THR A C 1
ATOM 3989 O O . THR A 1 521 ? -48.349 4.502 42.618 1.00 24.59 521 THR A O 1
ATOM 3992 N N . THR A 1 522 ? -47.852 4.704 40.417 1.00 32.25 522 THR A N 1
ATOM 3993 C CA . THR A 1 522 ? -48.221 6.081 40.049 1.00 32.25 522 THR A CA 1
ATOM 3994 C C . THR A 1 522 ? -49.045 6.906 41.048 1.00 32.25 522 THR A C 1
ATOM 3996 O O . THR A 1 522 ? -50.186 6.563 41.328 1.00 32.25 522 THR A O 1
ATOM 3999 N N . SER A 1 523 ? -48.492 8.077 41.395 1.00 37.97 523 SER A N 1
ATOM 4000 C CA . SER A 1 523 ? -49.120 9.278 41.979 1.00 37.97 523 SER A CA 1
ATOM 4001 C C . SER A 1 523 ? -49.956 9.096 43.252 1.00 37.97 523 SER A C 1
ATOM 4003 O O . SER A 1 523 ? -50.999 8.459 43.218 1.00 37.97 523 SER A O 1
ATOM 4005 N N . GLN A 1 524 ? -49.635 9.842 44.306 1.00 30.69 524 GLN A N 1
ATOM 4006 C CA . GLN A 1 524 ? -50.461 10.979 44.725 1.00 30.69 524 GLN A CA 1
ATOM 4007 C C . GLN A 1 524 ? -49.855 11.701 45.927 1.00 30.69 524 GLN A C 1
ATOM 4009 O O . GLN A 1 524 ? -49.156 11.131 46.757 1.00 30.69 524 GLN A O 1
ATOM 4014 N N . ASN A 1 525 ? -50.148 12.997 45.938 1.00 42.75 525 ASN A N 1
ATOM 4015 C CA . ASN A 1 525 ? -49.982 13.939 47.026 1.00 42.75 525 ASN A CA 1
ATOM 4016 C C . ASN A 1 525 ? -50.523 13.367 48.340 1.00 42.75 525 ASN A C 1
ATOM 4018 O O . ASN A 1 525 ? -51.693 13.002 48.390 1.00 42.75 525 ASN A O 1
ATOM 4022 N N . ASP A 1 526 ? -49.725 13.417 49.403 1.00 32.34 526 ASP A N 1
ATOM 4023 C CA . ASP A 1 526 ? -50.253 13.346 50.760 1.00 32.34 526 ASP A CA 1
ATOM 4024 C C . ASP A 1 526 ? -49.524 14.354 51.656 1.00 32.34 526 ASP A C 1
ATOM 4026 O O . ASP A 1 526 ? -48.294 14.404 51.745 1.00 32.34 526 ASP A O 1
ATOM 4030 N N . ASN A 1 527 ? -50.318 15.218 52.291 1.00 36.69 527 ASN A N 1
ATOM 4031 C CA . ASN A 1 527 ? -49.889 16.357 53.111 1.00 36.69 527 ASN A CA 1
ATOM 4032 C C . ASN A 1 527 ? -49.205 15.951 54.437 1.00 36.69 527 ASN A C 1
ATOM 4034 O O . ASN A 1 527 ? -48.883 16.814 55.250 1.00 36.69 527 ASN A O 1
ATOM 4038 N N . THR A 1 528 ? -48.945 14.662 54.660 1.00 38.38 528 THR A N 1
ATOM 4039 C CA . THR A 1 528 ? -48.102 14.122 55.743 1.00 38.38 528 THR A CA 1
ATOM 4040 C C . THR A 1 528 ? -46.604 14.319 55.486 1.00 38.38 528 THR A C 1
ATOM 4042 O O . THR A 1 528 ? -45.812 14.307 56.429 1.00 38.38 528 THR A O 1
ATOM 4045 N N . SER A 1 529 ? -46.206 14.587 54.236 1.00 44.41 529 SER A N 1
ATOM 4046 C CA . SER A 1 529 ? -44.800 14.788 53.856 1.00 44.41 529 SER A CA 1
ATOM 4047 C C . SER A 1 529 ? -44.211 16.122 54.328 1.00 44.41 529 SER A C 1
ATOM 4049 O O . SER A 1 529 ? -43.008 16.197 54.560 1.00 44.41 529 SER A O 1
ATOM 4051 N N . LEU A 1 530 ? -45.033 17.157 54.552 1.00 37.03 530 LEU A N 1
ATOM 4052 C CA . LEU A 1 530 ? -44.581 18.486 54.990 1.00 37.03 530 LEU A CA 1
ATOM 4053 C C . LEU A 1 530 ? -44.123 18.513 56.456 1.00 37.03 530 LEU A C 1
ATOM 4055 O O . LEU A 1 530 ? -43.174 19.218 56.793 1.00 37.03 530 LEU A O 1
ATOM 4059 N N . THR A 1 531 ? -44.760 17.730 57.330 1.00 37.88 531 THR A N 1
ATOM 4060 C CA . THR A 1 531 ? -44.390 17.650 58.753 1.00 37.88 531 THR A CA 1
ATOM 4061 C C . THR A 1 531 ? -43.113 16.830 58.944 1.00 37.88 531 THR A C 1
ATOM 4063 O O . THR A 1 531 ? -42.234 17.247 59.691 1.00 37.88 531 THR A O 1
ATOM 4066 N N . GLN A 1 532 ? -42.944 15.736 58.189 1.00 40.88 532 GLN A N 1
ATOM 4067 C CA . GLN A 1 532 ? -41.682 14.984 58.133 1.00 40.88 532 GLN A CA 1
ATOM 4068 C C . GLN A 1 532 ? -40.558 15.786 57.444 1.00 40.88 532 GLN A C 1
ATOM 4070 O O . GLN A 1 532 ? -39.417 15.745 57.904 1.00 40.88 532 GLN A O 1
ATOM 4075 N N . MET A 1 533 ? -40.876 16.590 56.417 1.00 41.53 533 MET A N 1
ATOM 4076 C CA . MET A 1 533 ? -39.972 17.589 55.817 1.00 41.53 533 MET A CA 1
ATOM 4077 C C . MET A 1 533 ? -39.481 18.601 56.851 1.00 41.53 533 MET A C 1
ATOM 4079 O O . MET A 1 533 ? -38.281 18.845 56.937 1.00 41.53 533 MET A O 1
ATOM 4083 N N . ALA A 1 534 ? -40.396 19.187 57.629 1.00 42.38 534 ALA A N 1
ATOM 4084 C CA . ALA A 1 534 ? -40.064 20.182 58.641 1.00 42.38 534 ALA A CA 1
ATOM 4085 C C . ALA A 1 534 ? -39.194 19.576 59.748 1.00 42.38 534 ALA A C 1
ATOM 4087 O O . ALA A 1 534 ? -38.216 20.197 60.146 1.00 42.38 534 ALA A O 1
ATOM 4088 N N . SER A 1 535 ? -39.473 18.343 60.183 1.00 43.72 535 SER A N 1
ATOM 4089 C CA . SER A 1 535 ? -38.653 17.637 61.174 1.00 43.72 535 SER A CA 1
ATOM 4090 C C . SER A 1 535 ? -37.257 17.277 60.653 1.00 43.72 535 SER A C 1
ATOM 4092 O O . SER A 1 535 ? -36.286 17.423 61.392 1.00 43.72 535 SER A O 1
ATOM 4094 N N . ALA A 1 536 ? -37.123 16.862 59.389 1.00 40.91 536 ALA A N 1
ATOM 4095 C CA . ALA A 1 536 ? -35.826 16.544 58.784 1.00 40.91 536 ALA A CA 1
ATOM 4096 C C . ALA A 1 536 ? -34.970 17.801 58.545 1.00 40.91 536 ALA A C 1
ATOM 4098 O O . ALA A 1 536 ? -33.793 17.820 58.900 1.00 40.91 536 ALA A O 1
ATOM 4099 N N . LEU A 1 537 ? -35.565 18.878 58.018 1.00 43.88 537 LEU A N 1
ATOM 4100 C CA . LEU A 1 537 ? -34.900 20.178 57.865 1.00 43.88 537 LEU A CA 1
ATOM 4101 C C . LEU A 1 537 ? -34.543 20.802 59.219 1.00 43.88 537 LEU A C 1
ATOM 4103 O O . LEU A 1 537 ? -33.441 21.324 59.360 1.00 43.88 537 LEU A O 1
ATOM 4107 N N . GLN A 1 538 ? -35.418 20.701 60.226 1.00 44.38 538 GLN A N 1
ATOM 4108 C CA . GLN A 1 538 ? -35.140 21.184 61.581 1.00 44.38 538 GLN A CA 1
ATOM 4109 C C . GLN A 1 538 ? -34.024 20.371 62.247 1.00 44.38 538 GLN A C 1
ATOM 4111 O O . GLN A 1 538 ? -33.146 20.954 62.866 1.00 44.38 538 GLN A O 1
ATOM 4116 N N . SER A 1 539 ? -33.989 19.047 62.059 1.00 42.44 539 SER A N 1
ATOM 4117 C CA . SER A 1 539 ? -32.916 18.193 62.583 1.00 42.44 539 SER A CA 1
ATOM 4118 C C . SER A 1 539 ? -31.561 18.514 61.936 1.00 42.44 539 SER A C 1
ATOM 4120 O O . SER A 1 539 ? -30.555 18.634 62.633 1.00 42.44 539 SER A O 1
ATOM 4122 N N . ILE A 1 540 ? -31.535 18.757 60.621 1.00 43.38 540 ILE A N 1
ATOM 4123 C CA . ILE A 1 540 ? -30.337 19.216 59.900 1.00 43.38 540 ILE A CA 1
ATOM 4124 C C . ILE A 1 540 ? -29.912 20.615 60.382 1.00 43.38 540 ILE A C 1
ATOM 4126 O O . ILE A 1 540 ? -28.729 20.844 60.636 1.00 43.38 540 ILE A O 1
ATOM 4130 N N . GLN A 1 541 ? -30.860 21.534 60.586 1.00 40.81 541 GLN A N 1
ATOM 4131 C CA . GLN A 1 541 ? -30.589 22.883 61.091 1.00 40.81 541 GLN A CA 1
ATOM 4132 C C . GLN A 1 541 ? -30.083 22.877 62.546 1.00 40.81 541 GLN A C 1
ATOM 4134 O O . GLN A 1 541 ? -29.173 23.636 62.883 1.00 40.81 541 GLN A O 1
ATOM 4139 N N . ASP A 1 542 ? -30.608 21.997 63.399 1.00 44.81 542 ASP A N 1
ATOM 4140 C CA . ASP A 1 542 ? -30.182 21.826 64.792 1.00 44.81 542 ASP A CA 1
ATOM 4141 C C . ASP A 1 542 ? -28.777 21.211 64.884 1.00 44.81 542 ASP A C 1
ATOM 4143 O O . ASP A 1 542 ? -27.991 21.583 65.760 1.00 44.81 542 ASP A O 1
ATOM 4147 N N . ILE A 1 543 ? -28.428 20.313 63.957 1.00 44.69 543 ILE A N 1
ATOM 4148 C CA . ILE A 1 543 ? -27.070 19.773 63.812 1.00 44.69 543 ILE A CA 1
ATOM 4149 C C . ILE A 1 543 ? -26.102 20.883 63.376 1.00 44.69 543 ILE A C 1
ATOM 4151 O O . ILE A 1 543 ? -25.057 21.052 64.003 1.00 44.69 543 ILE A O 1
ATOM 4155 N N . ILE A 1 544 ? -26.470 21.702 62.384 1.00 42.59 544 ILE A N 1
ATOM 4156 C CA . ILE A 1 544 ? -25.674 22.860 61.936 1.00 42.59 544 ILE A CA 1
ATOM 4157 C C . ILE A 1 544 ? -25.456 23.867 63.080 1.00 42.59 544 ILE A C 1
ATOM 4159 O O . ILE A 1 544 ? -24.337 24.339 63.285 1.00 42.59 544 ILE A O 1
ATOM 4163 N N . ASN A 1 545 ? -26.491 24.162 63.871 1.00 41.06 545 ASN A N 1
ATOM 4164 C CA . ASN A 1 545 ? -26.406 25.109 64.987 1.00 41.06 545 ASN A CA 1
ATOM 4165 C C . ASN A 1 545 ? -25.535 24.580 66.144 1.00 41.06 545 ASN A C 1
ATOM 4167 O O . ASN A 1 545 ? -24.730 25.332 66.694 1.00 41.06 545 ASN A O 1
ATOM 4171 N N . LYS A 1 546 ? -25.619 23.282 66.475 1.00 45.19 546 LYS A N 1
ATOM 4172 C CA . LYS A 1 546 ? -24.747 22.644 67.482 1.00 45.19 546 LYS A CA 1
ATOM 4173 C C . LYS A 1 546 ? -23.278 22.600 67.044 1.00 45.19 546 LYS A C 1
ATOM 4175 O O . LYS A 1 546 ? -22.393 22.787 67.876 1.00 45.19 546 LYS A O 1
ATOM 4180 N N . ILE A 1 547 ? -23.019 22.424 65.746 1.00 40.97 547 ILE A N 1
ATOM 4181 C CA . ILE A 1 547 ? -21.676 22.508 65.147 1.00 40.97 547 ILE A CA 1
ATOM 4182 C C . ILE A 1 547 ? -21.139 23.952 65.208 1.00 40.97 547 ILE A C 1
ATOM 4184 O O . ILE A 1 547 ? -19.972 24.171 65.531 1.00 40.97 547 ILE A O 1
ATOM 4188 N N . ALA A 1 548 ? -21.989 24.958 64.978 1.00 38.22 548 ALA A N 1
ATOM 4189 C CA . ALA A 1 548 ? -21.608 26.368 65.088 1.00 38.22 548 ALA A CA 1
ATOM 4190 C C . ALA A 1 548 ? -21.288 26.805 66.535 1.00 38.22 548 ALA A C 1
ATOM 4192 O O . ALA A 1 548 ? -20.451 27.688 66.737 1.00 38.22 548 ALA A O 1
ATOM 4193 N N . GLU A 1 549 ? -21.916 26.193 67.545 1.00 39.31 549 GLU A N 1
ATOM 4194 C CA . GLU A 1 549 ? -21.586 26.408 68.962 1.00 39.31 549 GLU A CA 1
ATOM 4195 C C . GLU A 1 549 ? -20.327 25.656 69.412 1.00 39.31 549 GLU A C 1
ATOM 4197 O O . GLU A 1 549 ? -19.572 26.187 70.229 1.00 39.31 549 GLU A O 1
ATOM 4202 N N . SER A 1 550 ? -20.058 24.456 68.879 1.00 38.41 550 SER A N 1
ATOM 4203 C CA . SER A 1 550 ? -18.841 23.702 69.214 1.00 38.41 550 SER A CA 1
ATOM 4204 C C . SER A 1 550 ? -17.579 24.297 68.589 1.00 38.41 550 SER A C 1
ATOM 4206 O O . SER A 1 550 ? -16.501 24.134 69.142 1.00 38.41 550 SER A O 1
ATOM 4208 N N . LEU A 1 551 ? -17.705 25.010 67.466 1.00 37.50 551 LEU A N 1
ATOM 4209 C CA . LEU A 1 551 ? -16.603 25.721 66.803 1.00 37.50 551 LEU A CA 1
ATOM 4210 C C . LEU A 1 551 ? -16.273 27.089 67.438 1.00 37.50 551 LEU A C 1
ATOM 4212 O O . LEU A 1 551 ? -15.282 27.709 67.060 1.00 37.50 551 LEU A O 1
ATOM 4216 N N . LYS A 1 552 ? -17.092 27.577 68.382 1.00 40.34 552 LYS A N 1
ATOM 4217 C CA . LYS A 1 552 ? -16.879 28.842 69.116 1.00 40.34 552 LYS A CA 1
ATOM 4218 C C . LYS A 1 552 ? -16.285 28.665 70.522 1.00 40.34 552 LYS A C 1
ATOM 4220 O O . LYS A 1 552 ? -16.014 29.680 71.163 1.00 40.34 552 LYS A O 1
ATOM 4225 N N . ARG A 1 553 ? -16.139 27.432 71.018 1.00 39.31 553 ARG A N 1
ATOM 4226 C CA . ARG A 1 553 ? -15.563 27.132 72.341 1.00 39.31 553 ARG A CA 1
ATOM 4227 C C . ARG A 1 553 ? -14.088 26.784 72.272 1.00 39.31 553 ARG A C 1
ATOM 4229 O O . ARG A 1 553 ? -13.686 26.162 71.268 1.00 39.31 553 ARG A O 1
#

Organism: NCBI:txid1618369

=== Feature glossary ===
The record interleaves many kinds of information about one protein. Here is each kind framed as the question it answers.

Q: Are the domains correctly placed relative to each other?
A: Predicted aligned error is AlphaFold's pairwise confidence. Unlike pLDDT (per-residue), PAE is per-residue-pair and captures whether two parts of the structure are correctly placed relative to each other. Units are ångströms of expected positional error.

Q: Which residues are in helices, strands, or loops?
A: Eight-state secondary structure (DSSP): H is the canonical α-helix, G the tighter 3₁₀-helix, I the wider π-helix; E/B are β-structure, T and S are turns and bends, and '-' is everything else. DSSP derives these from the pattern of main-chain N–H···O=C hydrogen bonds, not from the sequence.

Q: What if only a Cα trace is available?
A: P-SEA three-state annotation labels each residue as helix, strand, or coil based purely on the geometry of the Cα trace. It serves as a fallback when the full backbone (and thus DSSP) is unavailable.

Q: What are the backbone torsion angles?
A: φ (phi) and ψ (psi) are the two rotatable backbone dihedrals per residue: φ is the C(i-1)–N–Cα–C torsion, ψ is the N–Cα–C–N(i+1) torsion, both in degrees on (−180°, 180°]. α-helical residues cluster near (−60°, −45°); β-strand residues near (−120°, +130°). A Ramachandran plot is simply a scatter of (φ, ψ) for every residue.

Q: What known structures does this most resemble?
A: Structural nearest neighbors (via Foldseek easy-search vs the PDB). Reported per hit: target PDB id, E-value, and alignment TM-score. A TM-score above ~0.5 is the conventional threshold for 'same fold'.

Q: What family and function is it annotated with?
A: Database cross-references. InterPro integrates a dozen domain/family signature databases into unified entries with residue-range hits. GO terms attach function/process/location labels with evidence codes. CATH codes position the fold in a four-level structural taxonomy. Organism is the NCBI-taxonomy species name.

Q: Which residues are buried vs exposed?
A: Solvent accessibility: the surface area of each residue that a 1.4 Å water probe can touch, in Å². When only backbone atoms are present the absolute values are lower than full-atom SASA (side chains contribute most of the area) and are flagged as backbone-only.

Q: What do the diagnostic plots show?
A: Three diagnostic plots accompany the record. The Cα contact map visualizes the tertiary structure as a 2D adjacency matrix (8 Å cutoff, sequence-local contacts suppressed). The Ramachandran plot shows the distribution of backbone (φ, ψ) torsions, with points in the α and β basins reflecting secondary structure content. The PAE plot shows AlphaFold's inter-residue confidence as a color matrix.

Q: What is the amino-acid chain?
A: The amino-acid sequence is the protein's primary structure: the linear order of residues from the N-terminus to the C-terminus, written in one-letter code. Everything else here — the 3D coordinates, the secondary structure, the domain annotations — is ultimately a consequence of this string.

Q: What do the rendered images show?
A: The six renders are orthographic views along the three Cartesian axes in both directions. Representation (cartoon, sticks, or surface) and color scheme (sequence-rainbow or by-chain) vary across proteins so the training set covers all the common visualization conventions.

Q: Where is each backbone atom in 3D?
A: The mmCIF table is the protein's shape written out atom by atom. For each backbone N, Cα, C, and carbonyl O, it records an (x,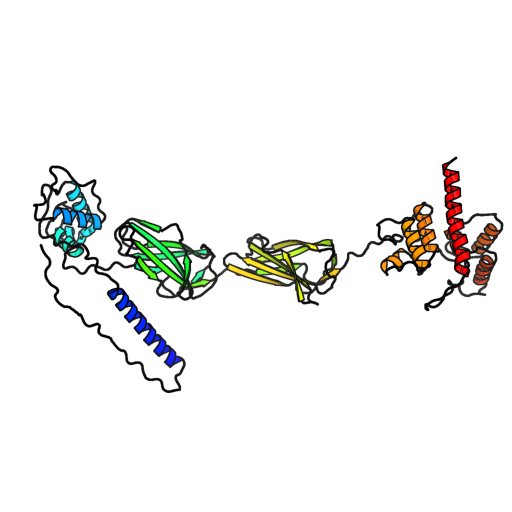 y, z) coordinate triple in Å plus the residue type, chain letter, and residue number.

Q: How mobile is each atom in the crystal?
A: For experimental (PDB) structures, the B-factor (temperature factor) quantifies the positional spread of each atom in the crystal — a combination of thermal vibration and static disorder — in units of Å². High B-factors mark flexible loops or poorly resolved regions; low B-factors mark the rigid, well-ordered core.

Q: How big and how compact is the whole molecule?
A: Three whole-structure scalars: the radius of gyration (RMS distance of Cα from centroid, in Å), the count of Cα–Cα contacts (pairs closer than 8 Å and separated by more than four residues in sequence — i.e. tertiary, not local, contacts), and the bounding-box dimensions. Together they distinguish compact globular folds from extended fibres or disordered chains.

Q: What does the local fold look like, residue by residue?
A: A 3Di character summarizes, for each residue, the relative orientation of the Cα frame of its nearest spatial neighbor. Because it encodes fold topology rather than chemistry, 3Di alignments detect remote structural similarity that sequence alignment misses.

Q: How confident is the AlphaFold model at each residue?
A: For AlphaFold models, the B-factor field carries pLDDT — the model's own estimate of local accuracy on a 0–100 scale. Regions with pLDDT<50 should be treated as essentially unmodeled; they often correspond to intrinsically disordered segments.